Protein 7KYS (pdb70)

Sequence (690 aa):
HHFEAYSLSDNDYDGIKKLLQQLFLKAPVNTAELTDLLIQQNHIGSVIKQTDEDEVFGFISLLNLTERKGTQCVEQIQELVLRFCEKNCEKSMVEQLDKFLNDTTKPVGLLLSERFINVPPQIALPMYQQLQKELAGAHRTNKPCGKCYFYLLISKTFVEALMFANAEEEFFYEKAILKFNYSVQEESDTCLGGKWSFDDVPMTPLRTVMLIPGDKMNEIMDKLKEYLSVHHFEAYSLSDNDYDGIKKLLQQLFLKAPVNTAELTDLLIQQNHIGSVIKQTDEDEVFGFISLLNLTERKGTQCVEQIQELVLRFCEKNCEKSMVEEQLDKFLNDTTKPVGLLLSERFINVPPQIALPMYQQLQKELAGAHRTNKPCGKCYFYLLISKTFVEALMFANAEEEFFYEKAILKFNYSVQEESDTCLGGKWSSFDDVPMTPLRTVMLIPGDKMNEIMDKLKEYLSVHHFEAYSLSDNDYDGIKKLLQQLFLKAPVNTAELTDLLIQQNHIGSVIKQTDEDEVFGFISLLNLTERKGTTQCVEQIQELVLRFCEKNCEKSMVEQLDKFLNDTTKPVGLLLSERFINVPPQIALPMYQQLQKELAGAHRTNKPCGKCYFYLLLISKTFVEAALMFANAEEEFFYEKAILKFNYSVQEEDTCLGGKWSFDDVPMTPLRTVMLIPGDKMNEIMDKLKEYLSV

InterPro domains:
  IPR025602 BCP1 family [PF13862] (56-256)
  IPR025602 BCP1 family [PIRSF028983] (16-313)
  IPR025602 BCP1 family [PTHR13261] (1-312)

Organism: Homo sapiens (NCBI:txid9606)

Foldseek 3Di:
DDKDKAQADPLCLVQQLVQVCLQCVPQPADSNLVSVVRNPDPLFKIFMCPVVRSHTFKIKGKDFLLVPPVRPRSVSVLVRVLVQCVVFHDVVLSVVSVVQPPPNQAIEMEIDIGGFLPDDLLVVLVRVVSNVVSLVVCVVVVHSSVRHFKYKYKFKWKPLPIQGSNRLCVLQVVQFPHKDKDFDDVPDHGPDVDPDDDDPRDMTIIIMITMHGPVCVVVSSVVSCVPNPD/DAKDKAQADPLCQVQQLVQVCLQQVPQPAPSSVVSVVFRPDPLFKIFMAHVVRSHTQKMKGKAFLQVVPPDRRSVSVLVVVLVQCVVWHDVVLSVVSVVQPHPNQAIEMEIDITGFLPDPLLVVLVVVVSNVVSLVVCLVVVHSSVRHFKYKYKFKWKPLPIGGSNRLCVLVQVQFPHKDKGFDDCNAHRHVVDRDDDDPSDIGIIIMITMHGPVCVVVSSVVSCVPRPD/DDKDKDQAAPLLLVQQLVQVCQQCVPQPADSNVVSVVQNVDGLFKIFMCPVVRSHTQKMKGKDFCLVCVPPPRSVRVLCVVLVQCVVFHDPVQSVVSVVQPPPSQATEMEIDIGGFLPPDLLVVLVRVVSNVVSLVVCVVVVHSSVRHFKYKYKFKWKCLPDIGGSNRLCVLQVVQFPHKDKGFDDDHARHVPDPDDDDPRDMTIIMMITMHGPVCVVVSSVVSCVPNPD

Structure (mmCIF, N/CA/C/O backbone):
data_7KYS
#
_entry.id   7KYS
#
_cell.length_a   60.040
_cell.length_b   67.000
_cell.length_c   99.530
_cell.angle_alpha   90.000
_cell.angle_beta   91.031
_cell.angle_gamma   90.000
#
_symmetry.space_group_name_H-M   'P 1 21 1'
#
loop_
_entity.id
_entity.type
_entity.pdbx_description
1 polymer 'BRCA2 and CDKN1A-interacting protein'
2 non-polymer 1,2-ETHANEDIOL
3 non-polymer DI(HYDROXYETHYL)ETHER
4 water water
#
loop_
_atom_site.group_PDB
_atom_site.id
_atom_site.type_symbol
_atom_site.label_atom_id
_atom_site.label_alt_id
_atom_site.label_comp_id
_atom_site.label_asym_id
_atom_site.label_entity_id
_atom_site.label_seq_id
_atom_site.pdbx_PDB_ins_code
_atom_site.Cartn_x
_atom_site.Cartn_y
_atom_site.Cartn_z
_atom_site.occupancy
_atom_site.B_iso_or_equiv
_atom_site.auth_seq_id
_atom_site.auth_comp_id
_atom_site.auth_asym_id
_atom_site.auth_atom_id
_atom_site.pdbx_PDB_model_num
ATOM 1 N N . HIS A 1 1 ? 25.54700 15.57800 23.95100 1.000 107.79269 59 HIS A N 1
ATOM 2 C CA . HIS A 1 1 ? 24.89900 14.27400 23.82800 1.000 108.85587 59 HIS A CA 1
ATOM 3 C C . HIS A 1 1 ? 24.09000 13.97000 25.08700 1.000 109.06632 59 HIS A C 1
ATOM 4 O O . HIS A 1 1 ? 24.63100 13.77400 26.18000 1.000 103.26537 59 HIS A O 1
ATOM 6 N N . HIS A 1 2 ? 22.78100 13.91500 24.93300 1.000 94.28242 60 HIS A N 1
ATOM 7 C CA . HIS A 1 2 ? 21.90000 13.66900 26.05500 1.000 86.22297 60 HIS A CA 1
ATOM 8 C C . HIS A 1 2 ? 21.40200 12.23300 25.99700 1.000 78.32092 60 HIS A C 1
ATOM 9 O O . HIS A 1 2 ? 21.10100 11.71200 24.91800 1.000 82.96721 60 HIS A O 1
ATOM 16 N N . PHE A 1 3 ? 21.34100 11.58600 27.15600 1.000 77.70712 61 PHE A N 1
ATOM 17 C CA . PHE A 1 3 ? 20.88200 10.21300 27.24800 1.000 69.45870 61 PHE A CA 1
ATOM 18 C C . PHE A 1 3 ? 19.72200 10.14600 28.22300 1.000 73.22895 61 PHE A C 1
ATOM 19 O O . PHE A 1 3 ? 19.65000 10.91900 29.18100 1.000 75.20382 61 PHE A O 1
ATOM 27 N N . GLU A 1 4 ? 18.80700 9.22200 27.95800 1.000 63.70982 62 GLU A N 1
ATOM 28 C CA . GLU A 1 4 ? 17.65400 9.00100 28.81000 1.000 64.65047 62 GLU A CA 1
ATOM 29 C C . GLU A 1 4 ? 17.54000 7.51300 29.09600 1.000 62.01094 62 GLU A C 1
ATOM 30 O O . GLU A 1 4 ? 17.81400 6.68300 28.22600 1.000 56.67729 62 GLU A O 1
ATOM 36 N N . ALA A 1 5 ? 17.12700 7.18400 30.31300 1.000 64.03303 63 ALA A N 1
ATOM 37 C CA . ALA A 1 5 ? 16.95900 5.80700 30.74700 1.000 59.40531 63 ALA A CA 1
ATOM 38 C C . ALA A 1 5 ? 15.48000 5.47700 30.85800 1.000 56.26808 63 ALA A C 1
ATOM 39 O O . ALA A 1 5 ? 14.70900 6.24500 31.43900 1.000 60.08022 63 ALA A O 1
ATOM 41 N N . TYR A 1 6 ? 15.09000 4.35200 30.27000 1.000 59.74605 64 TYR A N 1
ATOM 42 C CA . TYR A 1 6 ? 13.70700 3.90900 30.23700 1.000 62.16760 64 TYR A CA 1
ATOM 43 C C . TYR A 1 6 ? 13.62800 2.48200 30.75200 1.000 61.01257 64 TYR A C 1
ATOM 44 O O . TYR A 1 6 ? 14.61900 1.75100 30.76200 1.000 55.57455 64 TYR A O 1
ATOM 53 N N . SER A 1 7 ? 12.43100 2.09600 31.18100 1.000 60.72522 65 SER A N 1
ATOM 54 C CA . SER A 1 7 ? 12.16100 0.70400 31.50500 1.000 58.42228 65 SER A CA 1
ATOM 55 C C . SER A 1 7 ? 12.29500 -0.13900 30.24200 1.000 62.28201 65 SER A C 1
ATOM 56 O O . SER A 1 7 ? 12.17600 0.36500 29.12100 1.000 62.84380 65 SER A O 1
ATOM 59 N N . LEU A 1 8 ? 12.58500 -1.42400 30.42900 1.000 62.16814 66 LEU A N 1
ATOM 60 C CA . LEU A 1 8 ? 12.70900 -2.34200 29.30400 1.000 53.62596 66 LEU A CA 1
ATOM 61 C C . LEU A 1 8 ? 11.36400 -2.50200 28.60600 1.000 57.90185 66 LEU A C 1
ATOM 62 O O . LEU A 1 8 ? 10.32100 -2.64600 29.24900 1.000 60.22529 66 LEU A O 1
ATOM 67 N N . SER A 1 9 ? 11.39800 -2.50500 27.27700 1.000 63.28712 67 SER A N 1
ATOM 68 C CA . SER A 1 9 ? 10.18800 -2.51500 26.47100 1.000 62.11581 67 SER A CA 1
ATOM 69 C C . SER A 1 9 ? 10.30200 -3.52600 25.34700 1.000 61.23057 67 SER A C 1
ATOM 70 O O . SER A 1 9 ? 11.39300 -3.96100 24.97100 1.000 55.92810 67 SER A O 1
ATOM 73 N N . ASP A 1 10 ? 9.13600 -3.90000 24.82400 1.000 59.22401 68 ASP A N 1
ATOM 74 C CA . ASP A 1 10 ? 9.10100 -4.75100 23.64700 1.000 65.59292 68 ASP A CA 1
ATOM 75 C C . ASP A 1 10 ? 9.82000 -4.08100 22.48400 1.000 63.85181 68 ASP A C 1
ATOM 76 O O . ASP A 1 10 ? 10.44300 -4.76000 21.66300 1.000 63.58813 68 ASP A O 1
ATOM 81 N N . ASN A 1 11 ? 9.78300 -2.74600 22.43400 1.000 64.35086 69 ASN A N 1
ATOM 82 C CA . ASN A 1 11 ? 10.45000 -1.99400 21.37700 1.000 64.74155 69 ASN A CA 1
ATOM 83 C C . ASN A 1 11 ? 11.96900 -2.14900 21.43300 1.000 63.63031 69 ASN A C 1
ATOM 84 O O . ASN A 1 11 ? 12.64200 -2.01600 20.40300 1.000 64.56019 69 ASN A O 1
ATOM 89 N N . ASP A 1 12 ? 12.52800 -2.44000 22.60900 1.000 57.50661 70 ASP A N 1
ATOM 90 C CA . ASP A 1 12 ? 13.97000 -2.55700 22.78500 1.000 58.28869 70 ASP A CA 1
ATOM 91 C C . ASP A 1 12 ? 14.48300 -3.96700 22.54700 1.000 56.92367 70 ASP A C 1
ATOM 92 O O . ASP A 1 12 ? 15.63900 -4.25800 22.89200 1.000 52.43632 70 ASP A O 1
ATOM 97 N N . TYR A 1 13 ? 13.63600 -4.85400 22.02000 1.000 55.61635 71 TYR A N 1
ATOM 98 C CA . TYR A 1 13 ? 14.01300 -6.25600 21.86800 1.000 54.65368 71 TYR A CA 1
ATOM 99 C C . TYR A 1 13 ? 15.27500 -6.41200 21.02100 1.000 53.58420 71 TYR A C 1
ATOM 100 O O . TYR A 1 13 ? 16.22600 -7.09300 21.43100 1.000 52.68897 71 TYR A O 1
ATOM 109 N N . ASP A 1 14 ? 15.31700 -5.76500 19.84600 1.000 59.40210 72 ASP A N 1
ATOM 110 C CA . ASP A 1 14 ? 16.46500 -5.93200 18.94900 1.000 57.97977 72 ASP A CA 1
ATOM 111 C C . ASP A 1 14 ? 17.74200 -5.37200 19.55800 1.000 45.00120 72 ASP A C 1
ATOM 112 O O . ASP A 1 14 ? 18.79900 -5.99700 19.46300 1.000 52.16341 72 ASP A O 1
ATOM 117 N N . GLY A 1 15 ? 17.66700 -4.18200 20.15300 1.000 47.91199 73 GLY A N 1
ATOM 118 C CA . GLY A 1 15 ? 18.85200 -3.57200 20.73100 1.000 51.29101 73 GLY A CA 1
ATOM 119 C C . GLY A 1 15 ? 19.39100 -4.34700 21.92200 1.000 49.51069 73 GLY A C 1
ATOM 120 O O . GLY A 1 15 ? 20.60800 -4.49100 22.08200 1.000 53.59536 73 GLY A O 1
ATOM 121 N N . ILE A 1 16 ? 18.49800 -4.81600 22.79800 1.000 50.26272 74 ILE A N 1
ATOM 122 C CA . ILE A 1 16 ? 18.93700 -5.62800 23.93100 1.000 49.83154 74 ILE A CA 1
ATOM 123 C C . ILE A 1 16 ? 19.55100 -6.92300 23.43400 1.000 48.41162 74 ILE A C 1
ATOM 124 O O . ILE A 1 16 ? 20.61100 -7.34400 23.91200 1.000 45.26331 74 ILE A O 1
ATOM 129 N N . LYS A 1 17 ? 18.92300 -7.55300 22.43300 1.000 45.70894 75 LYS A N 1
ATOM 130 C CA . LYS A 1 17 ? 19.44800 -8.81200 21.91600 1.000 44.43265 75 LYS A CA 1
ATOM 131 C C . LYS A 1 17 ? 20.85700 -8.65000 21.34700 1.000 48.36532 75 LYS A C 1
ATOM 132 O O . LYS A 1 17 ? 21.74100 -9.46300 21.64400 1.000 44.99438 75 LYS A O 1
ATOM 138 N N . LYS A 1 18 ? 21.10100 -7.60300 20.54000 1.000 48.04845 76 LYS A N 1
ATOM 139 C CA . LYS A 1 18 ? 22.43000 -7.46800 19.93900 1.000 53.50149 76 LYS A CA 1
ATOM 140 C C . LYS A 1 18 ? 23.48500 -7.27400 21.02500 1.000 42.79809 76 LYS A C 1
ATOM 141 O O . LYS A 1 18 ? 24.59900 -7.79500 20.91600 1.000 54.09973 76 LYS A O 1
ATOM 147 N N . LEU A 1 19 ? 23.15600 -6.51400 22.07500 1.000 49.37882 77 LEU A N 1
ATOM 148 C CA . LEU A 1 19 ? 24.10200 -6.31900 23.17500 1.000 48.61519 77 LEU A CA 1
ATOM 149 C C . LEU A 1 19 ? 24.39700 -7.63500 23.87900 1.000 46.55716 77 LEU A C 1
ATOM 150 O O . LEU A 1 19 ? 25.54900 -7.92500 24.22600 1.000 48.68095 77 LEU A O 1
ATOM 155 N N . LEU A 1 20 ? 23.37400 -8.46300 24.07200 1.000 48.04571 78 LEU A N 1
ATOM 156 C CA . LEU A 1 20 ? 23.60400 -9.78100 24.64900 1.000 45.97981 78 LEU A CA 1
ATOM 157 C C . LEU A 1 20 ? 24.48400 -10.61700 23.73400 1.000 46.60026 78 LEU A C 1
ATOM 158 O O . LEU A 1 20 ? 25.32000 -11.39500 24.20600 1.000 43.23502 78 LEU A O 1
ATOM 163 N N . GLN A 1 21 ? 24.28200 -10.50100 22.41700 1.000 53.51818 79 GLN A N 1
ATOM 164 C CA . GLN A 1 21 ? 25.05900 -11.31400 21.48600 1.000 50.41211 79 GLN A CA 1
ATOM 165 C C . GLN A 1 21 ? 26.52500 -10.89700 21.43900 1.000 46.97802 79 GLN A C 1
ATOM 166 O O . GLN A 1 21 ? 27.40600 -11.73300 21.20400 1.000 53.08444 79 GLN A O 1
ATOM 172 N N . GLN A 1 22 ? 26.78800 -9.62100 21.68000 1.000 47.99428 80 GLN A N 1
ATOM 173 C CA . GLN A 1 22 ? 28.15300 -9.13800 21.76800 1.000 57.81340 80 GLN A CA 1
ATOM 174 C C . GLN A 1 22 ? 28.84600 -9.81100 22.93900 1.000 57.17491 80 GLN A C 1
ATOM 175 O O . GLN A 1 22 ? 30.04500 -10.06400 22.90400 1.000 55.38023 80 GLN A O 1
ATOM 181 N N . LEU A 1 23 ? 28.07500 -10.09900 23.97900 1.000 49.02175 81 LEU A N 1
ATOM 182 C CA . LEU A 1 23 ? 28.61000 -10.70400 25.18600 1.000 50.08041 81 LEU A CA 1
ATOM 183 C C . LEU A 1 23 ? 28.75600 -12.21800 25.07100 1.000 48.68941 81 LEU A C 1
ATOM 184 O O . LEU A 1 23 ? 29.79200 -12.76700 25.42000 1.000 48.83575 81 LEU A O 1
ATOM 189 N N . PHE A 1 24 ? 27.71700 -12.88500 24.58300 1.000 45.32026 82 PHE A N 1
ATOM 190 C CA . PHE A 1 24 ? 27.70600 -14.34300 24.52600 1.000 45.27793 82 PHE A CA 1
ATOM 191 C C . PHE A 1 24 ? 28.16200 -14.92900 23.19200 1.000 47.28117 82 PHE A C 1
ATOM 192 O O . PHE A 1 24 ? 28.35400 -16.13600 23.07600 1.000 52.27683 82 PHE A O 1
ATOM 200 N N . LEU A 1 25 ? 28.33700 -14.07600 22.19100 1.000 49.31428 83 LEU A N 1
ATOM 201 C CA . LEU A 1 25 ? 28.78500 -14.51600 20.87400 1.000 56.78626 83 LEU A CA 1
ATOM 202 C C . LEU A 1 25 ? 28.02600 -15.74200 20.37200 1.000 54.26447 83 LEU A C 1
ATOM 203 O O . LEU A 1 25 ? 26.89900 -15.62600 19.90900 1.000 58.90577 83 LEU A O 1
ATOM 208 N N . LYS A 1 26 ? 28.64200 -16.91400 20.46900 1.000 54.66010 84 LYS A N 1
ATOM 209 C CA . LYS A 1 26 ? 28.02500 -18.14300 19.98300 1.000 53.53912 84 LYS A CA 1
ATOM 210 C C . LYS A 1 26 ? 27.96700 -19.25200 21.03300 1.000 55.44419 84 LYS A C 1
ATOM 211 O O . LYS A 1 26 ? 27.62700 -20.38700 20.71600 1.000 52.50014 84 LYS A O 1
ATOM 217 N N . ALA A 1 27 ? 28.29700 -18.92200 22.27700 1.000 54.19937 85 ALA A N 1
ATOM 218 C CA . ALA A 1 27 ? 28.21300 -19.88300 23.36800 1.000 55.83908 85 ALA A CA 1
ATOM 219 C C . ALA A 1 27 ? 26.79800 -20.42500 23.43000 1.000 55.35879 85 ALA A C 1
ATOM 220 O O . ALA A 1 27 ? 25.89000 -19.82100 22.86900 1.000 48.14033 85 ALA A O 1
ATOM 222 N N . PRO A 1 28 ? 26.58900 -21.55300 24.10200 1.000 48.42414 86 PRO A N 1
ATOM 223 C CA . PRO A 1 28 ? 25.22800 -22.11500 24.12000 1.000 47.85250 86 PRO A CA 1
ATOM 224 C C . PRO A 1 28 ? 24.29100 -21.42000 25.10400 1.000 47.43490 86 PRO A C 1
ATOM 225 O O . PRO A 1 28 ? 23.93200 -21.99300 26.12500 1.000 49.92619 86 PRO A O 1
ATOM 229 N N . VAL A 1 29 ? 23.90200 -20.19500 24.78100 1.000 46.44429 87 VAL A N 1
ATOM 230 C CA . VAL A 1 29 ? 22.89900 -19.42500 25.57400 1.000 42.27199 87 VAL A CA 1
ATOM 231 C C . VAL A 1 29 ? 21.94200 -18.78500 24.56100 1.000 42.19917 87 VAL A C 1
ATOM 232 O O . VAL A 1 29 ? 22.43300 -18.10300 23.64700 1.000 44.70571 87 VAL A O 1
ATOM 236 N N . ASN A 1 30 ? 20.63400 -18.99800 24.71900 1.000 45.05630 88 ASN A N 1
ATOM 237 C CA . ASN A 1 30 ? 19.64200 -18.44000 23.76200 1.000 43.47820 88 ASN A CA 1
ATOM 238 C C . ASN A 1 30 ? 19.47200 -16.94700 24.04900 1.000 43.01817 88 ASN A C 1
ATOM 239 O O . ASN A 1 30 ? 18.74800 -16.61500 24.99900 1.000 41.22538 88 ASN A O 1
ATOM 244 N N . THR A 1 31 ? 20.11600 -16.09300 23.25100 1.000 41.23714 89 THR A N 1
ATOM 245 C CA . THR A 1 31 ? 20.06700 -14.63200 23.50600 1.000 44.26611 89 THR A CA 1
ATOM 246 C C . THR A 1 31 ? 18.62900 -14.14400 23.33000 1.000 47.00398 89 THR A C 1
ATOM 247 O O . THR A 1 31 ? 18.25600 -13.18400 24.01100 1.000 48.24252 89 THR A O 1
ATOM 251 N N . ALA A 1 32 ? 17.86100 -14.80400 22.46200 1.000 45.56054 90 ALA A N 1
ATOM 252 C CA . ALA A 1 32 ? 16.48600 -14.39000 22.22900 1.000 50.22949 90 ALA A CA 1
ATOM 253 C C . ALA A 1 32 ? 15.62200 -14.68200 23.45000 1.000 49.54121 90 ALA A C 1
ATOM 254 O O . ALA A 1 32 ? 14.86000 -13.82100 23.90800 1.000 43.75540 90 ALA A O 1
ATOM 256 N N . GLU A 1 33 ? 15.71900 -15.90000 23.98300 1.000 45.33107 91 GLU A N 1
ATOM 257 C CA . GLU A 1 33 ? 14.96400 -16.23700 25.18300 1.000 50.64476 91 GLU A CA 1
ATOM 258 C C . GLU A 1 33 ? 15.39300 -15.36600 26.36400 1.000 52.64502 91 GLU A C 1
ATOM 259 O O . GLU A 1 33 ? 14.55000 -14.92400 27.15400 1.000 50.72728 91 GLU A O 1
ATOM 265 N N . LEU A 1 34 ? 16.70000 -15.11400 26.49800 1.000 43.80455 92 LEU A N 1
ATOM 266 C CA . LEU A 1 34 ? 17.20100 -14.25500 27.56800 1.000 44.75831 92 LEU A CA 1
ATOM 267 C C . LEU A 1 34 ? 16.67000 -12.83400 27.43100 1.000 45.67857 92 LEU A C 1
ATOM 268 O O . LEU A 1 34 ? 16.25300 -12.21800 28.42000 1.000 47.24425 92 LEU A O 1
ATOM 273 N N . THR A 1 35 ? 16.65400 -12.29800 26.20900 1.000 42.46490 93 THR A N 1
ATOM 274 C CA . THR A 1 35 ? 16.11000 -10.95800 26.01700 1.000 45.40147 93 THR A CA 1
ATOM 275 C C . THR A 1 35 ? 14.64800 -10.90400 26.43700 1.000 50.03852 93 THR A C 1
ATOM 276 O O . THR A 1 35 ? 14.21600 -9.95600 27.10700 1.000 53.46069 93 THR A O 1
ATOM 280 N N . ASP A 1 36 ? 13.87100 -11.92300 26.06700 1.000 49.34233 94 ASP A N 1
ATOM 281 C CA . ASP A 1 36 ? 12.47200 -11.97100 26.47900 1.000 49.27090 94 ASP A CA 1
ATOM 282 C C . ASP A 1 36 ? 12.35200 -12.01200 27.99900 1.000 49.73978 94 ASP A C 1
ATOM 283 O O . ASP A 1 36 ? 11.46300 -11.37600 28.58100 1.000 48.80856 94 ASP A O 1
ATOM 288 N N . LEU A 1 37 ? 13.21900 -12.78500 28.65800 1.000 46.53694 95 LEU A N 1
ATOM 289 C CA . LEU A 1 37 ? 13.16400 -12.86100 30.11200 1.000 48.71308 95 LEU A CA 1
ATOM 290 C C . LEU A 1 37 ? 13.43200 -11.49800 30.73600 1.000 48.60174 95 LEU A C 1
ATOM 291 O O . LEU A 1 37 ? 12.70900 -11.07100 31.64300 1.000 49.37221 95 LEU A O 1
ATOM 296 N N . LEU A 1 38 ? 14.42300 -10.77100 30.22400 1.000 45.69528 96 LEU A N 1
ATOM 297 C CA . LEU A 1 38 ? 14.71600 -9.46100 30.79400 1.000 47.38945 96 LEU A CA 1
ATOM 298 C C . LEU A 1 38 ? 13.54600 -8.51200 30.61500 1.000 48.77575 96 LEU A C 1
ATOM 299 O O . LEU A 1 38 ? 13.14300 -7.82600 31.56600 1.000 50.34433 96 LEU A O 1
ATOM 304 N N . ILE A 1 39 ? 12.94800 -8.49600 29.41900 1.000 51.07468 97 ILE A N 1
ATOM 305 C CA . ILE A 1 39 ? 11.84400 -7.57600 29.15100 1.000 42.40862 97 ILE A CA 1
ATOM 306 C C . ILE A 1 39 ? 10.64300 -7.91200 30.02700 1.000 47.39790 97 ILE A C 1
ATOM 307 O O . ILE A 1 39 ? 9.95800 -7.01600 30.53200 1.000 50.46100 97 ILE A O 1
ATOM 312 N N . GLN A 1 40 ? 10.36400 -9.20700 30.21900 1.000 50.77223 98 GLN A N 1
ATOM 313 C CA . GLN A 1 40 ? 9.24600 -9.61900 31.06700 1.000 49.18012 98 GLN A CA 1
ATOM 314 C C . GLN A 1 40 ? 9.42500 -9.14300 32.50000 1.000 58.45650 98 GLN A C 1
ATOM 315 O O . GLN A 1 40 ? 8.43900 -8.88500 33.20600 1.000 65.65006 98 GLN A O 1
ATOM 321 N N . GLN A 1 41 ? 10.66700 -9.01400 32.94800 1.000 61.65692 99 GLN A N 1
ATOM 322 C CA . GLN A 1 41 ? 10.90500 -8.62000 34.32500 1.000 63.25022 99 GLN A CA 1
ATOM 323 C C . GLN A 1 41 ? 10.48800 -7.16600 34.51700 1.000 57.12820 99 GLN A C 1
ATOM 324 O O . GLN A 1 41 ? 11.02100 -6.25000 33.88500 1.000 66.80198 99 GLN A O 1
ATOM 330 N N . ASN A 1 42 ? 9.59300 -6.97100 35.45600 1.000 73.04170 100 ASN A N 1
ATOM 331 C CA . ASN A 1 42 ? 8.92800 -5.71700 35.75700 1.000 73.38160 100 ASN A CA 1
ATOM 332 C C . ASN A 1 42 ? 9.55500 -5.04800 36.96300 1.000 79.88320 100 ASN A C 1
ATOM 333 O O . ASN A 1 42 ? 9.87000 -5.69300 37.96600 1.000 83.39561 100 ASN A O 1
ATOM 338 N N . HIS A 1 43 ? 9.78500 -3.74900 36.80200 1.000 70.04046 101 HIS A N 1
ATOM 339 C CA . HIS A 1 43 ? 10.39300 -2.80600 37.72900 1.000 68.97558 101 HIS A CA 1
ATOM 340 C C . HIS A 1 43 ? 11.89300 -2.99000 37.86800 1.000 60.01865 101 HIS A C 1
ATOM 341 O O . HIS A 1 43 ? 12.51300 -2.27200 38.65100 1.000 65.87095 101 HIS A O 1
ATOM 348 N N . ILE A 1 44 ? 12.51500 -3.89300 37.11800 1.000 63.27208 102 ILE A N 1
ATOM 349 C CA . ILE A 1 44 ? 13.95000 -4.13000 37.21200 1.000 52.34368 102 ILE A CA 1
ATOM 350 C C . ILE A 1 44 ? 14.59700 -3.96400 35.84500 1.000 53.54635 102 ILE A C 1
ATOM 351 O O . ILE A 1 44 ? 14.17900 -4.58800 34.85800 1.000 51.75847 102 ILE A O 1
ATOM 356 N N . GLY A 1 45 ? 15.62200 -3.14600 35.79400 1.000 53.53660 103 GLY A N 1
ATOM 357 C CA . GLY A 1 45 ? 16.32600 -3.01600 34.54800 1.000 49.84513 103 GLY A CA 1
ATOM 358 C C . GLY A 1 45 ? 15.93800 -1.74600 33.83800 1.000 51.11289 103 GLY A C 1
ATOM 359 O O . GLY A 1 45 ? 14.82500 -1.23600 33.98000 1.000 58.71583 103 GLY A O 1
ATOM 360 N N . SER A 1 46 ? 16.88300 -1.20300 33.08500 1.000 51.86011 104 SER A N 1
ATOM 361 C CA . SER A 1 46 ? 16.61200 -0.00200 32.32100 1.000 54.61543 104 SER A CA 1
ATOM 362 C C . SER A 1 46 ? 17.46000 -0.05200 31.06000 1.000 51.00658 104 SER A C 1
ATOM 363 O O . SER A 1 46 ? 18.41900 -0.81500 30.96900 1.000 49.50791 104 SER A O 1
ATOM 366 N N . VAL A 1 47 ? 17.02400 0.67700 30.04700 1.000 57.48847 105 VAL A N 1
ATOM 367 C CA . VAL A 1 47 ? 17.73100 0.78500 28.77800 1.000 48.53948 105 VAL A CA 1
ATOM 368 C C . VAL A 1 47 ? 18.12100 2.24000 28.55200 1.000 49.78275 105 VAL A C 1
ATOM 369 O O . VAL A 1 47 ? 17.43500 3.16000 29.00600 1.000 54.08372 105 VAL A O 1
ATOM 373 N N . ILE A 1 48 ? 19.25200 2.44700 27.88000 1.000 51.10670 106 ILE A N 1
ATOM 374 C CA . ILE A 1 48 ? 19.75000 3.78200 27.57100 1.000 53.51655 106 ILE A CA 1
ATOM 375 C C . ILE A 1 48 ? 19.43700 4.10300 26.12100 1.000 51.33089 106 ILE A C 1
ATOM 376 O O . ILE A 1 48 ? 19.74400 3.31500 25.22600 1.000 57.71524 106 ILE A O 1
ATOM 381 N N . LYS A 1 49 ? 18.81700 5.25000 25.89400 1.000 61.38096 107 LYS A N 1
ATOM 382 C CA . LYS A 1 49 ? 18.53700 5.73900 24.55700 1.000 66.66454 107 LYS A CA 1
ATOM 383 C C . LYS A 1 49 ? 19.00800 7.17700 24.46000 1.000 71.70079 107 LYS A C 1
ATOM 384 O O . LYS A 1 49 ? 18.92100 7.93500 25.43100 1.000 69.96515 107 LYS A O 1
ATOM 390 N N . GLN A 1 50 ? 19.52400 7.53500 23.28800 1.000 77.43285 108 GLN A N 1
ATOM 391 C CA . GLN A 1 50 ? 19.94200 8.90300 23.01300 1.000 84.55535 108 GLN A CA 1
ATOM 392 C C . GLN A 1 50 ? 18.74200 9.73200 22.57100 1.000 91.59424 108 GLN A C 1
ATOM 393 O O . GLN A 1 50 ? 18.01100 9.34100 21.65600 1.000 94.46346 108 GLN A O 1
ATOM 399 N N . THR A 1 51 ? 18.54700 10.87800 23.21600 1.000 92.69496 109 THR A N 1
ATOM 400 C CA . THR A 1 51 ? 17.41100 11.73900 22.91200 1.000 99.33869 109 THR A CA 1
ATOM 401 C C . THR A 1 51 ? 17.84700 13.13000 22.44600 1.000 105.98710 109 THR A C 1
ATOM 402 O O . THR A 1 51 ? 17.07300 14.08500 22.51000 1.000 110.13401 109 THR A O 1
ATOM 406 N N . ASP A 1 62 ? 17.83900 6.31300 15.46100 1.000 100.75024 120 ASP A N 1
ATOM 407 C CA . ASP A 1 62 ? 18.56000 7.08500 16.46000 1.000 104.66884 120 ASP A CA 1
ATOM 408 C C . ASP A 1 62 ? 17.92100 6.91200 17.84000 1.000 111.25150 120 ASP A C 1
ATOM 409 O O . ASP A 1 62 ? 18.55300 6.38500 18.76400 1.000 108.95176 120 ASP A O 1
ATOM 411 N N . GLU A 1 63 ? 16.66600 7.35700 17.97600 1.000 125.57770 121 GLU A N 1
ATOM 412 C CA . GLU A 1 63 ? 15.95500 7.23100 19.24700 1.000 129.99691 121 GLU A CA 1
ATOM 413 C C . GLU A 1 63 ? 15.48900 5.80600 19.51400 1.000 126.73948 121 GLU A C 1
ATOM 414 O O . GLU A 1 63 ? 15.19600 5.46900 20.66800 1.000 127.77367 121 GLU A O 1
ATOM 416 N N . ASP A 1 64 ? 15.39200 4.97400 18.47500 1.000 106.63253 122 ASP A N 1
ATOM 417 C CA . ASP A 1 64 ? 15.09700 3.55900 18.67900 1.000 102.14441 122 ASP A CA 1
ATOM 418 C C . ASP A 1 64 ? 16.31700 2.81300 19.21000 1.000 88.15488 122 ASP A C 1
ATOM 419 O O . ASP A 1 64 ? 16.19000 1.93800 20.07500 1.000 85.71675 122 ASP A O 1
ATOM 424 N N . GLU A 1 65 ? 17.50000 3.14800 18.69500 1.000 91.25815 123 GLU A N 1
ATOM 425 C CA . GLU A 1 65 ? 18.72400 2.43600 19.03600 1.000 87.28189 123 GLU A CA 1
ATOM 426 C C . GLU A 1 65 ? 18.92000 2.35500 20.54000 1.000 75.03253 123 GLU A C 1
ATOM 427 O O . GLU A 1 65 ? 18.76300 3.34700 21.26000 1.000 70.66540 123 GLU A O 1
ATOM 433 N N . VAL A 1 66 ? 19.24000 1.15300 21.00500 1.000 66.63608 124 VAL A N 1
ATOM 434 C CA . VAL A 1 66 ? 19.49000 0.87900 22.41100 1.000 62.41207 124 VAL A CA 1
ATOM 435 C C . VAL A 1 66 ? 20.99700 0.96400 22.62000 1.000 58.61070 124 VAL A C 1
ATOM 436 O O . VAL A 1 66 ? 21.74400 0.07100 22.20700 1.000 60.26056 124 VAL A O 1
ATOM 440 N N . PHE A 1 67 ? 21.45200 2.05000 23.23900 1.000 57.72918 125 PHE A N 1
ATOM 441 C CA . PHE A 1 67 ? 22.88000 2.22500 23.48300 1.000 56.14521 125 PHE A CA 1
ATOM 442 C C . PHE A 1 67 ? 23.39500 1.35200 24.61900 1.000 50.96522 125 PHE A C 1
ATOM 443 O O . PHE A 1 67 ? 24.58400 1.02800 24.65900 1.000 53.45177 125 PHE A O 1
ATOM 451 N N . GLY A 1 68 ? 22.55800 1.03300 25.58700 1.000 50.37250 126 GLY A N 1
ATOM 452 C CA . GLY A 1 68 ? 23.01300 0.20600 26.68600 1.000 49.73516 126 GLY A CA 1
ATOM 453 C C . GLY A 1 68 ? 21.83300 -0.26900 27.49600 1.000 52.58394 126 GLY A C 1
ATOM 454 O O . GLY A 1 68 ? 20.70400 0.19900 27.32500 1.000 51.22300 126 GLY A O 1
ATOM 455 N N . PHE A 1 69 ? 22.10500 -1.24800 28.35400 1.000 48.61333 127 PHE A N 1
ATOM 456 C CA . PHE A 1 69 ? 21.09100 -1.72700 29.27600 1.000 45.13659 127 PHE A CA 1
ATOM 457 C C . PHE A 1 69 ? 21.76800 -2.30000 30.50800 1.000 42.57311 127 PHE A C 1
ATOM 458 O O . PHE A 1 69 ? 22.93300 -2.69000 30.47300 1.000 43.51887 127 PHE A O 1
ATOM 466 N N . ILE A 1 70 ? 21.03500 -2.31300 31.60700 1.000 44.24563 128 ILE A N 1
ATOM 467 C CA . ILE A 1 70 ? 21.48500 -2.98300 32.81400 1.000 48.35380 128 ILE A CA 1
ATOM 468 C C . ILE A 1 70 ? 20.27800 -3.67200 33.43500 1.000 46.00727 128 ILE A C 1
ATOM 469 O O . ILE A 1 70 ? 19.17900 -3.10800 33.45400 1.000 47.22785 128 ILE A O 1
ATOM 474 N N . SER A 1 71 ? 20.47600 -4.89200 33.93300 1.000 44.28158 129 SER A N 1
ATOM 475 C CA . SER A 1 71 ? 19.41000 -5.60000 34.63500 1.000 46.25116 129 SER A CA 1
ATOM 476 C C . SER A 1 71 ? 20.02900 -6.66700 35.52400 1.000 38.18687 129 SER A C 1
ATOM 477 O O . SER A 1 71 ? 21.24400 -6.86400 35.53800 1.000 39.06667 129 SER A O 1
ATOM 480 N N . LEU A 1 72 ? 19.17600 -7.30100 36.32000 1.000 42.83416 130 LEU A N 1
ATOM 481 C CA . LEU A 1 72 ? 19.55900 -8.36400 37.23900 1.000 44.99163 130 LEU A CA 1
ATOM 482 C C . LEU A 1 72 ? 18.57700 -9.51400 37.09300 1.000 45.85110 130 LEU A C 1
ATOM 483 O O . LEU A 1 72 ? 17.37500 -9.28100 36.96100 1.000 42.62407 130 LEU A O 1
ATOM 488 N N . LEU A 1 73 ? 19.08500 -10.74800 37.14100 1.000 40.84833 131 LEU A N 1
ATOM 489 C CA . LEU A 1 73 ? 18.25700 -11.94900 37.19400 1.000 44.00776 131 LEU A CA 1
ATOM 490 C C . LEU A 1 73 ? 18.65100 -12.76900 38.41600 1.000 47.76788 131 LEU A C 1
ATOM 491 O O . LEU A 1 73 ? 19.84000 -13.01500 38.64800 1.000 46.58928 131 LEU A O 1
ATOM 496 N N . ASN A 1 74 ? 17.66100 -13.17400 39.20200 1.000 42.73276 132 ASN A N 1
ATOM 497 C CA . ASN A 1 74 ? 17.88300 -14.09300 40.31500 1.000 50.98063 132 ASN A CA 1
ATOM 498 C C . ASN A 1 74 ? 17.94600 -15.50100 39.72900 1.000 50.68443 132 ASN A C 1
ATOM 499 O O . ASN A 1 74 ? 16.95100 -16.01100 39.19900 1.000 52.10496 132 ASN A O 1
ATOM 504 N N . LEU A 1 75 ? 19.12500 -16.12200 39.78000 1.000 50.23890 133 LEU A N 1
ATOM 505 C CA . LEU A 1 75 ? 19.30800 -17.39400 39.08600 1.000 49.63120 133 LEU A CA 1
ATOM 506 C C . LEU A 1 75 ? 18.47800 -18.51700 39.70300 1.000 52.64133 133 LEU A C 1
ATOM 507 O O . LEU A 1 75 ? 17.95500 -19.37300 38.97500 1.000 54.79807 133 LEU A O 1
ATOM 512 N N . THR A 1 76 ? 18.35800 -18.55900 41.03600 1.000 59.31674 134 THR A N 1
ATOM 513 C CA . THR A 1 76 ? 17.54900 -19.61000 41.65300 1.000 46.27300 134 THR A CA 1
ATOM 514 C C . THR A 1 76 ? 16.05100 -19.37100 41.43900 1.000 51.11505 134 THR A C 1
ATOM 515 O O . THR A 1 76 ? 15.28700 -20.32000 41.22200 1.000 51.31546 134 THR A O 1
ATOM 519 N N . GLU A 1 77 ? 15.60900 -18.11200 41.50100 1.000 50.90349 135 GLU A N 1
ATOM 520 C CA . GLU A 1 77 ? 14.21300 -17.79500 41.20700 1.000 50.95041 135 GLU A CA 1
ATOM 521 C C . GLU A 1 77 ? 13.81600 -18.23000 39.80000 1.000 53.95278 135 GLU A C 1
ATOM 522 O O . GLU A 1 77 ? 12.71100 -18.74300 39.58900 1.000 57.92418 135 GLU A O 1
ATOM 528 N N . ARG A 1 78 ? 14.68700 -18.00400 38.81600 1.000 58.86701 136 ARG A N 1
ATOM 529 C CA . ARG A 1 78 ? 14.35800 -18.28300 37.42800 1.000 54.46687 136 ARG A CA 1
ATOM 530 C C . ARG A 1 78 ? 14.69600 -19.70200 37.02200 1.000 58.76864 136 ARG A C 1
ATOM 531 O O . ARG A 1 78 ? 14.85200 -19.97000 35.82300 1.000 59.94383 136 ARG A O 1
ATOM 539 N N . LYS A 1 79 ? 14.81600 -20.61800 37.97800 1.000 52.77278 137 LYS A N 1
ATOM 540 C CA . LYS A 1 79 ? 14.91300 -22.01400 37.59300 1.000 55.39455 137 LYS A CA 1
ATOM 541 C C . LYS A 1 79 ? 13.68400 -22.39100 36.77000 1.000 61.38933 137 LYS A C 1
ATOM 542 O O . LYS A 1 79 ? 12.58700 -21.85400 36.95300 1.000 61.72801 137 LYS A O 1
ATOM 548 N N . GLY A 1 80 ? 13.88000 -23.29400 35.82400 1.000 61.34555 138 GLY A N 1
ATOM 549 C CA . GLY A 1 80 ? 12.84800 -23.60600 34.87400 1.000 55.68982 138 GLY A CA 1
ATOM 550 C C . GLY A 1 80 ? 12.91100 -22.80200 33.60100 1.000 57.96005 138 GLY A C 1
ATOM 551 O O . GLY A 1 80 ? 12.15100 -23.09900 32.66700 1.000 61.88641 138 GLY A O 1
ATOM 552 N N . THR A 1 81 ? 13.69700 -21.72700 33.56000 1.000 53.23925 139 THR A N 1
ATOM 553 C CA . THR A 1 81 ? 13.97900 -21.05300 32.29900 1.000 58.65000 139 THR A CA 1
ATOM 554 C C . THR A 1 81 ? 15.20900 -21.70100 31.67500 1.000 57.73426 139 THR A C 1
ATOM 555 O O . THR A 1 81 ? 16.23700 -21.86200 32.34300 1.000 62.42363 139 THR A O 1
ATOM 559 N N . GLN A 1 82 ? 15.12200 -22.03800 30.39100 1.000 57.98037 140 GLN A N 1
ATOM 560 C CA . GLN A 1 82 ? 16.22500 -22.75100 29.75400 1.000 62.86369 140 GLN A CA 1
ATOM 561 C C . GLN A 1 82 ? 17.48700 -21.89500 29.70100 1.000 55.31391 140 GLN A C 1
ATOM 562 O O . GLN A 1 82 ? 18.58900 -22.37800 29.98700 1.000 54.59400 140 GLN A O 1
ATOM 568 N N . CYS A 1 83 ? 17.34900 -20.62200 29.32900 1.000 51.48035 141 CYS A N 1
ATOM 569 C CA . CYS A 1 83 ? 18.53000 -19.78400 29.15500 1.000 54.39838 141 CYS A CA 1
ATOM 570 C C . CYS A 1 83 ? 19.25000 -19.54300 30.47400 1.000 51.29369 141 CYS A C 1
ATOM 571 O O . CYS A 1 83 ? 20.47500 -19.38900 30.48200 1.000 45.00882 141 CYS A O 1
ATOM 574 N N . VAL A 1 84 ? 18.50400 -19.47700 31.58100 1.000 49.89262 142 VAL A N 1
ATOM 575 C CA . VAL A 1 84 ? 19.11300 -19.34100 32.90000 1.000 51.20016 142 VAL A CA 1
ATOM 576 C C . VAL A 1 84 ? 19.91800 -20.58900 33.24400 1.000 47.27929 142 VAL A C 1
ATOM 577 O O . VAL A 1 84 ? 21.04800 -20.49700 33.73200 1.000 47.30574 142 VAL A O 1
ATOM 581 N N . GLU A 1 85 ? 19.37000 -21.77500 32.96200 1.000 46.31013 143 GLU A N 1
ATOM 582 C CA . GLU A 1 85 ? 20.13800 -23.00700 33.14300 1.000 49.27528 143 GLU A CA 1
ATOM 583 C C . GLU A 1 85 ? 21.37400 -23.00400 32.24900 1.000 54.29154 143 GLU A C 1
ATOM 584 O O . GLU A 1 85 ? 22.47200 -23.38400 32.68100 1.000 52.77839 143 GLU A O 1
ATOM 590 N N . GLN A 1 86 ? 21.22000 -22.52200 31.01200 1.000 50.19545 144 GLN A N 1
ATOM 591 C CA . GLN A 1 86 ? 22.33400 -22.48500 30.06800 1.000 53.71559 144 GLN A CA 1
ATOM 592 C C . GLN A 1 86 ? 23.45700 -21.59800 30.56900 1.000 44.00359 144 GLN A C 1
ATOM 593 O O . GLN A 1 86 ? 24.63100 -21.91700 30.37400 1.000 39.53112 144 GLN A O 1
ATOM 599 N N . ILE A 1 87 ? 23.11800 -20.44300 31.14500 1.000 44.59997 145 ILE A N 1
ATOM 600 C CA . ILE A 1 87 ? 24.15400 -19.55100 31.65200 1.000 45.79787 145 ILE A CA 1
ATOM 601 C C . ILE A 1 87 ? 24.91800 -20.22800 32.77600 1.000 48.00066 145 ILE A C 1
ATOM 602 O O . ILE A 1 87 ? 26.14400 -20.14700 32.84500 1.000 48.69328 145 ILE A O 1
ATOM 607 N N . GLN A 1 88 ? 24.20800 -20.90800 33.67200 1.000 47.65175 146 GLN A N 1
ATOM 608 C CA . GLN A 1 88 ? 24.87400 -21.60900 34.76200 1.000 49.79032 146 GLN A CA 1
ATOM 609 C C . GLN A 1 88 ? 25.75400 -22.73100 34.23300 1.000 53.29076 146 GLN A C 1
ATOM 610 O O . GLN A 1 88 ? 26.89200 -22.91500 34.68700 1.000 45.45407 146 GLN A O 1
ATOM 616 N N . GLU A 1 89 ? 25.24000 -23.50800 33.27900 1.000 47.22366 147 GLU A N 1
ATOM 617 C CA . GLU A 1 89 ? 26.05600 -24.57300 32.71000 1.000 53.08559 147 GLU A CA 1
ATOM 618 C C . GLU A 1 89 ? 27.22500 -24.00000 31.91600 1.000 51.79671 147 GLU A C 1
ATOM 619 O O . GLU A 1 89 ? 28.28700 -24.62800 31.82500 1.000 52.60427 147 GLU A O 1
ATOM 625 N N . LEU A 1 90 ? 27.06400 -22.79600 31.37000 1.000 50.46082 148 LEU A N 1
ATOM 626 C CA . LEU A 1 90 ? 28.15600 -22.17400 30.63600 1.000 48.98819 148 LEU A CA 1
ATOM 627 C C . LEU A 1 90 ? 29.33300 -21.85200 31.55600 1.000 51.17117 148 LEU A C 1
ATOM 628 O O . LEU A 1 90 ? 30.48000 -22.20100 31.25700 1.000 50.53935 148 LEU A O 1
ATOM 633 N N . VAL A 1 91 ? 29.07600 -21.15600 32.66500 1.000 47.66751 149 VAL A N 1
ATOM 634 C CA . VAL A 1 91 ? 30.18100 -20.73800 33.52800 1.000 49.26562 149 VAL A CA 1
ATOM 635 C C . VAL A 1 91 ? 30.83300 -21.94000 34.19600 1.000 51.44171 149 VAL A C 1
ATOM 636 O O . VAL A 1 91 ? 32.05400 -21.96800 34.38600 1.000 53.82626 149 VAL A O 1
ATOM 640 N N . LEU A 1 92 ? 30.05000 -22.95900 34.53800 1.000 51.32785 150 LEU A N 1
ATOM 641 C CA . LEU A 1 92 ? 30.61800 -24.14400 35.16700 1.000 51.65407 150 LEU A CA 1
ATOM 642 C C . LEU A 1 92 ? 31.54900 -24.88600 34.22300 1.000 55.17076 150 LEU A C 1
ATOM 643 O O . LEU A 1 92 ? 32.63100 -25.33200 34.62800 1.000 56.97403 150 LEU A O 1
ATOM 648 N N . ARG A 1 93 ? 31.13300 -25.04300 32.96400 1.000 55.00656 151 ARG A N 1
ATOM 649 C CA . ARG A 1 93 ? 31.92300 -25.79000 31.98900 1.000 57.85985 151 ARG A CA 1
ATOM 650 C C . ARG A 1 93 ? 33.24800 -25.09700 31.69600 1.000 54.04684 151 ARG A C 1
ATOM 651 O O . ARG A 1 93 ? 34.28100 -25.75800 31.53300 1.000 53.24910 151 ARG A O 1
ATOM 659 N N . PHE A 1 94 ? 33.23000 -23.76600 31.59300 1.000 54.16846 152 PHE A N 1
ATOM 660 C CA . PHE A 1 94 ? 34.47300 -23.03000 31.42100 1.000 54.53478 152 PHE A CA 1
ATOM 661 C C . PHE A 1 94 ? 35.26500 -22.98900 32.71800 1.000 54.00219 152 PHE A C 1
ATOM 662 O O . PHE A 1 94 ? 36.49600 -22.91700 32.68300 1.000 53.19353 152 PHE A O 1
ATOM 670 N N . CYS A 1 95 ? 34.58800 -23.02800 33.86700 1.000 48.49305 153 CYS A N 1
ATOM 671 C CA . CYS A 1 95 ? 35.30900 -23.19900 35.12100 1.000 55.35655 153 CYS A CA 1
ATOM 672 C C . CYS A 1 95 ? 36.03300 -24.53600 35.14700 1.000 58.52973 153 CYS A C 1
ATOM 673 O O . CYS A 1 95 ? 37.19300 -24.61300 35.56300 1.000 53.08321 153 CYS A O 1
ATOM 676 N N . GLU A 1 96 ? 35.36900 -25.60200 34.68500 1.000 58.27757 154 GLU A N 1
ATOM 677 C CA . GLU A 1 96 ? 36.01600 -26.90900 34.63800 1.000 59.61582 154 GLU A CA 1
ATOM 678 C C . GLU A 1 96 ? 37.24100 -26.88500 33.72800 1.000 62.37101 154 GLU A C 1
ATOM 679 O O . GLU A 1 96 ? 38.27000 -27.48700 34.04400 1.000 60.52079 154 GLU A O 1
ATOM 685 N N . LYS A 1 97 ? 37.14500 -26.19200 32.59100 1.000 59.90053 155 LYS A N 1
ATOM 686 C CA . LYS A 1 97 ? 38.22400 -26.20500 31.60600 1.000 62.77233 155 LYS A CA 1
ATOM 687 C C . LYS A 1 97 ? 39.41700 -25.36900 32.03200 1.000 59.69775 155 LYS A C 1
ATOM 688 O O . LYS A 1 97 ? 40.53600 -25.62700 31.58200 1.000 61.83989 155 LYS A O 1
ATOM 694 N N . ASN A 1 98 ? 39.19800 -24.33400 32.83500 1.000 57.28692 156 ASN A N 1
ATOM 695 C CA . ASN A 1 98 ? 40.23200 -23.35000 33.09800 1.000 58.33907 156 ASN A CA 1
ATOM 696 C C . ASN A 1 98 ? 40.62800 -23.24800 34.55700 1.000 65.90014 156 ASN A C 1
ATOM 697 O O . ASN A 1 98 ? 41.49500 -22.43000 34.89100 1.000 63.29171 156 ASN A O 1
ATOM 702 N N . CYS A 1 99 ? 40.06900 -24.08000 35.42900 1.000 64.36075 157 CYS A N 1
ATOM 703 C CA . CYS A 1 99 ? 40.29400 -23.91300 36.85100 1.000 64.39044 157 CYS A CA 1
ATOM 704 C C . CYS A 1 99 ? 40.45000 -25.25800 37.53500 1.000 65.17645 157 CYS A C 1
ATOM 705 O O . CYS A 1 99 ? 40.08300 -26.31300 37.01100 1.000 63.32712 157 CYS A O 1
ATOM 708 N N . GLU A 1 100 ? 40.99100 -25.17000 38.73900 1.000 65.76187 158 GLU A N 1
ATOM 709 C CA . GLU A 1 100 ? 41.19800 -26.30400 39.61000 1.000 73.76880 158 GLU A CA 1
ATOM 710 C C . GLU A 1 100 ? 39.85000 -26.77000 40.13300 1.000 67.75335 158 GLU A C 1
ATOM 711 O O . GLU A 1 100 ? 38.93300 -25.97800 40.33800 1.000 63.12041 158 GLU A O 1
ATOM 717 N N . LYS A 1 101 ? 39.73000 -28.08900 40.31000 1.000 63.86990 159 LYS A N 1
ATOM 718 C CA . LYS A 1 101 ? 38.44400 -28.69200 40.74900 1.000 72.48788 159 LYS A CA 1
ATOM 719 C C . LYS A 1 101 ? 37.95500 -28.05200 42.05000 1.000 69.51351 159 LYS A C 1
ATOM 720 O O . LYS A 1 101 ? 36.73400 -27.93500 42.21000 1.000 66.53244 159 LYS A O 1
ATOM 726 N N . SER A 1 102 ? 38.87000 -27.66900 42.94300 1.000 68.90498 160 SER A N 1
ATOM 727 C CA . SER A 1 102 ? 38.44800 -27.01100 44.17600 1.000 70.37154 160 SER A CA 1
ATOM 728 C C . SER A 1 102 ? 37.64200 -25.75300 43.85200 1.000 70.01660 160 SER A C 1
ATOM 729 O O . SER A 1 102 ? 36.57500 -25.53200 44.43200 1.000 70.57957 160 SER A O 1
ATOM 732 N N . MET A 1 103 ? 38.09300 -24.95300 42.86800 1.000 62.50605 161 MET A N 1
ATOM 733 C CA . MET A 1 103 ? 37.33100 -23.76100 42.48300 1.000 65.89836 161 MET A CA 1
ATOM 734 C C . MET A 1 103 ? 36.02000 -24.14100 41.80900 1.000 66.68745 161 MET A C 1
ATOM 735 O O . MET A 1 103 ? 35.00400 -23.45800 41.97800 1.000 54.14115 161 MET A O 1
ATOM 740 N N . VAL A 1 104 ? 36.03500 -25.21100 41.01700 1.000 65.77204 162 VAL A N 1
ATOM 741 C CA . VAL A 1 104 ? 34.81900 -25.66000 40.34900 1.000 61.89958 162 VAL A CA 1
ATOM 742 C C . VAL A 1 104 ? 33.77600 -26.10300 41.36200 1.000 63.10554 162 VAL A C 1
ATOM 743 O O . VAL A 1 104 ? 32.58500 -25.79200 41.22000 1.000 59.33828 162 VAL A O 1
ATOM 747 N N . GLU A 1 105 ? 34.19800 -26.85600 42.38500 1.000 61.50866 163 GLU A N 1
ATOM 748 C CA . GLU A 1 105 ? 33.26000 -27.34900 43.39200 1.000 60.13806 163 GLU A CA 1
ATOM 749 C C . GLU A 1 105 ? 32.52000 -26.20200 44.04900 1.000 56.32446 163 GLU A C 1
ATOM 750 O O . GLU A 1 105 ? 31.29000 -26.22900 44.16900 1.000 61.36885 163 GLU A O 1
ATOM 756 N N . GLN A 1 106 ? 33.26400 -25.19700 44.51500 1.000 55.34991 164 GLN A N 1
ATOM 757 C CA . GLN A 1 106 ? 32.63800 -24.07600 45.20800 1.000 61.92217 164 GLN A CA 1
ATOM 758 C C . GLN A 1 106 ? 31.80700 -23.19700 44.28400 1.000 55.36381 164 GLN A C 1
ATOM 759 O O . GLN A 1 106 ? 30.73500 -22.73200 44.68300 1.000 54.82715 164 GLN A O 1
ATOM 765 N N . LEU A 1 107 ? 32.24900 -22.97800 43.04600 1.000 57.03856 165 LEU A N 1
ATOM 766 C CA . LEU A 1 107 ? 31.35900 -22.32500 42.09400 1.000 52.40678 165 LEU A CA 1
ATOM 767 C C . LEU A 1 107 ? 30.04000 -23.07900 41.99400 1.000 55.00649 165 LEU A C 1
ATOM 768 O O . LEU A 1 107 ? 28.96000 -22.48200 42.05900 1.000 51.55471 165 LEU A O 1
ATOM 773 N N . ASP A 1 108 ? 30.11000 -24.40300 41.87600 1.000 52.70709 166 ASP A N 1
ATOM 774 C CA . ASP A 1 108 ? 28.89200 -25.19600 41.80800 1.000 58.77562 166 ASP A CA 1
ATOM 775 C C . ASP A 1 108 ? 28.09500 -25.09800 43.10400 1.000 63.40961 166 ASP A C 1
ATOM 776 O O . ASP A 1 108 ? 26.85800 -25.05600 43.08000 1.000 60.54425 166 ASP A O 1
ATOM 781 N N . LYS A 1 109 ? 28.78300 -25.06700 44.24900 1.000 60.54783 167 LYS A N 1
ATOM 782 C CA . LYS A 1 109 ? 28.06300 -24.90500 45.50600 1.000 55.72534 167 LYS A CA 1
ATOM 783 C C . LYS A 1 109 ? 27.38700 -23.54300 45.57100 1.000 56.05968 167 LYS A C 1
ATOM 784 O O . LYS A 1 109 ? 26.23700 -23.43600 46.00900 1.000 57.04383 167 LYS A O 1
ATOM 790 N N . PHE A 1 110 ? 28.07600 -22.49500 45.12200 1.000 47.40557 168 PHE A N 1
ATOM 791 C CA . PHE A 1 110 ? 27.47900 -21.16600 45.15600 1.000 57.71658 168 PHE A CA 1
ATOM 792 C C . PHE A 1 110 ? 26.21100 -21.10100 44.30700 1.000 55.28233 168 PHE A C 1
ATOM 793 O O . PHE A 1 110 ? 25.19600 -20.54400 44.73900 1.000 50.36480 168 PHE A O 1
ATOM 801 N N . LEU A 1 111 ? 26.24000 -21.70200 43.11500 1.000 54.77328 169 LEU A N 1
ATOM 802 C CA . LEU A 1 111 ? 25.11700 -21.64200 42.18500 1.000 54.66289 169 LEU A CA 1
ATOM 803 C C . LEU A 1 111 ? 23.93300 -22.50000 42.61800 1.000 60.00506 169 LEU A C 1
ATOM 804 O O . LEU A 1 111 ? 22.81100 -22.26000 42.16700 1.000 65.50376 169 LEU A O 1
ATOM 809 N N . ASN A 1 112 ? 24.14500 -23.50500 43.45700 1.000 58.32501 170 ASN A N 1
ATOM 810 C CA . ASN A 1 112 ? 23.05000 -24.36600 43.87600 1.000 59.80815 170 ASN A CA 1
ATOM 811 C C . ASN A 1 112 ? 22.62500 -24.13300 45.31600 1.000 63.93261 170 ASN A C 1
ATOM 812 O O . ASN A 1 112 ? 21.87500 -24.94400 45.87000 1.000 72.63864 170 ASN A O 1
ATOM 817 N N . ASP A 1 113 ? 23.06800 -23.03800 45.92800 1.000 63.55512 171 ASP A N 1
ATOM 818 C CA . ASP A 1 113 ? 22.69400 -22.68400 47.29800 1.000 64.75228 171 ASP A CA 1
ATOM 819 C C . ASP A 1 113 ? 21.40400 -21.87100 47.26000 1.000 63.68096 171 ASP A C 1
ATOM 820 O O . ASP A 1 113 ? 21.43300 -20.64500 47.12400 1.000 64.36493 171 ASP A O 1
ATOM 825 N N . THR A 1 114 ? 20.27100 -22.55400 47.45400 1.000 61.67146 172 THR A N 1
ATOM 826 C CA . THR A 1 114 ? 18.96500 -21.90300 47.38100 1.000 68.32635 172 THR A CA 1
ATOM 827 C C . THR A 1 114 ? 18.78300 -20.83800 48.45700 1.000 69.40633 172 THR A C 1
ATOM 828 O O . THR A 1 114 ? 18.10300 -19.83100 48.22300 1.000 70.10416 172 THR A O 1
ATOM 832 N N . THR A 1 115 ? 19.37900 -21.03400 49.63600 1.000 69.39526 173 THR A N 1
ATOM 833 C CA . THR A 1 115 ? 19.23800 -20.06200 50.71800 1.000 68.32035 173 THR A CA 1
ATOM 834 C C . THR A 1 115 ? 19.94800 -18.74900 50.41000 1.000 61.15784 173 THR A C 1
ATOM 835 O O . THR A 1 115 ? 19.52200 -17.69300 50.88600 1.000 66.32761 173 THR A O 1
ATOM 839 N N . LYS A 1 116 ? 21.05500 -18.79600 49.66900 1.000 61.76938 174 LYS A N 1
ATOM 840 C CA . LYS A 1 116 ? 21.84000 -17.61500 49.31500 1.000 58.01250 174 LYS A CA 1
ATOM 841 C C . LYS A 1 116 ? 21.78800 -17.45800 47.80000 1.000 60.93769 174 LYS A C 1
ATOM 842 O O . LYS A 1 116 ? 22.71900 -17.87200 47.09300 1.000 51.23918 174 LYS A O 1
ATOM 848 N N . PRO A 1 117 ? 20.71400 -16.86700 47.26700 1.000 59.65999 175 PRO A N 1
ATOM 849 C CA . PRO A 1 117 ? 20.56600 -16.77900 45.81000 1.000 47.53153 175 PRO A CA 1
ATOM 850 C C . PRO A 1 117 ? 21.66400 -15.94300 45.17300 1.000 48.85862 175 PRO A C 1
ATOM 851 O O . PRO A 1 117 ? 22.20300 -15.01000 45.77200 1.000 51.14191 175 PRO A O 1
ATOM 855 N N . VAL A 1 118 ? 21.98900 -16.29100 43.93400 1.000 44.74882 176 VAL A N 1
ATOM 856 C CA . VAL A 1 118 ? 22.97800 -15.58000 43.13800 1.000 49.39007 176 VAL A CA 1
ATOM 857 C C . VAL A 1 118 ? 22.23800 -14.79500 42.06400 1.000 49.92181 176 VAL A C 1
ATOM 858 O O . VAL A 1 118 ? 21.40500 -15.35700 41.34000 1.000 49.31122 176 VAL A O 1
ATOM 862 N N . GLY A 1 119 ? 22.54500 -13.50200 41.95500 1.000 45.14143 177 GLY A N 1
ATOM 863 C CA . GLY A 1 119 ? 21.93700 -12.64700 40.96300 1.000 41.82313 177 GLY A CA 1
ATOM 864 C C . GLY A 1 119 ? 22.90400 -12.39000 39.82700 1.000 46.39831 177 GLY A C 1
ATOM 865 O O . GLY A 1 119 ? 24.02700 -11.91400 40.04700 1.000 46.83874 177 GLY A O 1
ATOM 866 N N . LEU A 1 120 ? 22.47600 -12.72700 38.61400 1.000 41.45989 178 LEU A N 1
ATOM 867 C CA . LEU A 1 120 ? 23.26700 -12.45200 37.41800 1.000 37.21392 178 LEU A CA 1
ATOM 868 C C . LEU A 1 120 ? 23.11900 -10.98300 37.05900 1.000 40.62815 178 LEU A C 1
ATOM 869 O O . LEU A 1 120 ? 22.01500 -10.50300 36.81200 1.000 43.90599 178 LEU A O 1
ATOM 874 N N . LEU A 1 121 ? 24.22400 -10.27600 37.03100 1.000 38.56379 179 LEU A N 1
ATOM 875 C CA . LEU A 1 121 ? 24.24900 -8.86100 36.71100 1.000 44.40837 179 LEU A CA 1
ATOM 876 C C . LEU A 1 121 ? 24.64000 -8.71600 35.24200 1.000 49.83845 179 LEU A C 1
ATOM 877 O O . LEU A 1 121 ? 25.67700 -9.22800 34.83300 1.000 45.42999 179 LEU A O 1
ATOM 882 N N . LEU A 1 122 ? 23.76100 -8.12500 34.43600 1.000 43.34113 180 LEU A N 1
ATOM 883 C CA . LEU A 1 122 ? 24.01200 -7.90400 33.01100 1.000 45.86076 180 LEU A CA 1
ATOM 884 C C . LEU A 1 122 ? 24.05100 -6.40400 32.75700 1.000 37.14380 180 LEU A C 1
ATOM 885 O O . LEU A 1 122 ? 23.09100 -5.69800 33.06800 1.000 48.18531 180 LEU A O 1
ATOM 890 N N . SER A 1 123 ? 25.19500 -5.90300 32.32200 1.000 42.64469 181 SER A N 1
ATOM 891 C CA . SER A 1 123 ? 25.38000 -4.46700 32.08700 1.000 45.40986 181 SER A CA 1
ATOM 892 C C . SER A 1 123 ? 26.19600 -4.27400 30.80700 1.000 55.15458 181 SER A C 1
ATOM 893 O O . SER A 1 123 ? 27.42200 -4.39900 30.81800 1.000 56.35070 181 SER A O 1
ATOM 896 N N . GLU A 1 124 ? 25.52600 -3.95400 29.70800 1.000 50.08813 182 GLU A N 1
ATOM 897 C CA . GLU A 1 124 ? 26.16700 -3.96400 28.40300 1.000 52.58056 182 GLU A CA 1
ATOM 898 C C . GLU A 1 124 ? 25.92300 -2.61300 27.73700 1.000 47.54100 182 GLU A C 1
ATOM 899 O O . GLU A 1 124 ? 24.85800 -2.02200 27.90800 1.000 50.02199 182 GLU A O 1
ATOM 905 N N . ARG A 1 125 ? 26.92600 -2.07900 27.04500 1.000 51.33878 183 ARG A N 1
ATOM 906 C CA . ARG A 1 125 ? 26.76100 -0.79100 26.38300 1.000 51.85865 183 ARG A CA 1
ATOM 907 C C . ARG A 1 125 ? 27.72600 -0.69000 25.21500 1.000 54.61266 183 ARG A C 1
ATOM 908 O O . ARG A 1 125 ? 28.69500 -1.43900 25.12900 1.000 60.13371 183 ARG A O 1
ATOM 916 N N . PHE A 1 126 ? 27.44400 0.22300 24.29400 1.000 60.05542 184 PHE A N 1
ATOM 917 C CA . PHE A 1 126 ? 28.39400 0.44300 23.21700 1.000 72.58368 184 PHE A CA 1
ATOM 918 C C . PHE A 1 126 ? 29.56200 1.28800 23.72300 1.000 77.28993 184 PHE A C 1
ATOM 919 O O . PHE A 1 126 ? 29.42800 2.06100 24.67000 1.000 76.05892 184 PHE A O 1
ATOM 927 N N . ILE A 1 127 ? 30.72200 1.14000 23.07400 1.000 79.20870 185 ILE A N 1
ATOM 928 C CA . ILE A 1 127 ? 31.94600 1.76100 23.58900 1.000 82.74893 185 ILE A CA 1
ATOM 929 C C . ILE A 1 127 ? 31.89800 3.27300 23.45300 1.000 77.38715 185 ILE A C 1
ATOM 930 O O . ILE A 1 127 ? 32.53500 3.99400 24.22900 1.000 80.60427 185 ILE A O 1
ATOM 935 N N . ASN A 1 128 ? 31.20900 3.77300 22.43300 1.000 76.09971 186 ASN A N 1
ATOM 936 C CA . ASN A 1 128 ? 31.09500 5.21200 22.21400 1.000 79.16759 186 ASN A CA 1
ATOM 937 C C . ASN A 1 128 ? 30.31300 5.97100 23.29700 1.000 69.74533 186 ASN A C 1
ATOM 938 O O . ASN A 1 128 ? 30.53100 7.17900 23.45000 1.000 73.40866 186 ASN A O 1
ATOM 943 N N . VAL A 1 129 ? 29.43200 5.32400 24.05800 1.000 72.65109 187 VAL A N 1
ATOM 944 C CA . VAL A 1 129 ? 28.76100 6.05000 25.15400 1.000 73.27506 187 VAL A CA 1
ATOM 945 C C . VAL A 1 129 ? 29.78700 6.45900 26.20700 1.000 65.34315 187 VAL A C 1
ATOM 946 O O . VAL A 1 129 ? 30.71700 5.68200 26.50100 1.000 62.63118 187 VAL A O 1
ATOM 950 N N . PRO A 1 130 ? 29.69900 7.66500 26.76500 1.000 64.74979 188 PRO A N 1
ATOM 951 C CA . PRO A 1 130 ? 30.67900 8.09400 27.77800 1.000 64.23073 188 PRO A CA 1
ATOM 952 C C . PRO A 1 130 ? 30.67100 7.15600 28.97200 1.000 61.85753 188 PRO A C 1
ATOM 953 O O . PRO A 1 130 ? 29.60300 6.77600 29.47300 1.000 56.74625 188 PRO A O 1
ATOM 957 N N . PRO A 1 131 ? 31.84200 6.78100 29.48300 1.000 63.18394 189 PRO A N 1
ATOM 958 C CA . PRO A 1 131 ? 31.87100 5.81700 30.59300 1.000 59.76867 189 PRO A CA 1
ATOM 959 C C . PRO A 1 131 ? 31.20700 6.32100 31.86900 1.000 56.31573 189 PRO A C 1
ATOM 960 O O . PRO A 1 131 ? 30.82100 5.49800 32.70600 1.000 54.02451 189 PRO A O 1
ATOM 964 N N . GLN A 1 132 ? 31.03200 7.63500 32.03500 1.000 53.00526 190 GLN A N 1
ATOM 965 C CA . GLN A 1 132 ? 30.41500 8.16600 33.24900 1.000 56.12666 190 GLN A CA 1
ATOM 966 C C . GLN A 1 132 ? 28.94500 7.76900 33.38100 1.000 55.98161 190 GLN A C 1
ATOM 967 O O . GLN A 1 132 ? 28.38000 7.85900 34.47800 1.000 54.88783 190 GLN A O 1
ATOM 973 N N . ILE A 1 133 ? 28.30700 7.34100 32.29000 1.000 51.22387 191 ILE A N 1
ATOM 974 C CA . ILE A 1 133 ? 26.91500 6.92000 32.37300 1.000 55.84711 191 ILE A CA 1
ATOM 975 C C . ILE A 1 133 ? 26.76900 5.67100 33.23000 1.000 49.21972 191 ILE A C 1
ATOM 976 O O . ILE A 1 133 ? 25.65900 5.33800 33.66500 1.000 46.17294 191 ILE A O 1
ATOM 981 N N . ALA A 1 134 ? 27.86600 4.95900 33.47200 1.000 46.34010 192 ALA A N 1
ATOM 982 C CA . ALA A 1 134 ? 27.78300 3.73700 34.25600 1.000 45.55575 192 ALA A CA 1
ATOM 983 C C . ALA A 1 134 ? 27.29000 4.03300 35.66800 1.000 47.45520 192 ALA A C 1
ATOM 984 O O . ALA A 1 134 ? 26.59400 3.21200 36.27400 1.000 47.25526 192 ALA A O 1
ATOM 986 N N . LEU A 1 135 ? 27.65600 5.19100 36.21800 1.000 45.47951 193 LEU A N 1
ATOM 987 C CA . LEU A 1 135 ? 27.24300 5.50700 37.58600 1.000 50.73147 193 LEU A CA 1
ATOM 988 C C . LEU A 1 135 ? 25.73000 5.63700 37.72000 1.000 48.57334 193 LEU A C 1
ATOM 989 O O . LEU A 1 135 ? 25.14800 4.93900 38.56800 1.000 47.12176 193 LEU A O 1
ATOM 994 N N . PRO A 1 136 ? 25.02300 6.44100 36.91400 1.000 52.74052 194 PRO A N 1
ATOM 995 C CA . PRO A 1 136 ? 23.55100 6.41700 37.02100 1.000 51.97278 194 PRO A CA 1
ATOM 996 C C . PRO A 1 136 ? 22.94900 5.04600 36.75300 1.000 42.16241 194 PRO A C 1
ATOM 997 O O . PRO A 1 136 ? 21.92000 4.70900 37.34600 1.000 49.18377 194 PRO A O 1
ATOM 1001 N N . MET A 1 137 ? 23.52900 4.24800 35.85300 1.000 46.33557 195 MET A N 1
ATOM 1002 C CA . MET A 1 137 ? 22.96700 2.92500 35.58500 1.000 44.68767 195 MET A CA 1
ATOM 1003 C C . MET A 1 137 ? 22.97600 2.05500 36.83800 1.000 49.22219 195 MET A C 1
ATOM 1004 O O . MET A 1 137 ? 21.96200 1.43400 37.17800 1.000 41.98649 195 MET A O 1
ATOM 1009 N N . TYR A 1 138 ? 24.11600 2.00800 37.54400 1.000 41.31971 196 TYR A N 1
ATOM 1010 C CA . TYR A 1 138 ? 24.22700 1.18700 38.74700 1.000 44.08634 196 TYR A CA 1
ATOM 1011 C C . TYR A 1 138 ? 23.44500 1.77900 39.90400 1.000 44.79540 196 TYR A C 1
ATOM 1012 O O . TYR A 1 138 ? 22.83400 1.04000 40.68600 1.000 48.36099 196 TYR A O 1
ATOM 1021 N N . GLN A 1 139 ? 23.43700 3.10800 40.02900 1.000 43.07889 197 GLN A N 1
ATOM 1022 C CA . GLN A 1 139 ? 22.64500 3.73300 41.08100 1.000 44.90029 197 GLN A CA 1
ATOM 1023 C C . GLN A 1 139 ? 21.16800 3.41600 40.90700 1.000 51.23640 197 GLN A C 1
ATOM 1024 O O . GLN A 1 139 ? 20.46600 3.09500 41.88000 1.000 46.45206 197 GLN A O 1
ATOM 1030 N N . GLN A 1 140 ? 20.67100 3.51900 39.67300 1.000 49.19724 198 GLN A N 1
ATOM 1031 C CA . GLN A 1 140 ? 19.27400 3.18800 39.42500 1.000 49.55543 198 GLN A CA 1
ATOM 1032 C C . GLN A 1 140 ? 19.00600 1.72100 39.71700 1.000 49.14214 198 GLN A C 1
ATOM 1033 O O . GLN A 1 140 ? 18.00300 1.38000 40.34400 1.000 49.31511 198 GLN A O 1
ATOM 1039 N N . LEU A 1 141 ? 19.90300 0.83400 39.29000 1.000 44.81440 199 LEU A N 1
ATOM 1040 C CA . LEU A 1 141 ? 19.70800 -0.57900 39.59300 1.000 49.17742 199 LEU A CA 1
ATOM 1041 C C . LEU A 1 141 ? 19.72600 -0.81900 41.10400 1.000 50.29549 199 LEU A C 1
ATOM 1042 O O . LEU A 1 141 ? 18.95000 -1.63200 41.62600 1.000 49.05454 199 LEU A O 1
ATOM 1047 N N . GLN A 1 142 ? 20.59600 -0.11000 41.82400 1.000 48.38181 200 GLN A N 1
ATOM 1048 C CA . GLN A 1 142 ? 20.63300 -0.24700 43.27900 1.000 52.22141 200 GLN A CA 1
ATOM 1049 C C . GLN A 1 142 ? 19.31900 0.19900 43.89600 1.000 44.71809 200 GLN A C 1
ATOM 1050 O O . GLN A 1 142 ? 18.76700 -0.47600 44.77900 1.000 45.76653 200 GLN A O 1
ATOM 1056 N N . LYS A 1 143 ? 18.76400 1.30600 43.40800 1.000 48.84889 201 LYS A N 1
ATOM 1057 C CA . LYS A 1 143 ? 17.47100 1.74200 43.91600 1.000 50.53543 201 LYS A CA 1
ATOM 1058 C C . LYS A 1 143 ? 16.41400 0.67100 43.67700 1.000 51.05322 201 LYS A C 1
ATOM 1059 O O . LYS A 1 143 ? 15.64100 0.32100 44.58300 1.000 49.89707 201 LYS A O 1
ATOM 1065 N N . GLU A 1 144 ? 16.40000 0.11100 42.46500 1.000 46.48286 202 GLU A N 1
ATOM 1066 C CA . GLU A 1 144 ? 15.42500 -0.91600 42.10900 1.000 49.37860 202 GLU A CA 1
ATOM 1067 C C . GLU A 1 144 ? 15.63300 -2.18400 42.93300 1.000 51.57676 202 GLU A C 1
ATOM 1068 O O . GLU A 1 144 ? 14.66600 -2.82600 43.35400 1.000 51.63161 202 GLU A O 1
ATOM 1074 N N . LEU A 1 145 ? 16.88800 -2.56700 43.17100 1.000 46.19297 203 LEU A N 1
ATOM 1075 C CA . LEU A 1 145 ? 17.13300 -3.74500 43.99700 1.000 52.80539 203 LEU A CA 1
ATOM 1076 C C . LEU A 1 145 ? 16.69700 -3.50100 45.44000 1.000 46.82969 203 LEU A C 1
ATOM 1077 O O . LEU A 1 145 ? 16.14000 -4.39800 46.08300 1.000 46.27456 203 LEU A O 1
ATOM 1082 N N . ALA A 1 146 ? 16.92800 -2.29400 45.96800 1.000 48.89690 204 ALA A N 1
ATOM 1083 C CA . ALA A 1 146 ? 16.41500 -1.97600 47.30300 1.000 52.27740 204 ALA A CA 1
ATOM 1084 C C . ALA A 1 146 ? 14.89300 -1.99900 47.32400 1.000 54.33841 204 ALA A C 1
ATOM 1085 O O . ALA A 1 146 ? 14.28300 -2.52000 48.26400 1.000 52.52536 204 ALA A O 1
ATOM 1087 N N . GLY A 1 147 ? 14.25500 -1.45000 46.28800 1.000 57.42902 205 GLY A N 1
ATOM 1088 C CA . GLY A 1 147 ? 12.80700 -1.52400 46.21900 1.000 50.41912 205 GLY A CA 1
ATOM 1089 C C . GLY A 1 147 ? 12.30400 -2.95400 46.18600 1.000 47.61178 205 GLY A C 1
ATOM 1090 O O . GLY A 1 147 ? 11.33100 -3.29500 46.86300 1.000 54.64999 205 GLY A O 1
ATOM 1091 N N . ALA A 1 148 ? 12.96300 -3.81400 45.40500 1.000 49.18635 206 ALA A N 1
ATOM 1092 C CA . ALA A 1 148 ? 12.57700 -5.22300 45.37400 1.000 46.91043 206 ALA A CA 1
ATOM 1093 C C . ALA A 1 148 ? 12.77100 -5.88200 46.73800 1.000 52.50648 206 ALA A C 1
ATOM 1094 O O . ALA A 1 148 ? 11.91600 -6.65300 47.19400 1.000 46.88010 206 ALA A O 1
ATOM 1096 N N . HIS A 1 149 ? 13.88000 -5.57600 47.41500 1.000 46.12001 207 HIS A N 1
ATOM 1097 C CA . HIS A 1 149 ? 14.10100 -6.15100 48.73500 1.000 49.32366 207 HIS A CA 1
ATOM 1098 C C . HIS A 1 149 ? 13.04700 -5.66200 49.72700 1.000 51.55604 207 HIS A C 1
ATOM 1099 O O . HIS A 1 149 ? 12.54500 -6.43300 50.55600 1.000 53.31467 207 HIS A O 1
ATOM 1106 N N . ARG A 1 150 ? 12.66900 -4.39000 49.61900 1.000 47.52453 208 ARG A N 1
ATOM 1107 C CA . ARG A 1 150 ? 11.62000 -3.82600 50.45600 1.000 49.04688 208 ARG A CA 1
ATOM 1108 C C . ARG A 1 150 ? 10.28600 -4.54800 50.26500 1.000 52.43238 208 ARG A C 1
ATOM 1109 O O . ARG A 1 150 ? 9.51400 -4.70300 51.22100 1.000 54.52523 208 ARG A O 1
ATOM 1117 N N . THR A 1 151 ? 9.96200 -4.93000 49.02500 1.000 52.27300 209 THR A N 1
ATOM 1118 C CA . THR A 1 151 ? 8.68300 -5.54600 48.68600 1.000 54.99905 209 THR A CA 1
ATOM 1119 C C . THR A 1 151 ? 8.74600 -7.06800 48.59300 1.000 58.52752 209 THR A C 1
ATOM 1120 O O . THR A 1 151 ? 7.86800 -7.67400 47.96800 1.000 58.22165 209 THR A O 1
ATOM 1124 N N . ASN A 1 152 ? 9.79800 -7.68800 49.13600 1.000 53.58516 210 ASN A N 1
ATOM 1125 C CA . ASN A 1 152 ? 9.90900 -9.14600 49.22100 1.000 52.19010 210 ASN A CA 1
ATOM 1126 C C . ASN A 1 152 ? 9.94200 -9.80500 47.84800 1.000 56.03473 210 ASN A C 1
ATOM 1127 O O . ASN A 1 152 ? 9.43900 -10.91600 47.67300 1.000 56.25645 210 ASN A O 1
ATOM 1132 N N . LYS A 1 153 ? 10.54800 -9.11800 46.85000 1.000 53.07185 211 LYS A N 1
ATOM 1133 C CA . LYS A 1 153 ? 10.72300 -9.78500 45.56800 1.000 57.21648 211 LYS A CA 1
ATOM 1134 C C . LYS A 1 153 ? 12.06700 -10.50000 45.51800 1.000 57.77441 211 LYS A C 1
ATOM 1135 O O . LYS A 1 153 ? 13.03700 -10.05600 46.13900 1.000 58.67475 211 LYS A O 1
ATOM 1141 N N . PRO A 1 154 ? 12.13500 -11.59500 44.76300 1.000 59.76607 212 PRO A N 1
ATOM 1142 C CA . PRO A 1 154 ? 13.38700 -12.37400 44.70000 1.000 55.13451 212 PRO A CA 1
ATOM 1143 C C . PRO A 1 154 ? 14.59000 -11.60600 44.15800 1.000 61.16227 212 PRO A C 1
ATOM 1144 O O . PRO A 1 154 ? 15.71800 -11.89800 44.57800 1.000 57.81718 212 PRO A O 1
ATOM 1148 N N . CYS A 1 155 ? 14.40600 -10.64800 43.24000 1.000 51.89811 213 CYS A N 1
ATOM 1149 C CA . CYS A 1 155 ? 15.56300 -9.91100 42.72800 1.000 55.06598 213 CYS A CA 1
ATOM 1150 C C . CYS A 1 155 ? 16.26000 -9.09300 43.80700 1.000 54.42124 213 CYS A C 1
ATOM 1151 O O . CYS A 1 155 ? 17.44000 -8.76100 43.65700 1.000 57.81290 213 CYS A O 1
ATOM 1154 N N . GLY A 1 156 ? 15.55400 -8.70700 44.85600 1.000 52.89677 214 GLY A N 1
ATOM 1155 C CA . GLY A 1 156 ? 16.16900 -8.01600 45.96900 1.000 53.70159 214 GLY A CA 1
ATOM 1156 C C . GLY A 1 156 ? 16.73100 -8.91600 47.04200 1.000 53.05894 214 GLY A C 1
ATOM 1157 O O . GLY A 1 156 ? 17.13900 -8.42500 48.09500 1.000 56.97250 214 GLY A O 1
ATOM 1158 N N . LYS A 1 157 ? 16.69000 -10.23300 46.83600 1.000 54.14877 215 LYS A N 1
ATOM 1159 C CA . LYS A 1 157 ? 17.09800 -11.22300 47.82700 1.000 57.51025 215 LYS A CA 1
ATOM 1160 C C . LYS A 1 157 ? 18.43300 -11.90900 47.50700 1.000 58.86431 215 LYS A C 1
ATOM 1161 O O . LYS A 1 157 ? 18.67100 -13.02800 47.97100 1.000 55.53047 215 LYS A O 1
ATOM 1167 N N . CYS A 1 158 ? 19.25600 -11.33500 46.63600 1.000 45.17345 216 CYS A N 1
ATOM 1168 C CA . CYS A 1 158 ? 20.48800 -12.00600 46.23700 1.000 48.92372 216 CYS A CA 1
ATOM 1169 C C . CYS A 1 158 ? 21.58400 -11.80200 47.28600 1.000 56.27119 216 CYS A C 1
ATOM 1170 O O . CYS A 1 158 ? 21.72300 -10.70900 47.85000 1.000 52.08548 216 CYS A O 1
ATOM 1173 N N . TYR A 1 159 ? 22.30100 -12.88700 47.61000 1.000 52.42945 217 TYR A N 1
ATOM 1174 C CA . TYR A 1 159 ? 23.46400 -12.83000 48.49400 1.000 56.26694 217 TYR A CA 1
ATOM 1175 C C . TYR A 1 159 ? 24.75100 -12.60100 47.73100 1.000 54.35236 217 TYR A C 1
ATOM 1176 O O . TYR A 1 159 ? 25.70700 -12.03000 48.28100 1.000 47.89463 217 TYR A O 1
ATOM 1185 N N . PHE A 1 160 ? 24.79100 -13.05800 46.48000 1.000 50.94881 218 PHE A N 1
ATOM 1186 C CA . PHE A 1 160 ? 25.95700 -12.96000 45.62400 1.000 47.43221 218 PHE A CA 1
ATOM 1187 C C . PHE A 1 160 ? 25.54300 -12.39900 44.26800 1.000 49.23058 218 PHE A C 1
ATOM 1188 O O . PHE A 1 160 ? 24.41200 -12.58900 43.81200 1.000 47.11670 218 PHE A O 1
ATOM 1196 N N . TYR A 1 161 ? 26.47000 -11.72000 43.61300 1.000 44.04762 219 TYR A N 1
ATOM 1197 C CA . TYR A 1 161 ? 26.23300 -11.20800 42.27200 1.000 48.11582 219 TYR A CA 1
ATOM 1198 C C . TYR A 1 161 ? 27.27200 -11.81200 41.34400 1.000 46.61481 219 TYR A C 1
ATOM 1199 O O . TYR A 1 161 ? 28.47000 -11.84200 41.66700 1.000 44.49841 219 TYR A O 1
ATOM 1208 N N . LEU A 1 162 ? 26.79200 -12.37100 40.24300 1.000 44.36912 220 LEU A N 1
ATOM 1209 C CA . LEU A 1 162 ? 27.62900 -12.98600 39.22700 1.000 41.52194 220 LEU A CA 1
ATOM 1210 C C . LEU A 1 162 ? 27.70400 -12.02900 38.05800 1.000 48.13335 220 LEU A C 1
ATOM 1211 O O . LEU A 1 162 ? 26.67600 -11.54100 37.58200 1.000 43.93981 220 LEU A O 1
ATOM 1216 N N . LEU A 1 163 ? 28.91200 -11.71000 37.63600 1.000 48.41815 221 LEU A N 1
ATOM 1217 C CA . LEU A 1 163 ? 29.08500 -10.77700 36.54600 1.000 51.36290 221 LEU A CA 1
ATOM 1218 C C . LEU A 1 163 ? 29.94300 -11.49500 35.52300 1.000 46.98745 221 LEU A C 1
ATOM 1219 O O . LEU A 1 163 ? 30.94100 -12.12700 35.88800 1.000 47.45054 221 LEU A O 1
ATOM 1224 N N . ILE A 1 164 ? 29.54000 -11.45100 34.26200 1.000 45.30056 222 ILE A N 1
ATOM 1225 C CA . ILE A 1 164 ? 30.38400 -11.92600 33.17800 1.000 47.98636 222 ILE A CA 1
ATOM 1226 C C . ILE A 1 164 ? 30.83900 -10.71000 32.39500 1.000 48.72512 222 ILE A C 1
ATOM 1227 O O . ILE A 1 164 ? 30.01800 -9.92300 31.91900 1.000 51.18100 222 ILE A O 1
ATOM 1232 N N . SER A 1 165 ? 32.14800 -10.52100 32.30900 1.000 50.42246 223 SER A N 1
ATOM 1233 C CA . SER A 1 165 ? 32.70500 -9.31000 31.72300 1.000 53.71068 223 SER A CA 1
ATOM 1234 C C . SER A 1 165 ? 33.48200 -9.61000 30.45700 1.000 47.51876 223 SER A C 1
ATOM 1235 O O . SER A 1 165 ? 34.10200 -10.66900 30.33700 1.000 42.60371 223 SER A O 1
ATOM 1238 N N . LYS A 1 166 ? 33.42100 -8.65700 29.51900 1.000 51.13280 224 LYS A N 1
ATOM 1239 C CA . LYS A 1 166 ? 34.29600 -8.62100 28.35500 1.000 46.12806 224 LYS A CA 1
ATOM 1240 C C . LYS A 1 166 ? 35.64500 -8.04100 28.77200 1.000 49.31417 224 LYS A C 1
ATOM 1241 O O . LYS A 1 166 ? 35.72400 -6.88900 29.22100 1.000 47.38386 224 LYS A O 1
ATOM 1247 N N . THR A 1 167 ? 36.70800 -8.81500 28.57300 1.000 49.17351 225 THR A N 1
ATOM 1248 C CA . THR A 1 167 ? 38.03400 -8.46400 29.05400 1.000 49.42239 225 THR A CA 1
ATOM 1249 C C . THR A 1 167 ? 39.07800 -8.81700 28.00500 1.000 51.51339 225 THR A C 1
ATOM 1250 O O . THR A 1 167 ? 38.80300 -9.52200 27.02700 1.000 48.09785 225 THR A O 1
ATOM 1254 N N . PHE A 1 168 ? 40.30000 -8.32600 28.22700 1.000 55.23577 226 PHE A N 1
ATOM 1255 C CA . PHE A 1 168 ? 41.39800 -8.58700 27.31000 1.000 54.67542 226 PHE A CA 1
ATOM 1256 C C . PHE A 1 168 ? 42.72400 -8.42000 28.03300 1.000 60.13698 226 PHE A C 1
ATOM 1257 O O . PHE A 1 168 ? 42.82000 -7.73000 29.05200 1.000 58.16337 226 PHE A O 1
ATOM 1265 N N . VAL A 1 169 ? 43.74900 -9.06500 27.47100 1.000 55.39331 227 VAL A N 1
ATOM 1266 C CA . VAL A 1 169 ? 45.13000 -8.96000 27.91800 1.000 68.76774 227 VAL A CA 1
ATOM 1267 C C . VAL A 1 169 ? 46.01500 -8.75200 26.69400 1.000 71.49810 227 VAL A C 1
ATOM 1268 O O . VAL A 1 169 ? 45.69500 -9.19400 25.58700 1.000 68.50610 227 VAL A O 1
ATOM 1272 N N . GLU A 1 170 ? 47.13700 -8.07600 26.89900 1.000 79.65082 228 GLU A N 1
ATOM 1273 C CA . GLU A 1 170 ? 48.08000 -7.83700 25.81300 1.000 79.38844 228 GLU A CA 1
ATOM 1274 C C . GLU A 1 170 ? 48.91400 -9.07600 25.48600 1.000 80.25762 228 GLU A C 1
ATOM 1275 O O . GLU A 1 170 ? 49.79400 -9.49800 26.23700 1.000 98.57223 228 GLU A O 1
ATOM 1281 N N . ALA A 1 187 ? 47.40000 -6.96200 34.72800 1.000 71.72848 245 ALA A N 1
ATOM 1282 C CA . ALA A 1 187 ? 47.46400 -7.04700 33.27600 1.000 66.04380 245 ALA A CA 1
ATOM 1283 C C . ALA A 1 187 ? 46.06500 -7.23500 32.67800 1.000 66.76722 245 ALA A C 1
ATOM 1284 O O . ALA A 1 187 ? 45.89800 -7.18400 31.45400 1.000 69.33526 245 ALA A O 1
ATOM 1286 N N . LEU A 1 188 ? 45.05800 -7.44000 33.52900 1.000 61.74925 246 LEU A N 1
ATOM 1287 C CA . LEU A 1 188 ? 43.70800 -7.73000 33.05500 1.000 57.83602 246 LEU A CA 1
ATOM 1288 C C . LEU A 1 188 ? 42.94600 -6.42800 32.84100 1.000 63.98222 246 LEU A C 1
ATOM 1289 O O . LEU A 1 188 ? 42.86300 -5.58700 33.74300 1.000 67.62436 246 LEU A O 1
ATOM 1294 N N . MET A 1 189 ? 42.33200 -6.29700 31.66800 1.000 58.63253 247 MET A N 1
ATOM 1295 C CA . MET A 1 189 ? 41.77900 -5.02900 31.22500 1.000 53.92162 247 MET A CA 1
ATOM 1296 C C . MET A 1 189 ? 40.31700 -5.21700 30.85700 1.000 57.24866 247 MET A C 1
ATOM 1297 O O . MET A 1 189 ? 39.93300 -6.27500 30.35100 1.000 51.21719 247 MET A O 1
ATOM 1302 N N . PHE A 1 190 ? 39.49900 -4.21400 31.16000 1.000 59.31791 248 PHE A N 1
ATOM 1303 C CA . PHE A 1 190 ? 38.05400 -4.33100 31.03700 1.000 52.53892 248 PHE A CA 1
ATOM 1304 C C . PHE A 1 190 ? 37.50400 -3.41200 29.95600 1.000 54.54166 248 PHE A C 1
ATOM 1305 O O . PHE A 1 190 ? 37.83200 -2.22300 29.90800 1.000 61.46423 248 PHE A O 1
ATOM 1313 N N . ALA A 1 191 ? 36.64500 -3.96400 29.10000 1.000 50.86447 249 ALA A N 1
ATOM 1314 C CA . ALA A 1 191 ? 35.95400 -3.12800 28.12300 1.000 57.45032 249 ALA A CA 1
ATOM 1315 C C . ALA A 1 191 ? 35.14400 -2.03800 28.81700 1.000 56.38728 249 ALA A C 1
ATOM 1316 O O . ALA A 1 191 ? 35.25800 -0.85200 28.48500 1.000 58.22335 249 ALA A O 1
ATOM 1318 N N . ASN A 1 192 ? 34.35600 -2.41600 29.82100 1.000 55.97817 250 ASN A N 1
ATOM 1319 C CA . ASN A 1 192 ? 33.70000 -1.46200 30.71100 1.000 58.46968 250 ASN A CA 1
ATOM 1320 C C . ASN A 1 192 ? 34.62000 -1.25800 31.90800 1.000 56.76616 250 ASN A C 1
ATOM 1321 O O . ASN A 1 192 ? 34.74500 -2.14800 32.75600 1.000 55.54296 250 ASN A O 1
ATOM 1326 N N . ALA A 1 193 ? 35.27300 -0.09500 31.97300 1.000 62.24158 251 ALA A N 1
ATOM 1327 C CA . ALA A 1 193 ? 36.35000 0.09600 32.94500 1.000 55.31920 251 ALA A CA 1
ATOM 1328 C C . ALA A 1 193 ? 35.85900 -0.02300 34.37800 1.000 51.97143 251 ALA A C 1
ATOM 1329 O O . ALA A 1 193 ? 36.60400 -0.49900 35.24200 1.000 61.16675 251 ALA A O 1
ATOM 1331 N N . GLU A 1 194 ? 34.60600 0.36300 34.64300 1.000 53.97549 252 GLU A N 1
ATOM 1332 C CA . GLU A 1 194 ? 34.06600 0.29800 36.00000 1.000 53.15870 252 GLU A CA 1
ATOM 1333 C C . GLU A 1 194 ? 34.08900 -1.11700 36.55000 1.000 53.39510 252 GLU A C 1
ATOM 1334 O O . GLU A 1 194 ? 34.11500 -1.30500 37.77500 1.000 51.62094 252 GLU A O 1
ATOM 1340 N N . GLU A 1 195 ? 34.08200 -2.12200 35.67200 1.000 47.01140 253 GLU A N 1
ATOM 1341 C CA . GLU A 1 195 ? 34.07800 -3.51300 36.11600 1.000 50.12673 253 GLU A CA 1
ATOM 1342 C C . GLU A 1 195 ? 35.37400 -3.89900 36.82800 1.000 48.30777 253 GLU A C 1
ATOM 1343 O O . GLU A 1 195 ? 35.43800 -4.98300 37.41600 1.000 44.59248 253 GLU A O 1
ATOM 1349 N N . GLU A 1 196 ? 36.34100 -2.98300 36.87300 1.000 56.44210 254 GLU A N 1
ATOM 1350 C CA . GLU A 1 196 ? 37.56900 -3.25200 37.66300 1.000 58.69441 254 GLU A CA 1
ATOM 1351 C C . GLU A 1 196 ? 37.17900 -3.29500 39.14500 1.000 58.74837 254 GLU A C 1
ATOM 1352 O O . GLU A 1 196 ? 37.70900 -4.16100 39.85900 1.000 58.53938 254 GLU A O 1
ATOM 1358 N N . PHE A 1 197 ? 36.26600 -2.41800 39.57900 1.000 51.54386 255 PHE A N 1
ATOM 1359 C CA . PHE A 1 197 ? 35.91900 -2.36800 40.99500 1.000 51.66185 255 PHE A CA 1
ATOM 1360 C C . PHE A 1 197 ? 35.20500 -3.63000 41.44400 1.000 51.02618 255 PHE A C 1
ATOM 1361 O O . PHE A 1 197 ? 35.39400 -4.09000 42.57600 1.000 50.86360 255 PHE A O 1
ATOM 1369 N N . PHE A 1 198 ? 34.38700 -4.21700 40.57100 1.000 47.73782 256 PHE A N 1
ATOM 1370 C CA . PHE A 1 198 ? 33.76800 -5.49400 40.90700 1.000 48.13995 256 PHE A CA 1
ATOM 1371 C C . PHE A 1 198 ? 34.81100 -6.60000 40.99200 1.000 43.91214 256 PHE A C 1
ATOM 1372 O O . PHE A 1 198 ? 34.79300 -7.40700 41.92700 1.000 46.53311 256 PHE A O 1
ATOM 1380 N N . TYR A 1 199 ? 35.74200 -6.63100 40.03500 1.000 43.00215 257 TYR A N 1
ATOM 1381 C CA . TYR A 1 199 ? 36.77800 -7.65900 40.01100 1.000 48.38011 257 TYR A CA 1
ATOM 1382 C C . TYR A 1 199 ? 37.63100 -7.61100 41.27700 1.000 59.61764 257 TYR A C 1
ATOM 1383 O O . TYR A 1 199 ? 38.01000 -8.65600 41.82400 1.000 48.53571 257 TYR A O 1
ATOM 1392 N N . GLU A 1 200 ? 37.93100 -6.40100 41.76000 1.000 51.82341 258 GLU A N 1
ATOM 1393 C CA . GLU A 1 200 ? 38.73200 -6.26300 42.97100 1.000 58.57418 258 GLU A CA 1
ATOM 1394 C C . GLU A 1 200 ? 38.05400 -6.91600 44.16500 1.000 61.80350 258 GLU A C 1
ATOM 1395 O O . GLU A 1 200 ? 38.73800 -7.41600 45.06700 1.000 57.96546 258 GLU A O 1
ATOM 1401 N N . LYS A 1 201 ? 36.72000 -6.89300 44.21200 1.000 51.32669 259 LYS A N 1
ATOM 1402 C CA . LYS A 1 201 ? 35.98000 -7.40200 45.35800 1.000 47.78550 259 LYS A CA 1
ATOM 1403 C C . LYS A 1 201 ? 35.46300 -8.82300 45.16900 1.000 45.24554 259 LYS A C 1
ATOM 1404 O O . LYS A 1 201 ? 34.78500 -9.34400 46.05700 1.000 45.66879 259 LYS A O 1
ATOM 1410 N N . ALA A 1 202 ? 35.81300 -9.48100 44.07000 1.000 51.28058 260 ALA A N 1
ATOM 1411 C CA . ALA A 1 202 ? 35.26100 -10.78900 43.74700 1.000 49.01361 260 ALA A CA 1
ATOM 1412 C C . ALA A 1 202 ? 35.89000 -11.86800 44.61400 1.000 54.52981 260 ALA A C 1
ATOM 1413 O O . ALA A 1 202 ? 37.11800 -11.97300 44.69900 1.000 49.70982 260 ALA A O 1
ATOM 1415 N N . ILE A 1 203 ? 35.05100 -12.67000 45.26800 1.000 53.22600 261 ILE A N 1
ATOM 1416 C CA . ILE A 1 203 ? 35.61200 -13.77800 46.03300 1.000 55.86163 261 ILE A CA 1
ATOM 1417 C C . ILE A 1 203 ? 35.99400 -14.93600 45.12600 1.000 59.12747 261 ILE A C 1
ATOM 1418 O O . ILE A 1 203 ? 36.79800 -15.78600 45.52400 1.000 60.91743 261 ILE A O 1
ATOM 1423 N N . LEU A 1 204 ? 35.36900 -15.05300 43.95100 1.000 48.71125 262 LEU A N 1
ATOM 1424 C CA . LEU A 1 204 ? 35.68600 -16.10000 42.98500 1.000 47.35279 262 LEU A CA 1
ATOM 1425 C C . LEU A 1 204 ? 35.73700 -15.48300 41.59200 1.000 49.61253 262 LEU A C 1
ATOM 1426 O O . LEU A 1 204 ? 34.79700 -14.78800 41.18800 1.000 51.00050 262 LEU A O 1
ATOM 1431 N N . LYS A 1 205 ? 36.82600 -15.72500 40.85800 1.000 52.51555 263 LYS A N 1
ATOM 1432 C CA . LYS A 1 205 ? 37.02100 -15.10200 39.55600 1.000 45.09064 263 LYS A CA 1
ATOM 1433 C C . LYS A 1 205 ? 37.89300 -15.99400 38.68800 1.000 57.47545 263 LYS A C 1
ATOM 1434 O O . LYS A 1 205 ? 38.76100 -16.71600 39.19300 1.000 51.10562 263 LYS A O 1
ATOM 1440 N N . PHE A 1 206 ? 37.63600 -15.95400 37.37900 1.000 45.49873 264 PHE A N 1
ATOM 1441 C CA . PHE A 1 206 ? 38.46000 -16.64000 36.39500 1.000 44.52326 264 PHE A CA 1
ATOM 1442 C C . PHE A 1 206 ? 38.15700 -16.05100 35.02600 1.000 51.30849 264 PHE A C 1
ATOM 1443 O O . PHE A 1 206 ? 37.18100 -15.31800 34.85400 1.000 46.44772 264 PHE A O 1
ATOM 1451 N N . ASN A 1 207 ? 39.03200 -16.34700 34.06400 1.000 50.06087 265 ASN A N 1
ATOM 1452 C CA . ASN A 1 207 ? 38.90000 -15.89500 32.68800 1.000 51.90816 265 ASN A CA 1
ATOM 1453 C C . ASN A 1 207 ? 38.81700 -17.10000 31.76500 1.000 51.97262 265 ASN A C 1
ATOM 1454 O O . ASN A 1 207 ? 39.28600 -18.18900 32.10700 1.000 51.92434 265 ASN A O 1
ATOM 1459 N N . TYR A 1 208 ? 38.15700 -16.92000 30.62000 1.000 51.14372 266 TYR A N 1
ATOM 1460 C CA . TYR A 1 208 ? 38.22500 -17.90700 29.55200 1.000 52.40978 266 TYR A CA 1
ATOM 1461 C C . TYR A 1 208 ? 38.35200 -17.18100 28.21800 1.000 52.54160 266 TYR A C 1
ATOM 1462 O O . TYR A 1 208 ? 37.90300 -16.04400 28.06600 1.000 57.00492 266 TYR A O 1
ATOM 1471 N N . SER A 1 209 ? 39.01800 -17.82500 27.26800 1.000 60.06009 267 SER A N 1
ATOM 1472 C CA . SER A 1 209 ? 39.27000 -17.21000 25.97500 1.000 64.43143 267 SER A CA 1
ATOM 1473 C C . SER A 1 209 ? 38.05600 -17.34100 25.06700 1.000 68.46829 267 SER A C 1
ATOM 1474 O O . SER A 1 209 ? 37.30300 -18.31500 25.13900 1.000 72.05376 267 SER A O 1
ATOM 1477 N N . VAL A 1 210 ? 37.86600 -16.34000 24.20900 1.000 89.76114 268 VAL A N 1
ATOM 1478 C CA . VAL A 1 210 ? 36.78900 -16.35000 23.22900 1.000 89.80661 268 VAL A CA 1
ATOM 1479 C C . VAL A 1 210 ? 37.39400 -16.21200 21.84400 1.000 99.68455 268 VAL A C 1
ATOM 1480 O O . VAL A 1 210 ? 38.45000 -15.60000 21.65500 1.000 93.00431 268 VAL A O 1
ATOM 1484 N N . GLN A 1 211 ? 36.71400 -16.80500 20.86800 1.000 127.83238 269 GLN A N 1
ATOM 1485 C CA . GLN A 1 211 ? 37.28200 -17.01300 19.54600 1.000 124.72051 269 GLN A CA 1
ATOM 1486 C C . GLN A 1 211 ? 36.56100 -16.25800 18.43900 1.000 125.98750 269 GLN A C 1
ATOM 1487 O O . GLN A 1 211 ? 37.18400 -15.94200 17.42500 1.000 129.51594 269 GLN A O 1
ATOM 1493 N N . GLU A 1 212 ? 35.28200 -15.92100 18.62000 1.000 115.28489 270 GLU A N 1
ATOM 1494 C CA . GLU A 1 212 ? 34.60900 -15.04500 17.66200 1.000 118.04826 270 GLU A CA 1
ATOM 1495 C C . GLU A 1 212 ? 35.24100 -13.65700 17.65000 1.000 118.67775 270 GLU A C 1
ATOM 1496 O O . GLU A 1 212 ? 35.34600 -13.02600 16.59100 1.000 123.68974 270 GLU A O 1
ATOM 1498 N N . GLU A 1 213 ? 35.65100 -13.16000 18.82300 1.000 124.80395 271 GLU A N 1
ATOM 1499 C CA . GLU A 1 213 ? 36.41200 -11.91800 18.95300 1.000 126.19680 271 GLU A CA 1
ATOM 1500 C C . GLU A 1 213 ? 35.61500 -10.69700 18.49800 1.000 128.94573 271 GLU A C 1
ATOM 1501 O O . GLU A 1 213 ? 36.19500 -9.67800 18.11600 1.000 132.39105 271 GLU A O 1
ATOM 1507 N N . SER A 1 214 ? 34.28700 -10.78000 18.54400 1.000 114.41298 272 SER A N 1
ATOM 1508 C CA . SER A 1 214 ? 33.43600 -9.74300 17.96900 1.000 119.48532 272 SER A CA 1
ATOM 1509 C C . SER A 1 214 ? 33.55000 -8.45900 18.77600 1.000 125.18635 272 SER A C 1
ATOM 1510 O O . SER A 1 214 ? 33.11400 -8.39500 19.93200 1.000 120.36466 272 SER A O 1
ATOM 1513 N N . ASP A 1 215 ? 34.13000 -7.43300 18.15900 1.000 140.16760 273 ASP A N 1
ATOM 1514 C CA . ASP A 1 215 ? 34.12100 -6.10900 18.75200 1.000 137.35274 273 ASP A CA 1
ATOM 1515 C C . ASP A 1 215 ? 32.70900 -5.53200 18.74100 1.000 133.80037 273 ASP A C 1
ATOM 1516 O O . ASP A 1 215 ? 31.81300 -5.98500 18.01600 1.000 129.76184 273 ASP A O 1
ATOM 1518 N N . THR A 1 216 ? 32.52800 -4.53300 19.59100 1.000 128.35630 274 THR A N 1
ATOM 1519 C CA . THR A 1 216 ? 31.30400 -3.75200 19.67600 1.000 129.57178 274 THR A CA 1
ATOM 1520 C C . THR A 1 216 ? 30.84500 -3.23900 18.30900 1.000 144.76219 274 THR A C 1
ATOM 1521 O O . THR A 1 216 ? 31.65900 -2.92300 17.43400 1.000 142.50397 274 THR A O 1
ATOM 1525 N N . CYS A 1 217 ? 29.52100 -3.16000 18.12700 1.000 180.90056 275 CYS A N 1
ATOM 1526 C CA . CYS A 1 217 ? 28.91600 -2.56900 16.93200 1.000 179.06061 275 CYS A CA 1
ATOM 1527 C C . CYS A 1 217 ? 28.18300 -1.30300 17.37000 1.000 172.57640 275 CYS A C 1
ATOM 1528 O O . CYS A 1 217 ? 27.07600 -1.35800 17.91500 1.000 172.29220 275 CYS A O 1
ATOM 1531 N N . LEU A 1 218 ? 28.80200 -0.16600 17.10200 1.000 132.77285 276 LEU A N 1
ATOM 1532 C CA . LEU A 1 218 ? 28.46800 1.11700 17.69400 1.000 116.67316 276 LEU A CA 1
ATOM 1533 C C . LEU A 1 218 ? 28.34100 2.17600 16.61100 1.000 119.78183 276 LEU A C 1
ATOM 1534 O O . LEU A 1 218 ? 28.68200 3.34900 16.80300 1.000 114.22909 276 LEU A O 1
ATOM 1539 N N . GLY A 1 219 ? 27.83100 1.76500 15.45000 1.000 124.34660 277 GLY A N 1
ATOM 1540 C CA . GLY A 1 219 ? 27.97700 2.53200 14.23100 1.000 122.63649 277 GLY A CA 1
ATOM 1541 C C . GLY A 1 219 ? 29.41700 2.46700 13.76400 1.000 117.03426 277 GLY A C 1
ATOM 1542 O O . GLY A 1 219 ? 29.78700 3.04400 12.73700 1.000 111.59251 277 GLY A O 1
ATOM 1543 N N . GLY A 1 220 ? 30.23600 1.72800 14.51800 1.000 118.20767 278 GLY A N 1
ATOM 1544 C CA . GLY A 1 220 ? 31.66400 1.68300 14.27900 1.000 119.83513 278 GLY A CA 1
ATOM 1545 C C . GLY A 1 220 ? 32.04000 0.52900 13.37400 1.000 118.68527 278 GLY A C 1
ATOM 1546 O O . GLY A 1 220 ? 31.68500 -0.62200 13.64000 1.000 124.16254 278 GLY A O 1
ATOM 1547 N N . LYS A 1 221 ? 32.77300 0.84500 12.30700 1.000 99.07808 279 LYS A N 1
ATOM 1548 C CA . LYS A 1 221 ? 33.09000 -0.16000 11.29900 1.000 96.16524 279 LYS A CA 1
ATOM 1549 C C . LYS A 1 221 ? 34.05300 -1.20900 11.84400 1.000 94.99142 279 LYS A C 1
ATOM 1550 O O . LYS A 1 221 ? 33.84500 -2.41300 11.65300 1.000 91.96964 279 LYS A O 1
ATOM 1556 N N . TRP A 1 222 ? 35.11000 -0.77300 12.52700 1.000 96.15970 280 TRP A N 1
ATOM 1557 C CA . TRP A 1 222 ? 36.11900 -1.68300 13.05600 1.000 96.14214 280 TRP A CA 1
ATOM 1558 C C . TRP A 1 222 ? 36.81200 -1.02600 14.24500 1.000 96.56546 280 TRP A C 1
ATOM 1559 O O . TRP A 1 222 ? 36.62700 0.16200 14.52100 1.000 90.80511 280 TRP A O 1
ATOM 1570 N N . SER A 1 223 ? 37.61400 -1.83100 14.94900 1.000 103.13618 281 SER A N 1
ATOM 1571 C CA . SER A 1 223 ? 38.36300 -1.40800 16.12500 1.000 102.10268 281 SER A CA 1
ATOM 1572 C C . SER A 1 223 ? 39.82800 -1.79600 15.96200 1.000 100.62399 281 SER A C 1
ATOM 1573 O O . SER A 1 223 ? 40.14600 -2.82000 15.35100 1.000 105.52109 281 SER A O 1
ATOM 1576 N N . PHE A 1 224 ? 40.72500 -0.98300 16.52400 1.000 92.20032 282 PHE A N 1
ATOM 1577 C CA . PHE A 1 224 ? 42.15900 -1.18300 16.34200 1.000 95.27141 282 PHE A CA 1
ATOM 1578 C C . PHE A 1 224 ? 42.91200 -1.07400 17.66400 1.000 94.06562 282 PHE A C 1
ATOM 1579 O O . PHE A 1 224 ? 42.56900 -0.25500 18.52200 1.000 93.21903 282 PHE A O 1
ATOM 1587 N N . ASP A 1 225 ? 43.95700 -1.89500 17.80200 1.000 90.51496 283 ASP A N 1
ATOM 1588 C CA . ASP A 1 225 ? 44.86300 -1.88900 18.94400 1.000 97.03327 283 ASP A CA 1
ATOM 1589 C C . ASP A 1 225 ? 46.29500 -1.76000 18.45600 1.000 102.71935 283 ASP A C 1
ATOM 1590 O O . ASP A 1 225 ? 46.73300 -2.55400 17.61900 1.000 102.89380 283 ASP A O 1
ATOM 1595 N N . ASP A 1 226 ? 47.03500 -0.79100 19.00600 1.000 119.75131 284 ASP A N 1
ATOM 1596 C CA . ASP A 1 226 ? 48.43900 -0.62900 18.62400 1.000 122.78052 284 ASP A CA 1
ATOM 1597 C C . ASP A 1 226 ? 49.28400 -1.82700 19.06200 1.000 126.27281 284 ASP A C 1
ATOM 1598 O O . ASP A 1 226 ? 50.23900 -2.20700 18.37400 1.000 123.86064 284 ASP A O 1
ATOM 1603 N N . VAL A 1 227 ? 48.95200 -2.42800 20.20100 1.000 116.64513 285 VAL A N 1
ATOM 1604 C CA . VAL A 1 227 ? 49.59500 -3.65600 20.67100 1.000 115.90107 285 VAL A CA 1
ATOM 1605 C C . VAL A 1 227 ? 48.57600 -4.78500 20.53000 1.000 112.72736 285 VAL A C 1
ATOM 1606 O O . VAL A 1 227 ? 47.38200 -4.56100 20.77700 1.000 105.19650 285 VAL A O 1
ATOM 1610 N N . PRO A 1 228 ? 48.97300 -5.98900 20.10400 1.000 111.38193 286 PRO A N 1
ATOM 1611 C CA . PRO A 1 228 ? 47.98500 -7.06400 19.93700 1.000 107.78427 286 PRO A CA 1
ATOM 1612 C C . PRO A 1 228 ? 47.34100 -7.44400 21.26000 1.000 100.15617 286 PRO A C 1
ATOM 1613 O O . PRO A 1 228 ? 47.97600 -7.41400 22.31600 1.000 99.68005 286 PRO A O 1
ATOM 1617 N N . MET A 1 229 ? 46.06100 -7.80900 21.19600 1.000 95.37021 287 MET A N 1
ATOM 1618 C CA . MET A 1 229 ? 45.29400 -8.12700 22.39000 1.000 94.29645 287 MET A CA 1
ATOM 1619 C C . MET A 1 229 ? 44.62000 -9.48300 22.23400 1.000 93.16637 287 MET A C 1
ATOM 1620 O O . MET A 1 229 ? 44.33400 -9.92800 21.11800 1.000 92.39227 287 MET A O 1
ATOM 1625 N N . THR A 1 230 ? 44.40800 -10.14800 23.37400 1.000 69.83930 288 THR A N 1
ATOM 1626 C CA . THR A 1 230 ? 43.70900 -11.42700 23.45400 1.000 69.93594 288 THR A CA 1
ATOM 1627 C C . THR A 1 230 ? 42.33700 -11.22300 24.07900 1.000 67.19179 288 THR A C 1
ATOM 1628 O O . THR A 1 230 ? 42.25100 -10.80200 25.24400 1.000 63.48864 288 THR A O 1
ATOM 1632 N N . PRO A 1 231 ? 41.25300 -11.48500 23.34700 1.000 67.26772 289 PRO A N 1
ATOM 1633 C CA . PRO A 1 231 ? 39.91400 -11.32000 23.92000 1.000 57.37543 289 PRO A CA 1
ATOM 1634 C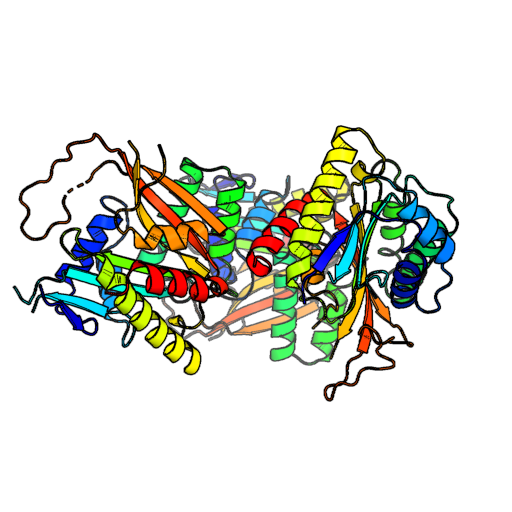 C . PRO A 1 231 ? 39.59500 -12.41300 24.92600 1.000 59.05361 289 PRO A C 1
ATOM 1635 O O . PRO A 1 231 ? 39.91300 -13.58700 24.72500 1.000 64.13064 289 PRO A O 1
ATOM 1639 N N . LEU A 1 232 ? 38.90900 -12.02100 25.99700 1.000 54.00809 290 LEU A N 1
ATOM 1640 C CA . LEU A 1 232 ? 38.59100 -12.93300 27.08200 1.000 56.44297 290 LEU A CA 1
ATOM 1641 C C . LEU A 1 232 ? 37.22500 -12.57600 27.63700 1.000 50.77340 290 LEU A C 1
ATOM 1642 O O . LEU A 1 232 ? 36.68600 -11.49600 27.37700 1.000 43.87500 290 LEU A O 1
ATOM 1647 N N . ARG A 1 233 ? 36.65200 -13.52300 28.37000 1.000 47.28149 291 ARG A N 1
ATOM 1648 C CA . ARG A 1 233 ? 35.51400 -13.27000 29.23800 1.000 50.01691 291 ARG A CA 1
ATOM 1649 C C . ARG A 1 233 ? 35.97900 -13.55700 30.65600 1.000 50.18144 291 ARG A C 1
ATOM 1650 O O . ARG A 1 233 ? 36.68500 -14.54600 30.88500 1.000 48.94760 291 ARG A O 1
ATOM 1658 N N . THR A 1 234 ? 35.63400 -12.67400 31.58900 1.000 48.83959 292 THR A N 1
ATOM 1659 C CA . THR A 1 234 ? 35.97200 -12.84900 32.99300 1.000 46.25141 292 THR A CA 1
ATOM 1660 C C . THR A 1 234 ? 34.68300 -13.05900 33.76800 1.000 51.26743 292 THR A C 1
ATOM 1661 O O . THR A 1 234 ? 33.77100 -12.22600 33.70500 1.000 48.43860 292 THR A O 1
ATOM 1665 N N . VAL A 1 235 ? 34.61500 -14.17000 34.49300 1.000 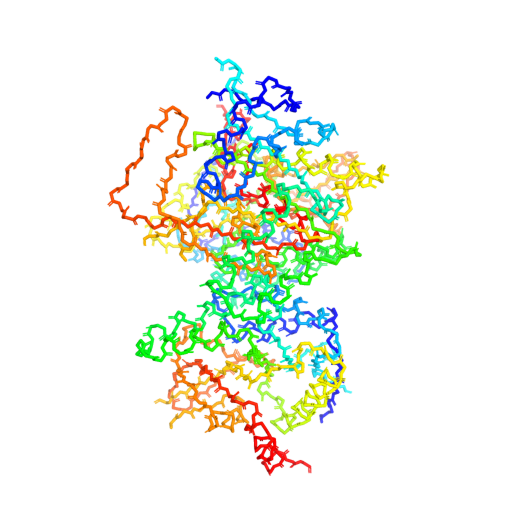45.77932 293 VAL A N 1
ATOM 1666 C CA . VAL A 1 235 ? 33.47900 -14.50100 35.32800 1.000 45.35075 293 VAL A CA 1
ATOM 1667 C C . VAL A 1 235 ? 33.85400 -14.17200 36.75900 1.000 46.89528 293 VAL A C 1
ATOM 1668 O O . VAL A 1 235 ? 34.92200 -14.57400 37.23500 1.000 49.92050 293 VAL A O 1
ATOM 1672 N N . MET A 1 236 ? 33.00700 -13.41800 37.44300 1.000 46.84420 294 MET A N 1
ATOM 1673 C CA . MET A 1 236 ? 33.33900 -13.05500 38.80800 1.000 51.28138 294 MET A CA 1
ATOM 1674 C C . MET A 1 236 ? 32.10100 -13.11900 39.68700 1.000 54.76416 294 MET A C 1
ATOM 1675 O O . MET A 1 236 ? 30.98000 -12.84300 39.24000 1.000 51.36759 294 MET A O 1
ATOM 1680 N N . LEU A 1 237 ? 32.30600 -13.56300 40.92400 1.000 45.59046 295 LEU A N 1
ATOM 1681 C CA . LEU A 1 237 ? 31.24100 -13.67700 41.90500 1.000 45.78330 295 LEU A CA 1
ATOM 1682 C C . LEU A 1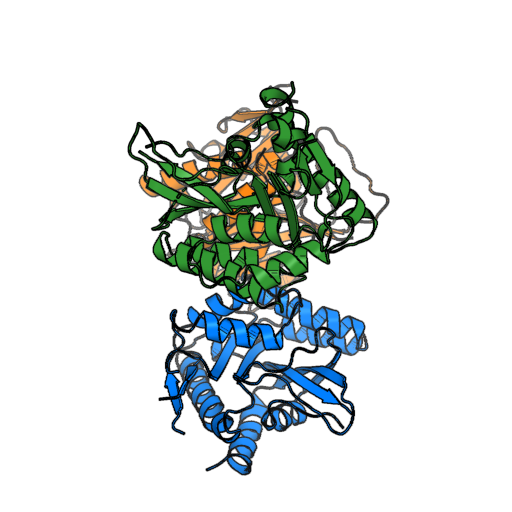 237 ? 31.56800 -12.74100 43.06000 1.000 53.18886 295 LEU A C 1
ATOM 1683 O O . LEU A 1 237 ? 32.63900 -12.85700 43.67600 1.000 46.63682 295 LEU A O 1
ATOM 1688 N N . ILE A 1 238 ? 30.66300 -11.81300 43.34400 1.000 49.94917 296 ILE A N 1
ATOM 1689 C CA . ILE A 1 238 ? 30.90500 -10.73100 44.29000 1.000 49.51781 296 ILE A CA 1
ATOM 1690 C C . ILE A 1 238 ? 29.87400 -10.84100 45.39800 1.000 46.72839 296 ILE A C 1
ATOM 1691 O O . ILE A 1 238 ? 28.67500 -10.93200 45.11400 1.000 47.86054 296 ILE A O 1
ATOM 1696 N N . PRO A 1 239 ? 30.29100 -10.85200 46.65900 1.000 52.24423 297 PRO A N 1
ATOM 1697 C CA . PRO A 1 239 ? 29.33200 -10.88400 47.76700 1.000 49.88501 297 PRO A CA 1
ATOM 1698 C C . PRO A 1 239 ? 28.55900 -9.58400 47.87000 1.000 45.26647 297 PRO A C 1
ATOM 1699 O O . PRO A 1 239 ? 29.06300 -8.51000 47.54700 1.000 53.14735 297 PRO A O 1
ATOM 1703 N N . GLY A 1 240 ? 27.31900 -9.68900 48.33800 1.000 50.02094 298 GLY A N 1
ATOM 1704 C CA . GLY A 1 240 ? 26.48100 -8.51000 48.42400 1.000 57.82658 298 GLY A CA 1
ATOM 1705 C C . GLY A 1 240 ? 27.03100 -7.43900 49.34400 1.000 60.64220 298 GLY A C 1
ATOM 1706 O O . GLY A 1 240 ? 26.84300 -6.24700 49.08800 1.000 61.59736 298 GLY A O 1
ATOM 1707 N N . ASP A 1 241 ? 27.70500 -7.84200 50.43400 1.000 61.40122 299 ASP A N 1
ATOM 1708 C CA . ASP A 1 241 ? 28.22700 -6.87700 51.40500 1.000 59.91322 299 ASP A CA 1
ATOM 1709 C C . ASP A 1 241 ? 29.30100 -5.96300 50.82000 1.000 58.88654 299 ASP A C 1
ATOM 1710 O O . ASP A 1 241 ? 29.58400 -4.91000 51.40800 1.000 59.61880 299 ASP A O 1
ATOM 1715 N N . LYS A 1 242 ? 29.96900 -6.38000 49.74100 1.000 56.83153 300 LYS A N 1
ATOM 1716 C CA . LYS A 1 242 ? 30.96300 -5.54400 49.07900 1.000 50.35203 300 LYS A CA 1
ATOM 1717 C C . LYS A 1 242 ? 30.37800 -4.49200 48.13400 1.000 56.05711 300 LYS A C 1
ATOM 1718 O O . LYS A 1 242 ? 31.13100 -3.62400 47.67600 1.000 54.67727 300 LYS A O 1
ATOM 1724 N N . MET A 1 243 ? 29.07200 -4.54300 47.82600 1.000 58.04709 301 MET A N 1
ATOM 1725 C CA . MET A 1 243 ? 28.51100 -3.68400 46.77700 1.000 55.54580 301 MET A CA 1
ATOM 1726 C C . MET A 1 243 ? 28.55300 -2.20300 47.14100 1.000 57.48349 301 MET A C 1
ATOM 1727 O O . MET A 1 243 ? 28.78400 -1.35800 46.27300 1.000 48.84296 301 MET A O 1
ATOM 1732 N N . ASN A 1 244 ? 28.28300 -1.85500 48.40200 1.000 57.00224 302 ASN A N 1
ATOM 1733 C CA . ASN A 1 244 ? 28.40300 -0.45600 48.82400 1.000 61.48999 302 ASN A CA 1
ATOM 1734 C C . ASN A 1 244 ? 29.81700 0.08200 48.67500 1.000 56.55648 302 ASN A C 1
ATOM 1735 O O . ASN A 1 244 ? 29.99600 1.27000 48.38800 1.000 59.54885 302 ASN A O 1
ATOM 1740 N N . GLU A 1 245 ? 30.83500 -0.75400 48.85700 1.000 56.97373 303 GLU A N 1
ATOM 1741 C CA . GLU A 1 245 ? 32.18700 -0.27800 48.57600 1.000 59.06794 303 GLU A CA 1
ATOM 1742 C C . GLU A 1 245 ? 32.38700 -0.08100 47.07700 1.000 58.49612 303 GLU A C 1
ATOM 1743 O O . GLU A 1 245 ? 33.08300 0.85000 46.65000 1.000 53.70665 303 GLU A O 1
ATOM 1749 N N . ILE A 1 246 ? 31.79200 -0.95400 46.26300 1.000 56.70874 304 ILE A N 1
ATOM 1750 C CA . ILE A 1 246 ? 31.92900 -0.81200 44.81700 1.000 58.56450 304 ILE A CA 1
ATOM 1751 C C . ILE A 1 246 ? 31.23600 0.45800 44.34200 1.000 52.65516 304 ILE A C 1
ATOM 1752 O O . ILE A 1 246 ? 31.79700 1.22700 43.54900 1.000 51.28910 304 ILE A O 1
ATOM 1757 N N . MET A 1 247 ? 30.02600 0.71700 44.85600 1.000 57.27221 305 MET A N 1
ATOM 1758 C CA . MET A 1 247 ? 29.29400 1.93000 44.50000 1.000 49.70399 305 MET A CA 1
ATOM 1759 C C . MET A 1 247 ? 30.08700 3.16600 44.88200 1.000 55.35923 305 MET A C 1
ATOM 1760 O O . MET A 1 247 ? 30.03100 4.19500 44.19600 1.000 50.86851 305 MET A O 1
ATOM 1765 N N . ASP A 1 248 ? 30.80200 3.09800 46.00000 1.000 53.81502 306 ASP A N 1
ATOM 1766 C CA . ASP A 1 248 ? 31.60200 4.23900 46.41400 1.000 51.96984 306 ASP A CA 1
ATOM 1767 C C . ASP A 1 248 ? 32.74400 4.53700 45.43500 1.000 50.69211 306 ASP A C 1
ATOM 1768 O O . ASP A 1 248 ? 33.01600 5.70800 45.16100 1.000 55.61470 306 ASP A O 1
ATOM 1773 N N . LYS A 1 249 ? 33.46800 3.53200 44.91800 1.000 48.83773 307 LYS A N 1
ATOM 1774 C CA . LYS A 1 249 ? 34.45000 3.92200 43.90200 1.000 54.07018 307 LYS A CA 1
ATOM 1775 C C . LYS A 1 249 ? 33.74900 4.45200 42.65500 1.000 56.63976 307 LYS A C 1
ATOM 1776 O O . LYS A 1 249 ? 34.24000 5.38100 41.99600 1.000 58.75482 307 LYS A O 1
ATOM 1778 N N . LEU A 1 250 ? 32.61200 3.84800 42.29600 1.000 46.63072 308 LEU A N 1
ATOM 1779 C CA . LEU A 1 250 ? 31.92200 4.28800 41.09500 1.000 52.73828 308 LEU A CA 1
ATOM 1780 C C . LEU A 1 250 ? 31.67400 5.77800 41.17800 1.000 54.24813 308 LEU A C 1
ATOM 1781 O O . LEU A 1 250 ? 31.99200 6.52700 40.24800 1.000 54.42424 308 LEU A O 1
ATOM 1786 N N . LYS A 1 251 ? 31.18200 6.23300 42.32900 1.000 53.27280 309 LYS A N 1
ATOM 1787 C CA . LYS A 1 251 ? 30.97600 7.65900 42.53700 1.000 56.24285 309 LYS A CA 1
ATOM 1788 C C . LYS A 1 251 ? 32.30000 8.40900 42.48600 1.000 61.53673 309 LYS A C 1
ATOM 1789 O O . LYS A 1 251 ? 32.38000 9.50500 41.91800 1.000 62.38887 309 LYS A O 1
ATOM 1795 N N . GLU A 1 252 ? 33.35300 7.82500 43.06600 1.000 57.63266 310 GLU A N 1
ATOM 1796 C CA . GLU A 1 252 ? 34.65300 8.48600 43.10400 1.000 63.33372 310 GLU A CA 1
ATOM 1797 C C . GLU A 1 252 ? 35.20800 8.72400 41.70000 1.000 58.39127 310 GLU A C 1
ATOM 1798 O O . GLU A 1 252 ? 35.65900 9.82900 41.38200 1.000 58.84597 310 GLU A O 1
ATOM 1804 N N . TYR A 1 253 ? 35.17900 7.70200 40.83900 1.000 57.48452 311 TYR A N 1
ATOM 1805 C CA . TYR A 1 253 ? 35.85200 7.81200 39.54500 1.000 61.55217 311 TYR A CA 1
ATOM 1806 C C . TYR A 1 253 ? 34.98200 8.40300 38.44600 1.000 59.91121 311 TYR A C 1
ATOM 1807 O O . TYR A 1 253 ? 35.50500 9.09800 37.56900 1.000 61.20526 311 TYR A O 1
ATOM 1816 N N . LEU A 1 254 ? 33.66900 8.18900 38.49800 1.000 57.96681 312 LEU A N 1
ATOM 1817 C CA . LEU A 1 254 ? 32.77800 8.48900 37.38300 1.000 60.48598 312 LEU A CA 1
ATOM 1818 C C . LEU A 1 254 ? 31.90500 9.71200 37.59400 1.000 69.39527 312 LEU A C 1
ATOM 1819 O O . LEU A 1 254 ? 31.09700 10.02900 36.71200 1.000 73.63412 312 LEU A O 1
ATOM 1824 N N . SER A 1 255 ? 31.99000 10.37300 38.74100 1.000 66.16883 313 SER A N 1
ATOM 1825 C CA . SER A 1 255 ? 31.06600 11.46300 39.00300 1.000 71.18722 313 SER A CA 1
ATOM 1826 C C . SER A 1 255 ? 31.33100 12.61100 38.03500 1.000 82.68223 313 SER A C 1
ATOM 1827 O O . SER A 1 255 ? 32.48200 12.98200 37.78300 1.000 85.24002 313 SER A O 1
ATOM 1830 N N . VAL A 1 256 ? 30.24800 13.17100 37.49500 1.000 90.45678 314 VAL A N 1
ATOM 1831 C CA . VAL A 1 256 ? 30.31000 14.25500 36.51700 1.000 84.90797 314 VAL A CA 1
ATOM 1832 C C . VAL A 1 256 ? 29.61900 15.51200 37.05500 1.000 95.02286 314 VAL A C 1
ATOM 1833 O O . VAL A 1 256 ? 30.04500 16.10200 38.05100 1.000 96.64315 314 VAL A O 1
ATOM 1837 N N . HIS B 1 1 ? 5.10800 -53.53400 16.71000 1.000 104.22178 59 HIS B N 1
ATOM 1838 C CA . HIS B 1 1 ? 3.74000 -53.95900 17.08800 1.000 104.50218 59 HIS B CA 1
ATOM 1839 C C . HIS B 1 1 ? 2.78800 -52.76100 17.00000 1.000 99.60818 59 HIS B C 1
ATOM 1840 O O . HIS B 1 1 ? 3.28200 -51.62200 16.91900 1.000 105.53341 59 HIS B O 1
ATOM 1842 N N . HIS B 1 2 ? 1.47700 -53.01400 17.00700 1.000 91.62313 60 HIS B N 1
ATOM 1843 C CA . HIS B 1 2 ? 0.47900 -51.91300 16.95800 1.000 95.12610 60 HIS B CA 1
ATOM 1844 C C . HIS B 1 2 ? -0.05600 -51.64500 18.36600 1.000 99.14608 60 HIS B C 1
ATOM 1845 O O . HIS B 1 2 ? -0.43000 -52.61500 19.03900 1.000 101.34742 60 HIS B O 1
ATOM 1852 N N . PHE B 1 3 ? -0.09400 -50.37800 18.78300 1.000 95.96132 61 PHE B N 1
ATOM 1853 C CA . PHE B 1 3 ? -0.58400 -50.02800 20.10700 1.000 93.46513 61 PHE B CA 1
ATOM 1854 C C . PHE B 1 3 ? -1.90400 -49.28400 20.01300 1.000 92.45988 61 PHE B C 1
ATOM 1855 O O . PHE B 1 3 ? -2.16800 -48.56400 19.04600 1.000 96.52560 61 PHE B O 1
ATOM 1863 N N . GLU B 1 4 ? -2.73200 -49.48400 21.03200 1.000 83.23264 62 GLU B N 1
ATOM 1864 C CA . GLU B 1 4 ? -4.01800 -48.82000 21.15300 1.000 85.21455 62 GLU B CA 1
ATOM 1865 C C . GLU B 1 4 ? -4.15400 -48.28600 22.56900 1.000 79.12643 62 GLU B C 1
ATOM 1866 O O . GLU B 1 4 ? -3.68100 -48.91100 23.52300 1.000 74.37267 62 GLU B O 1
ATOM 1872 N N . ALA B 1 5 ? -4.80100 -47.13300 22.70300 1.000 79.57486 63 ALA B N 1
ATOM 1873 C CA . ALA B 1 5 ? -5.02000 -46.49700 23.99300 1.000 73.99002 63 ALA B CA 1
ATOM 1874 C C . ALA B 1 5 ? -6.47900 -46.63900 24.39200 1.000 76.95252 63 ALA B C 1
ATOM 1875 O O . ALA B 1 5 ? -7.37200 -46.30300 23.60900 1.000 79.11755 63 ALA B O 1
ATOM 1877 N N . TYR B 1 6 ? -6.71700 -47.11300 25.61100 1.000 67.12707 64 TYR B N 1
ATOM 1878 C CA . TYR B 1 6 ? -8.06400 -47.33200 26.11000 1.000 67.41631 64 TYR B CA 1
ATOM 1879 C C . TYR B 1 6 ? -8.25200 -46.59400 27.42600 1.000 72.00675 64 TYR B C 1
ATOM 1880 O O . TYR B 1 6 ? -7.28900 -46.26600 28.12700 1.000 68.20555 64 TYR B O 1
ATOM 1889 N N . SER B 1 7 ? -9.51100 -46.33200 27.75600 1.000 74.91269 65 SER B N 1
ATOM 1890 C CA . SER B 1 7 ? -9.82300 -45.81100 29.07400 1.000 61.62762 65 SER B CA 1
ATOM 1891 C C . SER B 1 7 ? -9.50000 -46.85300 30.12900 1.000 69.49297 65 SER B C 1
ATOM 1892 O O . SER B 1 7 ? -9.49300 -48.05800 29.86700 1.000 78.65600 65 SER B O 1
ATOM 1895 N N . LEU B 1 8 ? -9.21500 -46.37400 31.33100 1.000 71.71302 66 LEU B N 1
ATOM 1896 C CA . LEU B 1 8 ? -8.90600 -47.26900 32.43100 1.000 65.93066 66 LEU B CA 1
ATOM 1897 C C . LEU B 1 8 ? -10.13000 -48.09800 32.80500 1.000 67.54853 66 LEU B C 1
ATOM 1898 O O . LEU B 1 8 ? -11.24300 -47.57400 32.89000 1.000 73.39291 66 LEU B O 1
ATOM 1903 N N . SER B 1 9 ? -9.91300 -49.39400 33.05000 1.000 72.00490 67 SER B N 1
ATOM 1904 C CA . SER B 1 9 ? -10.96300 -50.34200 33.39900 1.000 72.55853 67 SER B CA 1
ATOM 1905 C C . SER B 1 9 ? -10.46600 -51.16700 34.58000 1.000 74.98611 67 SER B C 1
ATOM 1906 O O . SER B 1 9 ? -9.25900 -51.23000 34.83900 1.000 71.84423 67 SER B O 1
ATOM 1909 N N . ASP B 1 10 ? -11.39200 -51.80400 35.31500 1.000 74.49125 68 ASP B N 1
ATOM 1910 C CA . ASP B 1 10 ? -10.95100 -52.55900 36.49100 1.000 77.51893 68 ASP B CA 1
ATOM 1911 C C . ASP B 1 10 ? -10.01400 -53.69900 36.09600 1.000 76.72468 68 ASP B C 1
ATOM 1912 O O . ASP B 1 10 ? -9.17700 -54.13500 36.89900 1.000 76.05404 68 ASP B O 1
ATOM 1917 N N . ASN B 1 11 ? -10.13800 -54.18600 34.85800 1.000 72.98743 69 ASN B N 1
ATOM 1918 C CA . ASN B 1 11 ? -9.32100 -55.28900 34.36800 1.000 77.87740 69 ASN B CA 1
ATOM 1919 C C . ASN B 1 11 ? -7.84100 -54.94200 34.38000 1.000 82.95691 69 ASN B C 1
ATOM 1920 O O . ASN B 1 11 ? -7.00400 -55.84700 34.44200 1.000 88.75142 69 ASN B O 1
ATOM 1925 N N . ASP B 1 12 ? -7.50500 -53.65400 34.33200 1.000 73.23198 70 ASP B N 1
ATOM 1926 C CA . ASP B 1 12 ? -6.12600 -53.19400 34.25500 1.000 72.81148 70 ASP B CA 1
ATOM 1927 C C . ASP B 1 12 ? -5.47400 -53.00100 35.62100 1.000 71.69771 70 ASP B C 1
ATOM 1928 O O . ASP B 1 12 ? -4.36400 -52.46500 35.68800 1.000 71.30787 70 ASP B O 1
ATOM 1933 N N . TYR B 1 13 ? -6.13100 -53.41400 36.70400 1.000 73.14538 71 TYR B N 1
ATOM 1934 C CA . TYR B 1 13 ? -5.60900 -53.14500 38.04000 1.000 62.71724 71 TYR B CA 1
ATOM 1935 C C . TYR B 1 13 ? -4.21800 -53.74300 38.22300 1.000 65.60264 71 TYR B C 1
ATOM 1936 O O . TYR B 1 13 ? -3.30500 -53.07700 38.72300 1.000 66.31270 71 TYR B O 1
ATOM 1945 N N . ASP B 1 14 ? -4.03900 -55.00700 37.82500 1.000 65.77735 72 ASP B N 1
ATOM 1946 C CA . ASP B 1 14 ? -2.76700 -55.68600 38.06100 1.000 67.76897 72 ASP B CA 1
ATOM 1947 C C . ASP B 1 14 ? -1.62500 -55.03300 37.29000 1.000 67.61420 72 ASP B C 1
ATOM 1948 O O . ASP B 1 14 ? -0.53500 -54.82000 37.84100 1.000 67.41372 72 ASP B O 1
ATOM 1953 N N . GLY B 1 15 ? -1.85800 -54.70700 36.01600 1.000 68.35384 73 GLY B N 1
ATOM 1954 C CA . GLY B 1 15 ? -0.80600 -54.11500 35.20500 1.000 62.56988 73 GLY B CA 1
ATOM 1955 C C . GLY B 1 15 ? -0.40500 -52.72900 35.67000 1.000 61.69576 73 GLY B C 1
ATOM 1956 O O . GLY B 1 15 ? 0.78500 -52.40300 35.71300 1.000 65.30756 73 GLY B O 1
ATOM 1957 N N . ILE B 1 16 ? -1.38800 -51.88500 35.99700 1.000 57.85815 74 ILE B N 1
ATOM 1958 C CA . ILE B 1 16 ? -1.08700 -50.54800 36.50200 1.000 60.52833 74 ILE B CA 1
ATOM 1959 C C . ILE B 1 16 ? -0.35200 -50.62700 37.83500 1.000 60.15689 74 ILE B C 1
ATOM 1960 O O . ILE B 1 16 ? 0.64400 -49.92300 38.05900 1.000 55.99081 74 ILE B O 1
ATOM 1965 N N . LYS B 1 17 ? -0.81300 -51.50300 38.73000 1.000 57.85163 75 LYS B N 1
ATOM 1966 C CA . LYS B 1 17 ? -0.18600 -51.59400 40.04000 1.000 60.54390 75 LYS B CA 1
ATOM 1967 C C . LYS B 1 17 ? 1.28700 -51.94600 39.89800 1.000 64.59820 75 LYS B C 1
ATOM 1968 O O . LYS B 1 17 ? 2.14300 -51.27400 40.47900 1.000 61.21981 75 LYS B O 1
ATOM 1974 N N . LYS B 1 18 ? 1.61200 -52.91400 39.04000 1.000 60.71969 76 LYS B N 1
ATOM 1975 C CA . LYS B 1 18 ? 3.00500 -53.32900 38.94800 1.000 64.01998 76 LYS B CA 1
ATOM 1976 C C . LYS B 1 18 ? 3.87600 -52.23400 38.34200 1.000 63.22514 76 LYS B C 1
ATOM 1977 O O . LYS B 1 18 ? 5.08300 -52.18900 38.61200 1.000 64.97881 76 LYS B O 1
ATOM 1983 N N . LEU B 1 19 ? 3.29300 -51.34600 37.53200 1.000 62.98227 77 LEU B N 1
ATOM 1984 C CA . LEU B 1 19 ? 4.05100 -50.20300 37.03000 1.000 61.38234 77 LEU B CA 1
ATOM 1985 C C . LEU B 1 19 ? 4.29200 -49.18300 38.13600 1.000 58.87656 77 LEU B C 1
ATOM 1986 O O . LEU B 1 19 ? 5.38800 -48.62100 38.25200 1.000 58.81941 77 LEU B O 1
ATOM 1991 N N . LEU B 1 20 ? 3.29000 -48.94900 38.97500 1.000 59.96047 78 LEU B N 1
ATOM 1992 C CA . LEU B 1 20 ? 3.47500 -48.05300 40.09900 1.000 54.76046 78 LEU B CA 1
ATOM 1993 C C . LEU B 1 20 ? 4.50600 -48.66000 41.04800 1.000 56.38708 78 LEU B C 1
ATOM 1994 O O . LEU B 1 20 ? 5.33200 -47.95100 41.60800 1.000 59.29914 78 LEU B O 1
ATOM 1999 N N . GLN B 1 21 ? 4.45100 -49.99500 41.26100 1.000 54.66087 79 GLN B N 1
ATOM 2000 C CA . GLN B 1 21 ? 5.41000 -50.83800 41.97800 1.000 57.43530 79 GLN B CA 1
ATOM 2001 C C . GLN B 1 21 ? 6.83300 -50.50400 41.45600 1.000 65.76608 79 GLN B C 1
ATOM 2002 O O . GLN B 1 21 ? 7.76500 -50.43800 42.26100 1.000 68.09200 79 GLN B O 1
ATOM 2008 N N . GLN B 1 22 ? 6.96800 -50.33000 40.14900 1.000 65.88649 80 GLN B N 1
ATOM 2009 C CA . GLN B 1 22 ? 8.25800 -50.05400 39.54500 1.000 67.02868 80 GLN B CA 1
ATOM 2010 C C . GLN B 1 22 ? 8.74400 -48.66700 39.92200 1.000 62.44453 80 GLN B C 1
ATOM 2011 O O . GLN B 1 22 ? 9.93500 -48.44500 40.10000 1.000 66.81345 80 GLN B O 1
ATOM 2017 N N . LEU B 1 23 ? 7.81300 -47.73300 40.03800 1.000 57.41913 81 LEU B N 1
ATOM 2018 C CA . LEU B 1 23 ? 8.16000 -46.35400 40.32800 1.000 57.95894 81 LEU B CA 1
ATOM 2019 C C . LEU B 1 23 ? 8.49100 -46.13800 41.79800 1.000 62.17991 81 LEU B C 1
ATOM 2020 O O . LEU B 1 23 ? 9.46200 -45.46700 42.13100 1.000 58.25621 81 LEU B O 1
ATOM 2025 N N . PHE B 1 24 ? 7.67200 -46.70500 42.67500 1.000 58.31483 82 PHE B N 1
ATOM 2026 C CA . PHE B 1 24 ? 7.81300 -46.46900 44.10300 1.000 60.66528 82 PHE B CA 1
ATOM 2027 C C . PHE B 1 24 ? 8.66900 -47.51900 44.80000 1.000 60.35134 82 PHE B C 1
ATOM 2028 O O . PHE B 1 24 ? 9.18000 -47.28500 45.88800 1.000 69.26912 82 PHE B O 1
ATOM 2036 N N . LEU B 1 25 ? 8.82600 -48.67100 44.16300 1.000 60.82627 83 LEU B N 1
ATOM 2037 C CA . LEU B 1 25 ? 9.70200 -49.72000 44.67200 1.000 68.20189 83 LEU B CA 1
ATOM 2038 C C . LEU B 1 25 ? 9.29500 -50.22800 46.05500 1.000 70.66997 83 LEU B C 1
ATOM 2039 O O . LEU B 1 25 ? 8.30600 -50.93900 46.19000 1.000 76.12611 83 LEU B O 1
ATOM 2044 N N . LYS B 1 26 ? 10.06200 -49.87400 47.08000 1.000 63.36855 84 LYS B N 1
ATOM 2045 C CA . LYS B 1 26 ? 9.78400 -50.35500 48.42400 1.000 68.56446 84 LYS B CA 1
ATOM 2046 C C . LYS B 1 26 ? 9.32100 -49.23300 49.33700 1.000 65.50302 84 LYS B C 1
ATOM 2047 O O . LYS B 1 26 ? 9.17700 -49.41800 50.53900 1.000 62.28314 84 LYS B O 1
ATOM 2053 N N . ALA B 1 27 ? 9.08200 -48.06700 48.75500 1.000 61.07281 85 ALA B N 1
ATOM 2054 C CA . ALA B 1 27 ? 8.58100 -46.93900 49.51500 1.000 63.02182 85 ALA B CA 1
ATOM 2055 C C . ALA B 1 27 ? 7.24100 -47.28300 50.14900 1.000 68.17901 85 ALA B C 1
ATOM 2056 O O . ALA B 1 27 ? 6.51900 -48.15600 49.65700 1.000 64.04518 85 ALA B O 1
ATOM 2058 N N . PRO B 1 28 ? 6.91600 -46.54600 51.30000 1.000 63.82265 86 PRO B N 1
ATOM 2059 C CA . PRO B 1 28 ? 5.61500 -46.91600 51.87600 1.000 63.96058 86 PRO B CA 1
ATOM 2060 C C . PRO B 1 28 ? 4.46100 -46.13800 51.25000 1.000 59.79312 86 PRO B C 1
ATOM 2061 O O . PRO B 1 28 ? 4.02000 -45.12800 51.78600 1.000 59.62201 86 PRO B O 1
ATOM 2065 N N . VAL B 1 29 ? 3.98600 -46.62700 50.11300 1.000 56.70822 87 VAL B N 1
ATOM 2066 C CA . VAL B 1 29 ? 2.87300 -46.02400 49.38600 1.000 52.05740 87 VAL B CA 1
ATOM 2067 C C . VAL B 1 29 ? 1.85400 -47.11500 49.08600 1.000 50.25416 87 VAL B C 1
ATOM 2068 O O . VAL B 1 29 ? 2.21400 -48.19300 48.60000 1.000 53.32377 87 VAL B O 1
ATOM 2072 N N . ASN B 1 30 ? 0.58800 -46.84900 49.40400 1.000 46.90097 88 ASN B N 1
ATOM 2073 C CA . ASN B 1 30 ? -0.47500 -47.82600 49.18100 1.000 52.94474 88 ASN B CA 1
ATOM 2074 C C . ASN B 1 30 ? -0.77200 -47.80300 47.69000 1.000 51.95171 88 ASN B C 1
ATOM 2075 O O . ASN B 1 30 ? -1.64800 -47.08200 47.22500 1.000 49.62130 88 ASN B O 1
ATOM 2080 N N . THR B 1 31 ? -0.02800 -48.61600 46.93500 1.000 51.06696 89 THR B N 1
ATOM 2081 C CA . THR B 1 31 ? -0.19000 -48.67100 45.48300 1.000 56.71007 89 THR B CA 1
ATOM 2082 C C . THR B 1 31 ? -1.53400 -49.26700 45.07200 1.000 59.27819 89 THR B C 1
ATOM 2083 O O . THR B 1 31 ? -2.06300 -48.92200 44.01000 1.000 56.00847 89 THR B O 1
ATOM 2087 N N . ALA B 1 32 ? -2.09400 -50.16500 45.88500 1.000 56.79619 90 ALA B N 1
ATOM 2088 C CA . ALA B 1 32 ? -3.40100 -50.73500 45.57500 1.000 59.85956 90 ALA B CA 1
ATOM 2089 C C . ALA B 1 32 ? -4.48500 -49.66000 45.59200 1.000 62.26841 90 ALA B C 1
ATOM 2090 O O . ALA B 1 32 ? -5.29300 -49.56100 44.66000 1.000 58.59841 90 ALA B O 1
ATOM 2092 N N . GLU B 1 33 ? -4.51400 -48.83900 46.65000 1.000 56.77626 91 GLU B N 1
ATOM 2093 C CA . GLU B 1 33 ? -5.49100 -47.75300 46.71400 1.000 61.22120 91 GLU B CA 1
ATOM 2094 C C . GLU B 1 33 ? -5.27800 -46.76000 45.58400 1.000 60.99403 91 GLU B C 1
ATOM 2095 O O . GLU B 1 33 ? -6.24100 -46.33000 44.93400 1.000 54.05408 91 GLU B O 1
ATOM 2101 N N . LEU B 1 34 ? -4.01300 -46.43200 45.30500 1.000 54.23724 92 LEU B N 1
ATOM 2102 C CA . LEU B 1 34 ? -3.69900 -45.49700 44.23300 1.000 56.65136 92 LEU B CA 1
ATOM 2103 C C . LEU B 1 34 ? -4.21400 -46.01600 42.90100 1.000 52.11717 92 LEU B C 1
ATOM 2104 O O . LEU B 1 34 ? -4.78300 -45.25600 42.11300 1.000 50.65212 92 LEU B O 1
ATOM 2109 N N . THR B 1 35 ? -4.03100 -47.31100 42.63900 1.000 53.12363 93 THR B N 1
ATOM 2110 C CA . THR B 1 35 ? -4.56900 -47.91200 41.42500 1.000 55.76906 93 THR B CA 1
ATOM 2111 C C . THR B 1 35 ? -6.09200 -47.84600 41.39000 1.000 54.60217 93 THR B C 1
ATOM 2112 O O . THR B 1 35 ? -6.67700 -47.51400 40.35400 1.000 55.06953 93 THR B O 1
ATOM 2116 N N . ASP B 1 36 ? -6.75100 -48.14700 42.51300 1.000 58.90682 94 ASP B N 1
ATOM 2117 C CA . ASP B 1 36 ? -8.21100 -48.06500 42.56300 1.000 58.23612 94 ASP B CA 1
ATOM 2118 C C . ASP B 1 36 ? -8.69800 -46.64500 42.29100 1.000 59.52696 94 ASP B C 1
ATOM 2119 O O . ASP B 1 36 ? -9.66700 -46.44800 41.54700 1.000 61.56333 94 ASP B O 1
ATOM 2124 N N . LEU B 1 37 ? -8.02000 -45.64400 42.85900 1.000 56.35958 95 LEU B N 1
ATOM 2125 C CA . LEU B 1 37 ? -8.39900 -44.25200 42.63400 1.000 54.37924 95 LEU B CA 1
ATOM 2126 C C . LEU B 1 37 ? -8.29200 -43.86200 41.16800 1.000 55.05382 95 LEU B C 1
ATOM 2127 O O . LEU B 1 37 ? -9.16800 -43.16900 40.63800 1.000 62.00250 95 LEU B O 1
ATOM 2132 N N . LEU B 1 38 ? -7.21000 -44.27100 40.50600 1.000 55.49851 96 LEU B N 1
ATOM 2133 C CA . LEU B 1 38 ? -7.01800 -43.90500 39.10800 1.000 55.59219 96 LEU B CA 1
ATOM 2134 C C . LEU B 1 38 ? -8.10900 -44.49800 38.22100 1.000 57.60361 96 LEU B C 1
ATOM 2135 O O . LEU B 1 38 ? -8.63200 -43.81500 37.33200 1.000 59.07511 96 LEU B O 1
ATOM 2140 N N . ILE B 1 39 ? -8.46400 -45.76400 38.44800 1.000 58.35761 97 ILE B N 1
ATOM 2141 C CA . ILE B 1 39 ? -9.47800 -46.41900 37.62400 1.000 60.97923 97 ILE B CA 1
ATOM 2142 C C . ILE B 1 39 ? -10.84400 -45.77700 37.82500 1.000 64.74370 97 ILE B C 1
ATOM 2143 O O . ILE B 1 39 ? -11.59800 -45.58400 36.86600 1.000 66.15178 97 ILE B O 1
ATOM 2148 N N . GLN B 1 40 ? -11.19500 -45.45500 39.07600 1.000 63.93544 98 GLN B N 1
ATOM 2149 C CA . GLN B 1 40 ? -12.47700 -44.82100 39.35700 1.000 67.47595 98 GLN B CA 1
ATOM 2150 C C . GLN B 1 40 ? -12.62200 -43.48100 38.66000 1.000 72.90287 98 GLN B C 1
ATOM 2151 O O . GLN B 1 40 ? -13.75200 -43.02200 38.45300 1.000 80.42571 98 GLN B O 1
ATOM 2157 N N . GLN B 1 41 ? -11.51500 -42.83500 38.30800 1.000 65.96054 99 GLN B N 1
ATOM 2158 C CA . GLN B 1 41 ? -11.59700 -41.57600 37.58800 1.000 68.10465 99 GLN B CA 1
ATOM 2159 C C . GLN B 1 41 ? -12.08200 -41.82500 36.16800 1.000 76.04192 99 GLN B C 1
ATOM 2160 O O . GLN B 1 41 ? -11.45200 -42.57300 35.41100 1.000 72.68029 99 GLN B O 1
ATOM 2166 N N . ASN B 1 42 ? -13.16700 -41.15400 35.79000 1.000 84.27352 100 ASN B N 1
ATOM 2167 C CA . ASN B 1 42 ? -13.77700 -41.32500 34.48200 1.000 84.96040 100 ASN B CA 1
ATOM 2168 C C . ASN B 1 42 ? -13.40700 -40.12800 33.62600 1.000 88.98268 100 ASN B C 1
ATOM 2169 O O . ASN B 1 42 ? -13.38500 -38.98800 34.11000 1.000 88.91434 100 ASN B O 1
ATOM 2174 N N . HIS B 1 43 ? -13.07800 -40.40300 32.36700 1.000 80.82661 101 HIS B N 1
ATOM 2175 C CA . HIS B 1 43 ? -12.70100 -39.40700 31.36900 1.000 82.02944 101 HIS B CA 1
ATOM 2176 C C . HIS B 1 43 ? -11.30900 -38.83800 31.59400 1.000 65.01523 101 HIS B C 1
ATOM 2177 O O . HIS B 1 43 ? -10.94400 -37.87700 30.91600 1.000 76.69307 101 HIS B O 1
ATOM 2184 N N . ILE B 1 44 ? -10.55000 -39.35400 32.56600 1.000 68.26010 102 ILE B N 1
ATOM 2185 C CA . ILE B 1 44 ? -9.15800 -38.96500 32.78500 1.000 63.73083 102 ILE B CA 1
ATOM 2186 C C . ILE B 1 44 ? -8.28900 -40.21200 32.77300 1.000 61.64765 102 ILE B C 1
ATOM 2187 O O . ILE B 1 44 ? -8.53500 -41.15700 33.53100 1.000 65.35664 102 ILE B O 1
ATOM 2192 N N . GLY B 1 45 ? -7.26500 -40.20700 31.94500 1.000 58.31256 103 GLY B N 1
ATOM 2193 C CA . GLY B 1 45 ? -6.37300 -41.34000 32.00600 1.000 56.78576 103 GLY B CA 1
ATOM 2194 C C . GLY B 1 45 ? -6.59100 -42.31200 30.86900 1.000 57.88298 103 GLY B C 1
ATOM 2195 O O . GLY B 1 45 ? -7.70300 -42.48200 30.35600 1.000 60.13332 103 GLY B O 1
ATOM 2196 N N . SER B 1 46 ? -5.51500 -42.98600 30.48700 1.000 57.55236 104 SER B N 1
ATOM 2197 C CA . SER B 1 46 ? -5.55000 -43.97000 29.42500 1.000 57.76401 104 SER B CA 1
ATOM 2198 C C . SER B 1 46 ? -4.59600 -45.09600 29.76600 1.000 61.71593 104 SER B C 1
ATOM 2199 O O . SER B 1 46 ? -3.62300 -44.91500 30.51400 1.000 54.96518 104 SER B O 1
ATOM 2202 N N . VAL B 1 47 ? -4.90400 -46.26400 29.21800 1.000 61.48672 105 VAL B N 1
ATOM 2203 C CA . VAL B 1 47 ? -4.04200 -47.43400 29.27400 1.000 63.51531 105 VAL B CA 1
ATOM 2204 C C . VAL B 1 47 ? -3.65500 -47.80400 27.84800 1.000 65.81067 105 VAL B C 1
ATOM 2205 O O . VAL B 1 47 ? -4.47600 -47.70600 26.92900 1.000 67.93731 105 VAL B O 1
ATOM 2209 N N . ILE B 1 48 ? -2.41000 -48.23600 27.66300 1.000 67.55735 106 ILE B N 1
ATOM 2210 C CA . ILE B 1 48 ? -1.89400 -48.62400 26.35300 1.000 73.38363 106 ILE B CA 1
ATOM 2211 C C . ILE B 1 48 ? -1.87200 -50.14200 26.27600 1.000 71.60449 106 ILE B C 1
ATOM 2212 O O . ILE B 1 48 ? -1.30600 -50.80500 27.15300 1.000 74.27525 106 ILE B O 1
ATOM 2217 N N . LYS B 1 49 ? -2.47600 -50.69500 25.23000 1.000 76.50348 107 LYS B N 1
ATOM 2218 C CA . LYS B 1 49 ? -2.44000 -52.12900 24.98700 1.000 83.70623 107 LYS B CA 1
ATOM 2219 C C . LYS B 1 49 ? -2.02800 -52.38700 23.54500 1.000 90.42013 107 LYS B C 1
ATOM 2220 O O . LYS B 1 49 ? -2.39200 -51.62800 22.64100 1.000 90.39609 107 LYS B O 1
ATOM 2226 N N . GLN B 1 50 ? -1.24700 -53.44500 23.34200 1.000 97.37748 108 GLN B N 1
ATOM 2227 C CA . GLN B 1 50 ? -0.94500 -53.89900 21.99300 1.000 105.96906 108 GLN B CA 1
ATOM 2228 C C . GLN B 1 50 ? -2.17600 -54.55200 21.37700 1.000 113.24944 108 GLN B C 1
ATOM 2229 O O . GLN B 1 50 ? -2.92300 -55.26600 22.05300 1.000 116.26464 108 GLN B O 1
ATOM 2235 N N . THR B 1 51 ? -2.38700 -54.31100 20.08900 1.000 124.30446 109 THR B N 1
ATOM 2236 C CA . THR B 1 51 ? -3.50500 -54.92900 19.39200 1.000 130.05913 109 THR B CA 1
ATOM 2237 C C . THR B 1 51 ? -2.99100 -55.79500 18.24600 1.000 131.74354 109 THR B C 1
ATOM 2238 O O . THR B 1 51 ? -1.83800 -56.23200 18.25800 1.000 131.10458 109 THR B O 1
ATOM 2242 N N . ASP B 1 62 ? -2.55400 -61.70100 27.37900 1.000 113.12185 120 ASP B N 1
ATOM 2243 C CA . ASP B 1 62 ? -2.33800 -61.28900 25.99600 1.000 117.01858 120 ASP B CA 1
ATOM 2244 C C . ASP B 1 62 ? -2.68700 -59.81500 25.82200 1.000 124.89088 120 ASP B C 1
ATOM 2245 O O . ASP B 1 62 ? -1.90300 -58.93800 26.19300 1.000 121.26732 120 ASP B O 1
ATOM 2247 N N . GLU B 1 63 ? -3.86700 -59.54400 25.25300 1.000 142.19627 121 GLU B N 1
ATOM 2248 C CA . GLU B 1 63 ? -4.34900 -58.17100 25.13100 1.000 141.33800 121 GLU B CA 1
ATOM 2249 C C . GLU B 1 63 ? -4.66600 -57.53900 26.47900 1.000 134.12731 121 GLU B C 1
ATOM 2250 O O . GLU B 1 63 ? -4.78200 -56.31000 26.55600 1.000 132.80776 121 GLU B O 1
ATOM 2252 N N . ASP B 1 64 ? -4.80900 -58.34600 27.53200 1.000 127.88264 122 ASP B N 1
ATOM 2253 C CA . ASP B 1 64 ? -5.10700 -57.82100 28.86000 1.000 124.54897 122 ASP B CA 1
ATOM 2254 C C . ASP B 1 64 ? -3.95100 -56.98000 29.39000 1.000 111.07852 122 ASP B C 1
ATOM 2255 O O . ASP B 1 64 ? -4.16100 -55.95300 30.04100 1.000 107.81200 122 ASP B O 1
ATOM 2260 N N . GLU B 1 65 ? -2.72700 -57.45400 29.16800 1.000 107.91838 123 GLU B N 1
ATOM 2261 C CA . GLU B 1 65 ? -1.44700 -56.87400 29.55800 1.000 94.88221 123 GLU B CA 1
ATOM 2262 C C . GLU B 1 65 ? -1.37200 -55.36800 29.33500 1.000 87.45126 123 GLU B C 1
ATOM 2263 O O . GLU B 1 65 ? -1.68300 -54.86900 28.25100 1.000 89.06791 123 GLU B O 1
ATOM 2269 N N . VAL B 1 66 ? -0.96000 -54.64600 30.37200 1.000 82.30894 124 VAL B N 1
ATOM 2270 C CA . VAL B 1 66 ? -0.90600 -53.18700 30.38600 1.000 76.15001 124 VAL B CA 1
ATOM 2271 C C . VAL B 1 66 ? 0.49800 -52.74100 30.01200 1.000 67.56142 124 VAL B C 1
ATOM 2272 O O . VAL B 1 66 ? 1.43000 -52.88600 30.80600 1.000 75.73821 124 VAL B O 1
ATOM 2276 N N . PHE B 1 67 ? 0.66600 -52.20400 28.80000 1.000 65.13118 125 PHE B N 1
ATOM 2277 C CA . PHE B 1 67 ? 1.99100 -51.74200 28.39300 1.000 68.55962 125 PHE B CA 1
ATOM 2278 C C . PHE B 1 67 ? 2.35800 -50.42100 29.06600 1.000 67.20199 125 PHE B C 1
ATOM 2279 O O . PHE B 1 67 ? 3.52700 -50.18700 29.39400 1.000 72.99574 125 PHE B O 1
ATOM 2281 N N . GLY B 1 68 ? 1.38400 -49.54900 29.27900 1.000 65.02817 126 GLY B N 1
ATOM 2282 C CA . GLY B 1 68 ? 1.66600 -48.26400 29.89300 1.000 62.97051 126 GLY B CA 1
ATOM 2283 C C . GLY B 1 68 ? 0.37700 -47.58800 30.29000 1.000 62.14512 126 GLY B C 1
ATOM 2284 O O . GLY B 1 68 ? -0.71300 -47.99200 29.87600 1.000 64.50376 126 GLY B O 1
ATOM 2285 N N . PHE B 1 69 ? 0.51300 -46.54500 31.10900 1.000 60.31523 127 PHE B N 1
ATOM 2286 C CA . PHE B 1 69 ? -0.65100 -45.75300 31.47400 1.000 57.79708 127 PHE B CA 1
ATOM 2287 C C . PHE B 1 69 ? -0.23500 -44.31200 31.72400 1.000 55.76950 127 PHE B C 1
ATOM 2288 O O . PHE B 1 69 ? 0.93100 -44.01200 32.00100 1.000 54.19897 127 PHE B O 1
ATOM 2296 N N . ILE B 1 70 ? -1.20500 -43.41700 31.57100 1.000 53.56179 128 ILE B N 1
ATOM 2297 C CA . ILE B 1 70 ? -1.03800 -42.01300 31.90900 1.000 51.00403 128 ILE B CA 1
ATOM 2298 C C . ILE B 1 70 ? -2.28800 -41.54500 32.62700 1.000 51.93979 128 ILE B C 1
ATOM 2299 O O . ILE B 1 70 ? -3.41100 -41.90200 32.24900 1.000 61.42612 128 ILE B O 1
ATOM 2304 N N . SER B 1 71 ? -2.09300 -40.77400 33.68600 1.000 47.70333 129 SER B N 1
ATOM 2305 C CA . SER B 1 71 ? -3.21700 -40.19800 34.39800 1.000 53.26629 129 SER B CA 1
ATOM 2306 C C . SER B 1 71 ? -2.71000 -39.03800 35.23900 1.000 55.12898 129 SER B C 1
ATOM 2307 O O . SER B 1 71 ? -1.50800 -38.77200 35.31700 1.000 49.49621 129 SER B O 1
ATOM 2310 N N . LEU B 1 72 ? -3.65500 -38.32600 35.83300 1.000 59.51318 130 LEU B N 1
ATOM 2311 C CA . LEU B 1 72 ? -3.39500 -37.19400 36.70500 1.000 56.56719 130 LEU B CA 1
ATOM 2312 C C . LEU B 1 72 ? -4.25100 -37.32800 37.95600 1.000 53.38974 130 LEU B C 1
ATOM 2313 O O . LEU B 1 72 ? -5.40400 -37.75100 37.87100 1.000 57.38650 130 LEU B O 1
ATOM 2318 N N . LEU B 1 73 ? -3.69400 -36.96700 39.11500 1.000 56.34317 131 LEU B N 1
ATOM 2319 C CA . LEU B 1 73 ? -4.43500 -36.89600 40.37200 1.000 51.86135 131 LEU B CA 1
ATOM 2320 C C . LEU B 1 73 ? -4.27600 -35.50600 40.97400 1.000 44.16229 131 LEU B C 1
ATOM 2321 O O . LEU B 1 73 ? -3.15400 -35.02800 41.13500 1.000 49.81404 131 LEU B O 1
ATOM 2326 N N . ASN B 1 74 ? -5.38100 -34.87000 41.33900 1.000 48.48767 132 ASN B N 1
ATOM 2327 C CA . ASN B 1 74 ? -5.30100 -33.57400 42.00000 1.000 50.40697 132 ASN B CA 1
ATOM 2328 C C . ASN B 1 74 ? -4.96600 -33.83400 43.46300 1.000 51.25331 132 ASN B C 1
ATOM 2329 O O . ASN B 1 74 ? -5.83100 -34.23300 44.24900 1.000 51.88992 132 ASN B O 1
ATOM 2334 N N . LEU B 1 75 ? -3.71500 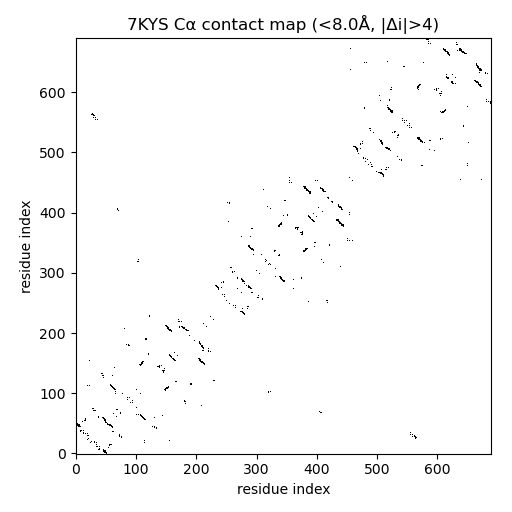-33.57600 43.84000 1.000 52.91668 133 LEU B N 1
ATOM 2335 C CA . LEU B 1 75 ? -3.26600 -33.93300 45.18300 1.000 53.85864 133 LEU B CA 1
ATOM 2336 C C . LEU B 1 75 ? -3.94900 -33.07900 46.22900 1.000 53.88873 133 LEU B C 1
ATOM 2337 O O . LEU B 1 75 ? -4.29200 -33.56600 47.31000 1.000 55.41413 133 LEU B O 1
ATOM 2342 N N . THR B 1 76 ? -4.14600 -31.80100 45.92300 1.000 56.61140 134 THR B N 1
ATOM 2343 C CA . THR B 1 76 ? -4.71200 -30.87600 46.89800 1.000 58.00858 134 THR B CA 1
ATOM 2344 C C . THR B 1 76 ? -6.19500 -31.14200 47.12800 1.000 61.19735 134 THR B C 1
ATOM 2345 O O . THR B 1 76 ? -6.69100 -31.00600 48.25700 1.000 66.40018 134 THR B O 1
ATOM 2349 N N . GLU B 1 77 ? -6.92400 -31.52200 46.07300 1.000 63.96961 135 GLU B N 1
ATOM 2350 C CA . GLU B 1 77 ? -8.32000 -31.90700 46.24600 1.000 60.47753 135 GLU B CA 1
ATOM 2351 C C . GLU B 1 77 ? -8.45300 -33.18400 47.06800 1.000 62.55968 135 GLU B C 1
ATOM 2352 O O . GLU B 1 77 ? -9.41400 -33.33800 47.83100 1.000 66.30141 135 GLU B O 1
ATOM 2358 N N . ARG B 1 78 ? -7.50000 -34.10400 46.94300 1.000 59.15241 136 ARG B N 1
ATOM 2359 C CA . ARG B 1 78 ? -7.57100 -35.38000 47.63500 1.000 59.72349 136 ARG B CA 1
ATOM 2360 C C . ARG B 1 78 ? -6.77300 -35.38900 48.94500 1.000 59.60401 136 ARG B C 1
ATOM 2361 O O . ARG B 1 78 ? -6.53800 -36.46700 49.50700 1.000 55.23248 136 ARG B O 1
ATOM 2369 N N . LYS B 1 79 ? -6.35400 -34.21500 49.43200 1.000 55.42148 137 LYS B N 1
ATOM 2370 C CA . LYS B 1 79 ? -5.66500 -34.10900 50.71800 1.000 63.13231 137 LYS B CA 1
ATOM 2371 C C . LYS B 1 79 ? -6.39200 -34.91100 51.78300 1.000 54.75669 137 LYS B C 1
ATOM 2372 O O . LYS B 1 79 ? -7.60300 -34.76800 51.95500 1.000 57.69794 137 LYS B O 1
ATOM 2378 N N . GLY B 1 80 ? -5.64800 -35.76500 52.49300 1.000 56.25809 138 GLY B N 1
ATOM 2379 C CA . GLY B 1 80 ? -6.22500 -36.65800 53.47600 1.000 51.73232 138 GLY B CA 1
ATOM 2380 C C . GLY B 1 80 ? -6.35400 -38.10000 53.03500 1.000 60.09477 138 GLY B C 1
ATOM 2381 O O . GLY B 1 80 ? -6.63700 -38.95900 53.87600 1.000 59.09654 138 GLY B O 1
ATOM 2382 N N . THR B 1 81 ? -6.15200 -38.38900 51.75300 1.000 54.83006 139 THR B N 1
ATOM 2383 C CA . THR B 1 81 ? -6.17500 -39.75600 51.25200 1.000 52.14035 139 THR B CA 1
ATOM 2384 C C . THR B 1 81 ? -4.87500 -40.43500 51.62300 1.000 48.51603 139 THR B C 1
ATOM 2385 O O . THR B 1 81 ? -3.81700 -39.80400 51.61300 1.000 55.77916 139 THR B O 1
ATOM 2389 N N . GLN B 1 82 ? -4.95000 -41.71900 51.97700 1.000 50.74378 140 GLN B N 1
ATOM 2390 C CA . GLN B 1 82 ? -3.75600 -42.37800 52.49300 1.000 56.79436 140 GLN B CA 1
ATOM 2391 C C . GLN B 1 82 ? -2.62500 -42.36300 51.47200 1.000 56.13016 140 GLN B C 1
ATOM 2392 O O . GLN B 1 82 ? -1.50000 -41.96000 51.79200 1.000 49.88261 140 GLN B O 1
ATOM 2398 N N . CYS B 1 83 ? -2.89900 -42.75400 50.22200 1.000 44.98930 141 CYS B N 1
ATOM 2399 C CA . CYS B 1 83 ? -1.79200 -42.78100 49.26100 1.000 47.39399 141 CYS B CA 1
ATOM 2400 C C . CYS B 1 83 ? -1.29500 -41.37300 48.94400 1.000 48.03527 141 CYS B C 1
ATOM 2401 O O . CYS B 1 83 ? -0.09900 -41.17500 48.72100 1.000 49.93698 141 CYS B O 1
ATOM 2404 N N . VAL B 1 84 ? -2.18700 -40.38400 48.94600 1.000 50.44266 142 VAL B N 1
ATOM 2405 C CA . VAL B 1 84 ? -1.78100 -39.00300 48.68900 1.000 48.53237 142 VAL B CA 1
ATOM 2406 C C . VAL B 1 84 ? -0.87300 -38.48600 49.80100 1.000 49.47109 142 VAL B C 1
ATOM 2407 O O . VAL B 1 84 ? 0.15600 -37.85300 49.54300 1.000 44.07508 142 VAL B O 1
ATOM 2411 N N . GLU B 1 85 ? -1.23100 -38.74900 51.05200 1.000 53.41173 143 GLU B N 1
ATOM 2412 C CA . GLU B 1 85 ? -0.36400 -38.35500 52.15600 1.000 50.53469 143 GLU B CA 1
ATOM 2413 C C . GLU B 1 85 ? 0.96000 -39.09400 52.08400 1.000 48.87335 143 GLU B C 1
ATOM 2414 O O . GLU B 1 85 ? 2.02200 -38.50400 52.31600 1.000 50.36476 143 GLU B O 1
ATOM 2420 N N . GLN B 1 86 ? 0.92100 -40.38400 51.73700 1.000 46.26564 144 GLN B N 1
ATOM 2421 C CA . GLN B 1 86 ? 2.15400 -41.16400 51.63500 1.000 49.83374 144 GLN B CA 1
ATOM 2422 C C . GLN B 1 86 ? 3.06400 -40.62600 50.54200 1.000 52.12908 144 GLN B C 1
ATOM 2423 O O . GLN B 1 86 ? 4.27900 -40.49200 50.73300 1.000 52.16078 144 GLN B O 1
ATOM 2429 N N . ILE B 1 87 ? 2.49900 -40.30600 49.38300 1.000 51.53574 145 ILE B N 1
ATOM 2430 C CA . ILE B 1 87 ? 3.33400 -39.76600 48.32300 1.000 49.84109 145 ILE B CA 1
ATOM 2431 C C . ILE B 1 87 ? 3.90000 -38.41900 48.73600 1.000 41.66271 145 ILE B C 1
ATOM 2432 O O . ILE B 1 87 ? 5.06400 -38.12200 48.48900 1.000 48.71706 145 ILE B O 1
ATOM 2437 N N . GLN B 1 88 ? 3.08400 -37.57100 49.35200 1.000 45.86509 146 GLN B N 1
ATOM 2438 C CA . GLN B 1 88 ? 3.58000 -36.26300 49.76000 1.000 50.74608 146 GLN B CA 1
ATOM 2439 C C . GLN B 1 88 ? 4.66600 -36.39900 50.81400 1.000 53.43907 146 GLN B C 1
ATOM 2440 O O . GLN B 1 88 ? 5.65800 -35.66700 50.80000 1.000 47.31316 146 GLN B O 1
ATOM 2446 N N . GLU B 1 89 ? 4.50200 -37.34500 51.72800 1.000 49.40789 147 GLU B N 1
ATOM 2447 C CA . GLU B 1 89 ? 5.55400 -37.60900 52.69000 1.000 52.53577 147 GLU B CA 1
ATOM 2448 C C . GLU B 1 89 ? 6.79900 -38.13300 51.98900 1.000 53.34400 147 GLU B C 1
ATOM 2449 O O . GLU B 1 89 ? 7.92500 -37.74200 52.32600 1.000 47.20505 147 GLU B O 1
ATOM 2451 N N . LEU B 1 90 ? 6.61800 -38.99600 50.98900 1.000 45.43963 148 LEU B N 1
ATOM 2452 C CA . LEU B 1 90 ? 7.76600 -39.52700 50.25600 1.000 45.66770 148 LEU B CA 1
ATOM 2453 C C . LEU B 1 90 ? 8.62000 -38.40800 49.66700 1.000 53.11476 148 LEU B C 1
ATOM 2454 O O . LEU B 1 90 ? 9.84000 -38.38600 49.84500 1.000 50.24917 148 LEU B O 1
ATOM 2459 N N . VAL B 1 91 ? 7.99900 -37.48500 48.92600 1.000 47.52541 149 VAL B N 1
ATOM 2460 C CA . VAL B 1 91 ? 8.78000 -36.46000 48.23300 1.000 48.60031 149 VAL B CA 1
ATOM 2461 C C . VAL B 1 91 ? 9.40400 -35.49000 49.22200 1.000 44.02885 149 VAL B C 1
ATOM 2462 O O . VAL B 1 91 ? 10.51300 -34.99100 48.99100 1.000 48.96085 149 VAL B O 1
ATOM 2466 N N . LEU B 1 92 ? 8.71600 -35.19400 50.32700 1.000 44.52330 150 LEU B N 1
ATOM 2467 C CA . LEU B 1 92 ? 9.29300 -34.32200 51.35100 1.000 49.28885 150 LEU B CA 1
ATOM 2468 C C . LEU B 1 92 ? 10.47800 -34.99400 52.03200 1.000 47.40252 150 LEU B C 1
ATOM 2469 O O . LEU B 1 92 ? 11.52500 -34.36300 52.25200 1.000 50.15284 150 LEU B O 1
ATOM 2474 N N . ARG B 1 93 ? 10.34900 -36.29100 52.33100 1.000 46.61168 151 ARG B N 1
ATOM 2475 C CA . ARG B 1 93 ? 11.43600 -37.03100 52.97400 1.000 52.73534 151 ARG B CA 1
ATOM 2476 C C . ARG B 1 93 ? 12.66900 -37.07100 52.08600 1.000 51.85200 151 ARG B C 1
ATOM 2477 O O . ARG B 1 93 ? 13.79200 -36.86900 52.55300 1.000 51.93380 151 ARG B O 1
ATOM 2485 N N . PHE B 1 94 ? 12.48100 -37.30000 50.78700 1.000 49.55199 152 PHE B N 1
ATOM 2486 C CA . PHE B 1 94 ? 13.62600 -37.28900 49.88300 1.000 45.47099 152 PHE B CA 1
ATOM 2487 C C . PHE B 1 94 ? 14.12500 -35.88000 49.59600 1.000 48.87765 152 PHE B C 1
ATOM 2488 O O . PHE B 1 94 ? 15.32200 -35.69000 49.36000 1.000 52.02960 152 PHE B O 1
ATOM 2496 N N . CYS B 1 95 ? 13.24400 -34.87800 49.62500 1.000 48.67663 153 CYS B N 1
ATOM 2497 C CA . CYS B 1 95 ? 13.71800 -33.49700 49.54300 1.000 47.98304 153 CYS B CA 1
ATOM 2498 C C . CYS B 1 95 ? 14.64900 -33.16000 50.70800 1.000 52.16787 153 CYS B C 1
ATOM 2499 O O . CYS B 1 95 ? 15.72500 -32.59000 50.50900 1.000 54.64772 153 CYS B O 1
ATOM 2502 N N . GLU B 1 96 ? 14.25800 -33.50400 51.93600 1.000 50.20818 154 GLU B N 1
ATOM 2503 C CA . GLU B 1 96 ? 15.11100 -33.15200 53.06900 1.000 49.81134 154 GLU B CA 1
ATOM 2504 C C . GLU B 1 96 ? 16.41700 -33.95000 53.06400 1.000 59.01289 154 GLU B C 1
ATOM 2505 O O . GLU B 1 96 ? 17.46400 -33.42900 53.47300 1.000 54.92443 154 GLU B O 1
ATOM 2511 N N . LYS B 1 97 ? 16.39500 -35.17900 52.54500 1.000 57.93727 155 LYS B N 1
ATOM 2512 C CA . LYS B 1 97 ? 17.63000 -35.94100 52.38800 1.000 56.70135 155 LYS B CA 1
ATOM 2513 C C . LYS B 1 97 ? 18.55400 -35.37500 51.31800 1.000 55.30760 155 LYS B C 1
ATOM 2514 O O . LYS B 1 97 ? 19.73100 -35.72600 51.29100 1.000 60.82822 155 LYS B O 1
ATOM 2520 N N . ASN B 1 98 ? 18.06500 -34.55100 50.40800 1.000 53.94757 156 ASN B N 1
ATOM 2521 C CA . ASN B 1 98 ? 18.92600 -34.13000 49.32400 1.000 60.31561 156 ASN B CA 1
ATOM 2522 C C . ASN B 1 98 ? 18.94300 -32.62500 49.09600 1.000 60.02298 156 ASN B C 1
ATOM 2523 O O . ASN B 1 98 ? 19.64000 -32.17200 48.18400 1.000 65.40947 156 ASN B O 1
ATOM 2528 N N . CYS B 1 99 ? 18.23400 -31.83100 49.89400 1.000 57.71583 157 CYS B N 1
ATOM 2529 C CA . CYS B 1 99 ? 18.08400 -30.42500 49.56200 1.000 60.00684 157 CYS B CA 1
ATOM 2530 C C . CYS B 1 99 ? 18.10900 -29.58300 50.82100 1.000 64.16655 157 CYS B C 1
ATOM 2531 O O . CYS B 1 99 ? 17.75900 -30.04800 51.90400 1.000 60.18284 157 CYS B O 1
ATOM 2534 N N . GLU B 1 100 ? 18.34000 -28.29400 50.62900 1.000 57.70411 158 GLU B N 1
ATOM 2535 C CA . GLU B 1 100 ? 18.32100 -27.35500 51.73600 1.000 62.69904 158 GLU B CA 1
ATOM 2536 C C . GLU B 1 100 ? 16.91100 -27.14400 52.26700 1.000 61.92741 158 GLU B C 1
ATOM 2537 O O . GLU B 1 100 ? 15.92100 -27.30600 51.55000 1.000 61.31559 158 GLU B O 1
ATOM 2543 N N . LYS B 1 101 ? 16.83500 -26.77500 53.55300 1.000 55.60896 159 LYS B N 1
ATOM 2544 C CA . LYS B 1 101 ? 15.54600 -26.65500 54.22100 1.000 67.39297 159 LYS B CA 1
ATOM 2545 C C . LYS B 1 101 ? 14.66400 -25.61200 53.54800 1.000 63.97948 159 LYS B C 1
ATOM 2546 O O . LYS B 1 101 ? 13.43600 -25.72800 53.58400 1.000 59.08182 159 LYS B O 1
ATOM 2548 N N . SER B 1 102 ? 15.27200 -24.59600 52.93000 1.000 59.26909 160 SER B N 1
ATOM 2549 C CA . SER B 1 102 ? 14.51300 -23.60900 52.16500 1.000 64.85290 160 SER B CA 1
ATOM 2550 C C . SER B 1 102 ? 13.77100 -24.25200 50.99800 1.000 65.54850 160 SER B C 1
ATOM 2551 O O . SER B 1 102 ? 12.64500 -23.85400 50.67200 1.000 60.53134 160 SER B O 1
ATOM 2554 N N . MET B 1 103 ? 14.40500 -25.20200 50.31300 1.000 60.95860 161 MET B N 1
ATOM 2555 C CA . MET B 1 103 ? 13.70600 -25.87800 49.22900 1.000 61.47267 161 MET B CA 1
ATOM 2556 C C . MET B 1 103 ? 12.61000 -26.78200 49.78600 1.000 63.63544 161 MET B C 1
ATOM 2557 O O . MET B 1 103 ? 11.53100 -26.91100 49.18800 1.000 58.06708 161 MET B O 1
ATOM 2562 N N . VAL B 1 104 ? 12.87700 -27.42000 50.93200 1.000 60.19941 162 VAL B N 1
ATOM 2563 C CA . VAL B 1 104 ? 11.87800 -28.27500 51.57200 1.000 56.05922 162 VAL B CA 1
ATOM 2564 C C . VAL B 1 104 ? 10.66700 -27.45400 52.00000 1.000 64.32953 162 VAL B C 1
ATOM 2565 O O . VAL B 1 104 ? 9.51500 -27.88700 51.84100 1.000 55.08357 162 VAL B O 1
ATOM 2569 N N A GLU B 1 105 ? 10.90200 -26.26600 52.56600 0.500 63.86900 163 GLU B N 1
ATOM 2570 N N B GLU B 1 105 ? 10.90500 -26.26400 52.56200 0.500 61.70134 163 GLU B N 1
ATOM 2571 C CA A GLU B 1 105 ? 9.78300 -25.43900 53.00800 0.500 65.19405 163 GLU B CA 1
ATOM 2572 C CA B GLU B 1 105 ? 9.80000 -25.41700 53.00300 0.500 66.76113 163 GLU B CA 1
ATOM 2573 C C A GLU B 1 105 ? 8.93000 -24.97000 51.83200 0.500 60.79962 163 GLU B C 1
ATOM 2574 C C B GLU B 1 105 ? 8.93300 -24.98000 51.82700 0.500 56.92212 163 GLU B C 1
ATOM 2575 O O A GLU B 1 105 ? 7.69700 -25.00500 51.90400 0.500 60.68646 163 GLU B O 1
ATOM 2576 O O B GLU B 1 105 ? 7.70200 -25.04300 51.89300 0.500 58.60897 163 GLU B O 1
ATOM 2587 N N . GLN B 1 106 ? 9.55700 -24.52900 50.73800 1.000 55.63432 164 GLN B N 1
ATOM 2588 C CA . GLN B 1 106 ? 8.75900 -24.03700 49.62500 1.000 62.09497 164 GLN B CA 1
ATOM 2589 C C . GLN B 1 106 ? 8.03600 -25.17800 48.92200 1.000 53.00931 164 GLN B C 1
ATOM 2590 O O . GLN B 1 106 ? 6.89600 -25.00100 48.47800 1.000 60.16449 164 GLN B O 1
ATOM 2596 N N . LEU B 1 107 ? 8.65000 -26.36300 48.85500 1.000 57.65491 165 LEU B N 1
ATOM 2597 C CA . LEU B 1 107 ? 7.91400 -27.53700 48.39400 1.000 56.95042 165 LEU B CA 1
ATOM 2598 C C . LEU B 1 107 ? 6.71600 -27.82000 49.29100 1.000 53.39475 165 LEU B C 1
ATOM 2599 O O . LEU B 1 107 ? 5.61000 -28.09200 48.80100 1.000 51.11888 165 LEU B O 1
ATOM 2604 N N . ASP B 1 108 ? 6.90700 -27.74500 50.61200 1.000 55.05444 166 ASP B N 1
ATOM 2605 C CA . ASP B 1 108 ? 5.78800 -27.97800 51.52100 1.000 51.78610 166 ASP B CA 1
ATOM 2606 C C . ASP B 1 108 ? 4.69300 -26.93800 51.32400 1.000 58.22634 166 ASP B C 1
ATOM 2607 O O . ASP B 1 108 ? 3.50000 -27.26600 51.35300 1.000 55.54531 166 ASP B O 1
ATOM 2612 N N . LYS B 1 109 ? 5.07700 -25.68400 51.08400 1.000 55.93460 167 LYS B N 1
ATOM 2613 C CA . LYS B 1 109 ? 4.07100 -24.66000 50.83400 1.000 54.95407 167 LYS B CA 1
ATOM 2614 C C . LYS B 1 109 ? 3.29100 -24.95400 49.55800 1.000 49.80508 167 LYS B C 1
ATOM 2615 O O . LYS B 1 109 ? 2.06300 -24.81600 49.52600 1.000 57.18905 167 LYS B O 1
ATOM 2621 N N . PHE B 1 110 ? 3.98000 -25.40500 48.50900 1.000 53.80702 168 PHE B N 1
ATOM 2622 C CA . PHE B 1 110 ? 3.30600 -25.70600 47.24800 1.000 51.52419 168 PHE B CA 1
ATOM 2623 C C . PHE B 1 110 ? 2.27000 -26.80500 47.41500 1.000 53.01873 168 PHE B C 1
ATOM 2624 O O . PHE B 1 110 ? 1.20200 -26.75900 46.79900 1.000 47.22834 168 PHE B O 1
ATOM 2632 N N . LEU B 1 111 ? 2.59300 -27.83300 48.19700 1.000 52.15254 169 LEU B N 1
ATOM 2633 C CA . LEU B 1 111 ? 1.69400 -28.96900 48.34500 1.000 49.82954 169 LEU B CA 1
ATOM 2634 C C . LEU B 1 111 ? 0.46800 -28.64600 49.18400 1.000 57.37697 169 LEU B C 1
ATOM 2635 O O . LEU B 1 111 ? -0.52500 -29.37700 49.10400 1.000 61.41469 169 LEU B O 1
ATOM 2640 N N . ASN B 1 112 ? 0.51900 -27.60000 50.01000 1.000 55.45432 170 ASN B N 1
ATOM 2641 C CA . ASN B 1 112 ? -0.60100 -27.24000 50.87600 1.000 56.65128 170 ASN B CA 1
ATOM 2642 C C . ASN B 1 112 ? -1.31100 -25.96100 50.46200 1.000 62.96604 170 ASN B C 1
ATOM 2643 O O . ASN B 1 112 ? -2.14400 -25.45700 51.22400 1.000 71.03247 170 ASN B O 1
ATOM 2648 N N . ASP B 1 113 ? -1.02600 -25.43000 49.27900 1.000 59.04543 171 ASP B N 1
ATOM 2649 C CA . ASP B 1 113 ? -1.67100 -24.20000 48.83200 1.000 57.67664 171 ASP B CA 1
ATOM 2650 C C . ASP B 1 113 ? -2.98100 -24.55300 48.13700 1.000 61.69041 171 ASP B C 1
ATOM 2651 O O . ASP B 1 113 ? -2.99600 -24.88900 46.95000 1.000 62.88056 171 ASP B O 1
ATOM 2656 N N . THR B 1 114 ? -4.08700 -24.42100 48.87300 1.000 58.85657 172 THR B N 1
ATOM 2657 C CA . THR B 1 114 ? -5.40900 -24.74700 48.34200 1.000 66.56991 172 THR B CA 1
ATOM 2658 C C . THR B 1 114 ? -5.78000 -23.88700 47.14300 1.000 55.97193 172 THR B C 1
ATOM 2659 O O . THR B 1 114 ? -6.54800 -24.33200 46.28500 1.000 68.46222 172 THR B O 1
ATOM 2663 N N . THR B 1 115 ? -5.28000 -22.64900 47.07600 1.000 62.73217 173 THR B N 1
ATOM 2664 C CA . THR B 1 115 ? -5.57500 -21.80100 45.92300 1.000 68.01077 173 THR B CA 1
ATOM 2665 C C . THR B 1 115 ? -4.90400 -22.30600 44.65000 1.000 66.61576 173 THR B C 1
ATOM 2666 O O . THR B 1 115 ? -5.44800 -22.12600 43.55900 1.000 65.36680 173 THR B O 1
ATOM 2670 N N . LYS B 1 116 ? -3.70800 -22.89300 44.75600 1.000 68.47226 174 LYS B N 1
ATOM 2671 C CA . LYS B 1 116 ? -2.95000 -23.37500 43.60200 1.000 58.03824 174 LYS B CA 1
ATOM 2672 C C . LYS B 1 116 ? -2.75600 -24.88200 43.72300 1.000 54.21940 174 LYS B C 1
ATOM 2673 O O . LYS B 1 116 ? -1.68800 -25.34800 44.15000 1.000 59.36799 174 LYS B O 1
ATOM 2679 N N . PRO B 1 117 ? -3.75500 -25.67100 43.32900 1.000 58.39060 175 PRO B N 1
ATOM 2680 C CA . PRO B 1 117 ? -3.67500 -27.12600 43.51300 1.000 53.42912 175 PRO B CA 1
ATOM 2681 C C . PRO B 1 117 ? -2.54100 -27.73500 42.70500 1.000 54.87609 175 PRO B C 1
ATOM 2682 O O . PRO B 1 117 ? -2.11900 -27.20100 41.67400 1.000 49.49608 175 PRO B O 1
ATOM 2686 N N . VAL B 1 118 ? -2.01700 -28.84500 43.21400 1.000 51.40171 176 VAL B N 1
ATOM 2687 C CA . VAL B 1 118 ? -0.94700 -29.59300 42.56800 1.000 47.97431 176 VAL B CA 1
ATOM 2688 C C . VAL B 1 118 ? -1.51400 -30.89700 42.03400 1.000 52.69803 176 VAL B C 1
ATOM 2689 O O . VAL B 1 118 ? -2.21100 -31.62200 42.75300 1.000 45.63821 176 VAL B O 1
ATOM 2693 N N . GLY B 1 119 ? -1.22100 -31.19600 40.77300 1.000 44.74988 177 GLY B N 1
ATOM 2694 C CA . GLY B 1 119 ? -1.63600 -32.44000 40.15300 1.000 46.45044 177 GLY B CA 1
ATOM 2695 C C . GLY B 1 119 ? -0.45000 -33.38000 40.03000 1.000 41.74736 177 GLY B C 1
ATOM 2696 O O . GLY B 1 119 ? 0.60500 -32.98900 39.53800 1.000 45.83516 177 GLY B O 1
ATOM 2697 N N . LEU B 1 120 ? -0.61000 -34.59000 40.55300 1.000 44.68446 178 LEU B N 1
ATOM 2698 C CA . LEU B 1 120 ? 0.40100 -35.62200 40.35800 1.000 42.16047 178 LEU B CA 1
ATOM 2699 C C . LEU B 1 120 ? 0.19600 -36.23500 38.97700 1.000 49.81746 178 LEU B C 1
ATOM 2700 O O . LEU B 1 120 ? -0.85900 -36.81500 38.69900 1.000 48.57644 178 LEU B O 1
ATOM 2705 N N . LEU B 1 121 ? 1.20700 -36.13300 38.12900 1.000 47.93867 179 LEU B N 1
ATOM 2706 C CA . LEU B 1 121 ? 1.17200 -36.67800 36.77900 1.000 53.24584 179 LEU B CA 1
ATOM 2707 C C . LEU B 1 121 ? 1.87100 -38.03000 36.78800 1.000 51.63853 179 LEU B C 1
ATOM 2708 O O . LEU B 1 121 ? 3.06300 -38.10400 37.07400 1.000 49.49442 179 LEU B O 1
ATOM 2713 N N . LEU B 1 122 ? 1.13800 -39.09400 36.49100 1.000 53.17909 180 LEU B N 1
ATOM 2714 C CA . LEU B 1 122 ? 1.70200 -40.44200 36.48700 1.000 52.39928 180 LEU B CA 1
ATOM 2715 C C . LEU B 1 122 ? 1.69500 -40.94300 35.05100 1.000 55.76837 180 LEU B C 1
ATOM 2716 O O . LEU B 1 122 ? 0.62900 -41.07900 34.43600 1.000 50.60334 180 LEU B O 1
ATOM 2721 N N . SER B 1 123 ? 2.88700 -41.15400 34.50700 1.000 50.69821 181 SER B N 1
ATOM 2722 C CA . SER B 1 123 ? 3.07400 -41.61400 33.13500 1.000 56.11252 181 SER B CA 1
ATOM 2723 C C . SER B 1 123 ? 4.12900 -42.71200 33.18600 1.000 51.37598 181 SER B C 1
ATOM 2724 O O . SER B 1 123 ? 5.32400 -42.42400 33.29700 1.000 56.69329 181 SER B O 1
ATOM 2727 N N . GLU B 1 124 ? 3.69300 -43.96700 33.13300 1.000 53.32766 182 GLU B N 1
ATOM 2728 C CA . GLU B 1 124 ? 4.60100 -45.09400 33.27300 1.000 59.89361 182 GLU B CA 1
ATOM 2729 C C . GLU B 1 124 ? 4.42900 -46.02100 32.07700 1.000 55.46682 182 GLU B C 1
ATOM 2730 O O . GLU B 1 124 ? 3.30300 -46.27600 31.65000 1.000 57.21101 182 GLU B O 1
ATOM 2736 N N . ARG B 1 125 ? 5.53500 -46.53500 31.54200 1.000 64.35998 183 ARG B N 1
ATOM 2737 C CA . ARG B 1 125 ? 5.46400 -47.47000 30.42700 1.000 62.88965 183 ARG B CA 1
ATOM 2738 C C . ARG B 1 125 ? 6.71800 -48.33300 30.40600 1.000 67.22516 183 ARG B C 1
ATOM 2739 O O . ARG B 1 125 ? 7.74800 -47.99000 30.98900 1.000 63.43348 183 ARG B O 1
ATOM 2747 N N . PHE B 1 126 ? 6.60500 -49.47500 29.73900 1.000 74.45256 184 PHE B N 1
ATOM 2748 C CA . PHE B 1 126 ? 7.73200 -50.36400 29.50800 1.000 77.36522 184 PHE B CA 1
ATOM 2749 C C . PHE B 1 126 ? 8.61000 -49.81200 28.39200 1.000 84.24740 184 PHE B C 1
ATOM 2750 O O . PHE B 1 126 ? 8.18000 -49.00400 27.56600 1.000 81.76219 184 PHE B O 1
ATOM 2758 N N . ILE B 1 127 ? 9.86200 -50.26900 28.37800 1.000 98.28416 185 ILE B N 1
ATOM 2759 C CA . ILE B 1 127 ? 10.89900 -49.70600 27.51600 1.000 97.62686 185 ILE B CA 1
ATOM 2760 C C . ILE B 1 127 ? 10.60100 -49.94200 26.03100 1.000 99.73974 185 ILE B C 1
ATOM 2761 O O . ILE B 1 127 ? 11.09900 -49.21200 25.16600 1.000 103.52865 185 ILE B O 1
ATOM 2766 N N . ASN B 1 128 ? 9.89400 -51.04200 25.74600 1.000 95.35535 186 ASN B N 1
ATOM 2767 C CA . ASN B 1 128 ? 9.64100 -51.46400 24.34100 1.000 100.79994 186 ASN B CA 1
ATOM 2768 C C . ASN B 1 128 ? 8.88400 -50.40100 23.55000 1.000 103.07330 186 ASN B C 1
ATOM 2769 O O . ASN B 1 128 ? 9.21800 -50.21100 22.36700 1.000 112.53588 186 ASN B O 1
ATOM 2774 N N . VAL B 1 129 ? 7.90200 -49.74500 24.16600 1.000 104.03812 187 VAL B N 1
ATOM 2775 C CA . VAL B 1 129 ? 7.07600 -48.78100 23.38600 1.000 104.04904 187 VAL B CA 1
ATOM 2776 C C . VAL B 1 129 ? 8.02600 -47.70900 22.84800 1.000 104.89951 187 VAL B C 1
ATOM 2777 O O . VAL B 1 129 ? 8.86800 -47.21900 23.62400 1.000 109.35771 187 VAL B O 1
ATOM 2781 N N . PRO B 1 130 ? 7.92900 -47.32600 21.55800 1.000 101.70184 188 PRO B N 1
ATOM 2782 C CA . PRO B 1 130 ? 8.77700 -46.27200 21.01200 1.000 99.09152 188 PRO B CA 1
ATOM 2783 C C . PRO B 1 130 ? 8.47100 -44.95400 21.73400 1.000 91.03189 188 PRO B C 1
ATOM 2784 O O . PRO B 1 130 ? 7.31400 -44.68600 21.99400 1.000 87.95897 188 PRO B O 1
ATOM 2788 N N . PRO B 1 131 ? 9.48600 -44.13200 22.07400 1.000 84.77207 189 PRO B N 1
ATOM 2789 C CA . PRO B 1 131 ? 9.25500 -42.90200 22.83000 1.000 83.60653 189 PRO B CA 1
ATOM 2790 C C . PRO B 1 131 ? 8.23500 -42.00300 22.12600 1.000 76.42780 189 PRO B C 1
ATOM 2791 O O . PRO B 1 131 ? 7.58000 -41.24500 22.80800 1.000 72.83221 189 PRO B O 1
ATOM 2795 N N . GLN B 1 132 ? 8.09900 -42.14000 20.80600 1.000 76.87435 190 GLN B N 1
ATOM 2796 C CA . GLN B 1 132 ? 7.21500 -41.26500 20.04000 1.000 79.00512 190 GLN B CA 1
ATOM 2797 C C . GLN B 1 132 ? 5.75300 -41.38500 20.44300 1.000 65.67654 190 GLN B C 1
ATOM 2798 O O . GLN B 1 132 ? 4.97600 -40.47100 20.15500 1.000 63.58059 190 GLN B O 1
ATOM 2804 N N . ILE B 1 133 ? 5.36500 -42.45800 21.13500 1.000 70.56813 191 ILE B N 1
ATOM 2805 C CA . ILE B 1 133 ? 3.98400 -42.59900 21.58900 1.000 69.47144 191 ILE B CA 1
ATOM 2806 C C . ILE B 1 133 ? 3.59100 -41.53800 22.61900 1.000 61.73881 191 ILE B C 1
ATOM 2807 O O . ILE B 1 133 ? 2.39800 -41.31700 22.85200 1.000 54.99680 191 ILE B O 1
ATOM 2812 N N . ALA B 1 134 ? 4.56900 -40.87800 23.24900 1.000 61.01151 192 ALA B N 1
ATOM 2813 C CA . ALA B 1 134 ? 4.25900 -39.91400 24.30400 1.000 58.13014 192 ALA B CA 1
ATOM 2814 C C . ALA B 1 134 ? 3.43800 -38.74900 23.76900 1.000 58.95768 192 ALA B C 1
ATOM 2815 O O . ALA B 1 134 ? 2.58500 -38.20400 24.48100 1.000 62.04846 192 ALA B O 1
ATOM 2817 N N . LEU B 1 135 ? 3.69100 -38.33400 22.52700 1.000 60.04775 193 LEU B N 1
ATOM 2818 C CA . LEU B 1 135 ? 2.95400 -37.19500 21.98300 1.000 64.74707 193 LEU B CA 1
ATOM 2819 C C . LEU B 1 135 ? 1.45700 -37.46200 21.85900 1.000 59.58996 193 LEU B C 1
ATOM 2820 O O . LEU B 1 135 ? 0.67100 -36.65000 22.37600 1.000 61.29278 193 LEU B O 1
ATOM 2825 N N . PRO B 1 136 ? 0.98600 -38.53700 21.20800 1.000 64.20040 194 PRO B N 1
ATOM 2826 C CA . PRO B 1 136 ? -0.46400 -38.80700 21.25000 1.000 66.89261 194 PRO B CA 1
ATOM 2827 C C . PRO B 1 136 ? -0.96300 -39.03900 22.65800 1.000 63.44296 194 PRO B C 1
ATOM 2828 O O . PRO B 1 136 ? -2.04900 -38.58400 23.03700 1.000 59.28123 194 PRO B O 1
ATOM 2832 N N . MET B 1 137 ? -0.15200 -39.71000 23.46600 1.000 61.80695 195 MET B N 1
ATOM 2833 C CA . MET B 1 137 ? -0.54100 -39.98100 24.83800 1.000 65.35845 195 MET B CA 1
ATOM 2834 C C . MET B 1 137 ? -0.76400 -38.68200 25.59700 1.000 59.40009 195 MET B C 1
ATOM 2835 O O . MET B 1 137 ? -1.80800 -38.48800 26.22900 1.000 54.80947 195 MET B O 1
ATOM 2840 N N . TYR B 1 138 ? 0.18100 -37.74900 25.49200 1.000 60.41138 196 TYR B N 1
ATOM 2841 C CA . TYR B 1 138 ? 0.02500 -36.47100 26.17400 1.000 52.69688 196 TYR B CA 1
ATOM 2842 C C . TYR B 1 138 ? -1.03200 -35.60200 25.49600 1.000 59.03244 196 TYR B C 1
ATOM 2843 O O . TYR B 1 138 ? -1.76900 -34.87300 26.17500 1.000 60.39625 196 TYR B O 1
ATOM 2852 N N . GLN B 1 139 ? -1.15600 -35.68100 24.17100 1.000 58.65208 197 GLN B N 1
ATOM 2853 C CA . GLN B 1 139 ? -2.22400 -34.93400 23.51700 1.000 64.59373 197 GLN B CA 1
ATOM 2854 C C . GLN B 1 139 ? -3.58500 -35.37000 24.04600 1.000 59.96089 197 GLN B C 1
ATOM 2855 O O . GLN B 1 139 ? -4.43200 -34.52800 24.36500 1.000 64.33002 197 GLN B O 1
ATOM 2861 N N . GLN B 1 140 ? -3.79300 -36.68200 24.19200 1.000 62.92743 198 GLN B N 1
ATOM 2862 C CA . GLN B 1 140 ? -5.05700 -37.18400 24.72200 1.000 66.44822 198 GLN B CA 1
ATOM 2863 C C . GLN B 1 140 ? -5.30200 -36.68100 26.14200 1.000 61.93737 198 GLN B C 1
ATOM 2864 O O . GLN B 1 140 ? -6.41100 -36.24100 26.47200 1.000 58.77815 198 GLN B O 1
ATOM 2870 N N . LEU B 1 141 ? -4.27400 -36.72100 26.99500 1.000 58.59625 199 LEU B N 1
ATOM 2871 C CA . LEU B 1 141 ? -4.43300 -36.21700 28.35800 1.000 56.38084 199 LEU B CA 1
ATOM 2872 C C . LEU B 1 141 ? -4.72600 -34.72300 28.36100 1.000 51.35035 199 LEU B C 1
ATOM 2873 O O . LEU B 1 141 ? -5.49900 -34.23800 29.19000 1.000 54.78334 199 LEU B O 1
ATOM 2878 N N . GLN B 1 142 ? -4.10400 -33.97100 27.45300 1.000 55.63107 200 GLN B N 1
ATOM 2879 C CA . GLN B 1 142 ? -4.38100 -32.53800 27.38200 1.000 62.35408 200 GLN B CA 1
ATOM 2880 C C . GLN B 1 142 ? -5.84400 -32.26300 27.04700 1.000 62.50872 200 GLN B C 1
ATOM 2881 O O . GLN B 1 142 ? -6.46700 -31.36700 27.63100 1.000 64.33886 200 GLN B O 1
ATOM 2887 N N . LYS B 1 143 ? -6.40800 -33.01500 26.10000 1.000 64.73940 201 LYS B N 1
ATOM 2888 C CA . LYS B 1 143 ? -7.82100 -32.83900 25.78900 1.000 64.56654 201 LYS B CA 1
ATOM 2889 C C . LYS B 1 143 ? -8.68400 -33.16200 26.99800 1.000 64.78108 201 LYS B C 1
ATOM 2890 O O . LYS B 1 143 ? -9.61100 -32.41500 27.33000 1.000 65.70722 201 LYS B O 1
ATOM 2896 N N . GLU B 1 144 ? -8.36900 -34.25800 27.68700 1.000 64.81081 202 GLU B N 1
ATOM 2897 C CA . GLU B 1 144 ? -9.15200 -34.65500 28.85200 1.000 66.51945 202 GLU B CA 1
ATOM 2898 C C . GLU B 1 144 ? -9.05300 -33.61900 29.96500 1.000 63.39538 202 GLU B C 1
ATOM 2899 O O . GLU B 1 144 ? -10.04400 -33.33400 30.64400 1.000 69.46216 202 GLU B O 1
ATOM 2905 N N . LEU B 1 145 ? -7.86500 -33.05300 30.17900 1.000 61.01279 203 LEU B N 1
ATOM 2906 C CA . LEU B 1 145 ? -7.72100 -32.01500 31.19700 1.000 67.79024 203 LEU B CA 1
ATOM 2907 C C . LEU B 1 145 ? -8.44600 -30.73200 30.79800 1.000 65.75520 203 LEU B C 1
ATOM 2908 O O . LEU B 1 145 ? -9.05800 -30.06900 31.64200 1.000 68.58837 203 LEU B O 1
ATOM 2913 N N . ALA B 1 146 ? -8.39000 -30.36400 29.51800 1.000 66.11640 204 ALA B N 1
ATOM 2914 C CA . ALA B 1 146 ? -9.12900 -29.18900 29.06700 1.000 66.84874 204 ALA B CA 1
ATOM 2915 C C . ALA B 1 146 ? -10.62500 -29.38000 29.28300 1.000 73.21004 204 ALA B C 1
ATOM 2916 O O . ALA B 1 146 ? -11.32600 -28.44900 29.69400 1.000 76.49503 204 ALA B O 1
ATOM 2918 N N . GLY B 1 147 ? -11.12700 -30.58700 29.01400 1.000 70.97911 205 GLY B N 1
ATOM 2919 C CA . GLY B 1 147 ? -12.51900 -30.88500 29.30600 1.000 76.95695 205 GLY B CA 1
ATOM 2920 C C . GLY B 1 147 ? -12.86800 -30.78200 30.77800 1.000 85.37279 205 GLY B C 1
ATOM 2921 O O . GLY B 1 147 ? -13.91200 -30.22600 31.13800 1.000 84.61176 205 GLY B O 1
ATOM 2922 N N . ALA B 1 148 ? -11.99700 -31.30700 31.65200 1.000 79.07461 206 ALA B N 1
ATOM 2923 C CA . ALA B 1 148 ? -12.23500 -31.18000 33.08600 1.000 83.53554 206 ALA B CA 1
ATOM 2924 C C . ALA B 1 148 ? -12.28300 -29.71300 33.48800 1.000 81.61230 206 ALA B C 1
ATOM 2925 O O . ALA B 1 148 ? -13.09800 -29.32100 34.33100 1.000 82.87000 206 ALA B O 1
ATOM 2927 N N . HIS B 1 149 ? -11.40200 -28.88800 32.91100 1.000 77.84068 207 HIS B N 1
ATOM 2928 C CA . HIS B 1 149 ? -11.43500 -27.45400 33.19500 1.000 79.40609 207 HIS B CA 1
ATOM 2929 C C . HIS B 1 149 ? -12.67000 -26.76900 32.59200 1.000 90.43850 207 HIS B C 1
ATOM 2930 O O . HIS B 1 149 ? -13.28500 -25.94300 33.27800 1.000 89.75182 207 HIS B O 1
ATOM 2937 N N . ARG B 1 150 ? -13.11100 -27.14500 31.35700 1.000 96.30377 208 ARG B N 1
ATOM 2938 C CA . ARG B 1 150 ? -14.41000 -26.62100 30.89800 1.000 103.64579 208 ARG B CA 1
ATOM 2939 C C . ARG B 1 150 ? -15.51500 -26.99300 31.85700 1.000 104.60094 208 ARG B C 1
ATOM 2940 O O . ARG B 1 150 ? -16.37000 -26.16600 32.18900 1.000 101.80243 208 ARG B O 1
ATOM 2948 N N . THR B 1 151 ? -15.51600 -28.23500 32.32100 1.000 99.46195 209 THR B N 1
ATOM 2949 C CA . THR B 1 151 ? -16.64300 -28.74200 33.08300 1.000 105.87885 209 THR B CA 1
ATOM 2950 C C . THR B 1 151 ? -16.41500 -28.63700 34.56700 1.000 109.08758 209 THR B C 1
ATOM 2951 O O . THR B 1 151 ? -17.16400 -29.24100 35.32500 1.000 106.38646 209 THR B O 1
ATOM 2955 N N . ASN B 1 152 ? -15.37900 -27.91200 34.98900 1.000 121.99297 210 ASN B N 1
ATOM 2956 C CA . ASN B 1 152 ? -15.28900 -27.47600 36.38100 1.000 119.02881 210 ASN B CA 1
ATOM 2957 C C . ASN B 1 152 ? -15.12700 -28.61800 37.38500 1.000 118.87002 210 ASN B C 1
ATOM 2958 O O . ASN B 1 152 ? -15.62900 -28.56800 38.52300 1.000 123.43243 210 ASN B O 1
ATOM 2963 N N . LYS B 1 153 ? -14.29900 -29.67900 36.95000 1.000 91.71933 211 LYS B N 1
ATOM 2964 C CA . LYS B 1 153 ? -13.78700 -30.92700 37.51600 1.000 83.23925 211 LYS B CA 1
ATOM 2965 C C . LYS B 1 153 ? -12.43600 -30.70800 38.21700 1.000 87.42588 211 LYS B C 1
ATOM 2966 O O . LYS B 1 153 ? -11.65100 -29.85700 37.80600 1.000 83.56296 211 LYS B O 1
ATOM 2972 N N . PRO B 1 154 ? -12.12800 -31.43800 39.29900 1.000 84.90698 212 PRO B N 1
ATOM 2973 C CA . PRO B 1 154 ? -10.88600 -31.14800 40.04500 1.000 75.51229 212 PRO B CA 1
ATOM 2974 C C . PRO B 1 154 ? -9.61500 -31.36800 39.24300 1.000 70.44593 212 PRO B C 1
ATOM 2975 O O . PRO B 1 154 ? -8.62200 -30.65900 39.46000 1.000 67.29101 212 PRO B O 1
ATOM 2979 N N . CYS B 1 155 ? -9.61600 -32.33600 38.33000 1.000 69.74031 213 CYS B N 1
ATOM 2980 C CA . CYS B 1 155 ? -8.42500 -32.63200 37.55000 1.000 68.64109 213 CYS B CA 1
ATOM 2981 C C . CYS B 1 155 ? -8.02800 -31.49200 36.61800 1.000 68.65648 213 CYS B C 1
ATOM 2982 O O . CYS B 1 155 ? -6.87200 -31.42700 36.19200 1.000 71.53589 213 CYS B O 1
ATOM 2985 N N . GLY B 1 156 ? -8.96700 -30.63600 36.23500 1.000 68.68233 214 GLY B N 1
ATOM 2986 C CA . GLY B 1 156 ? -8.71200 -29.44900 35.44800 1.000 70.80891 214 GLY B CA 1
ATOM 2987 C C . GLY B 1 156 ? -8.36600 -28.20400 36.23400 1.000 71.99082 214 GLY B C 1
ATOM 2988 O O . GLY B 1 156 ? -8.22300 -27.13600 35.63300 1.000 78.72303 214 GLY B O 1
ATOM 2989 N N . LYS B 1 157 ? -8.22400 -28.31600 37.55700 1.000 66.63047 215 LYS B N 1
ATOM 2990 C CA . LYS B 1 157 ? -8.02200 -27.22200 38.50700 1.000 74.03421 215 LYS B CA 1
ATOM 2991 C C . LYS B 1 157 ? -6.55400 -26.98600 38.87000 1.000 62.84954 215 LYS B C 1
ATOM 2992 O O . LYS B 1 157 ? -6.27600 -26.14300 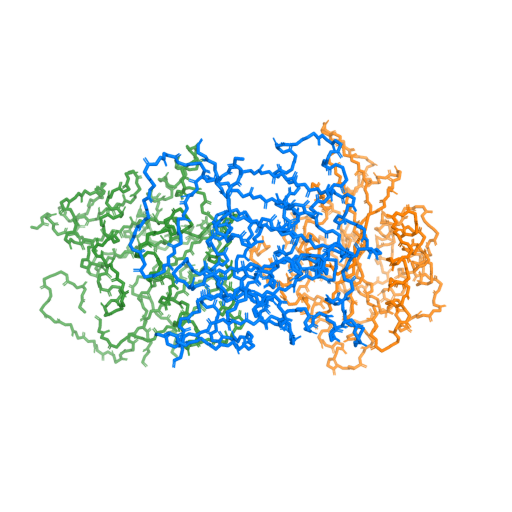39.72800 1.000 63.87907 215 LYS B O 1
ATOM 2998 N N . CYS B 1 158 ? -5.61000 -27.69000 38.25600 1.000 57.47342 216 CYS B N 1
ATOM 2999 C CA . CYS B 1 158 ? -4.23400 -27.68100 38.75700 1.000 56.98804 216 CYS B CA 1
ATOM 3000 C C . CYS B 1 158 ? -3.44300 -26.46900 38.28600 1.000 60.12386 216 CYS B C 1
ATOM 3001 O O . CYS B 1 158 ? -3.46100 -26.13000 37.09900 1.000 64.43605 216 CYS B O 1
ATOM 3004 N N . TYR B 1 159 ? -2.75100 -25.81800 39.22300 1.000 56.01679 217 TYR B N 1
ATOM 3005 C CA . TYR B 1 159 ? -1.80100 -24.76400 38.87900 1.000 50.76858 217 TYR B CA 1
ATOM 3006 C C . TYR B 1 159 ? -0.40000 -25.30200 38.64900 1.000 52.86947 217 TYR B C 1
ATOM 3007 O O . TYR B 1 159 ? 0.39000 -24.67000 37.93700 1.000 55.12576 217 TYR B O 1
ATOM 3016 N N . PHE B 1 160 ? -0.05100 -26.41700 39.28800 1.000 46.60112 218 PHE B N 1
ATOM 3017 C CA . PHE B 1 160 ? 1.27100 -27.01200 39.17700 1.000 50.26034 218 PHE B CA 1
ATOM 3018 C C . PHE B 1 160 ? 1.11700 -28.49500 38.90000 1.000 44.69809 218 PHE B C 1
ATOM 3019 O O . PHE B 1 160 ? 0.11300 -29.09900 39.27500 1.000 46.38766 218 PHE B O 1
ATOM 3027 N N . TYR B 1 161 ? 2.12000 -29.08400 38.25600 1.000 42.85376 219 TYR B N 1
ATOM 3028 C CA . TYR B 1 161 ? 2.13100 -30.51900 38.00500 1.000 42.94291 219 TYR B CA 1
ATOM 3029 C C . TYR B 1 161 ? 3.37000 -31.12400 38.64300 1.000 48.10909 219 TYR B C 1
ATOM 3030 O O . TYR B 1 161 ? 4.48400 -30.62400 38.44700 1.000 43.80778 219 TYR B O 1
ATOM 3039 N N . LEU B 1 162 ? 3.16800 -32.17700 39.42800 1.000 47.38589 220 LEU B N 1
ATOM 3040 C CA . LEU B 1 162 ? 4.25400 -32.87900 40.09400 1.000 44.07941 220 LEU B CA 1
ATOM 3041 C C . LEU B 1 162 ? 4.50200 -34.18200 39.35500 1.000 46.60434 220 LEU B C 1
ATOM 3042 O O . LEU B 1 162 ? 3.57000 -34.95100 39.09700 1.000 46.00672 220 LEU B O 1
ATOM 3047 N N . LEU B 1 163 ? 5.74600 -34.40200 38.98000 1.000 33.59147 221 LEU B N 1
ATOM 3048 C CA . LEU B 1 163 ? 6.14400 -35.58500 38.24700 1.000 43.45182 221 LEU B CA 1
ATOM 3049 C C . LEU B 1 163 ? 7.26300 -36.25000 39.02500 1.000 45.33985 221 LEU B C 1
ATOM 3050 O O . LEU B 1 163 ? 8.18000 -35.56900 39.49100 1.000 45.69295 221 LEU B O 1
ATOM 3055 N N . ILE B 1 164 ? 7.15700 -37.55600 39.22100 1.000 43.75559 222 ILE B N 1
ATOM 3056 C CA . ILE B 1 164 ? 8.24900 -38.36500 39.74000 1.000 47.04911 222 ILE B CA 1
ATOM 3057 C C . ILE B 1 164 ? 8.70600 -39.28300 38.62000 1.000 45.91056 222 ILE B C 1
ATOM 3058 O O . ILE B 1 164 ? 7.96500 -40.18400 38.21800 1.000 53.36778 222 ILE B O 1
ATOM 3063 N N . SER B 1 165 ? 9.94300 -39.11500 38.16800 1.000 48.92145 223 SER B N 1
ATOM 3064 C CA . SER B 1 165 ? 10.44300 -39.79000 36.97600 1.000 50.66551 223 SER B CA 1
ATOM 3065 C C . SER B 1 165 ? 11.54000 -40.77500 37.33600 1.000 50.58494 223 SER B C 1
ATOM 3066 O O . SER B 1 165 ? 12.31200 -40.54700 38.26700 1.000 47.78101 223 SER B O 1
ATOM 3069 N N . LYS B 1 166 ? 11.59400 -41.87700 36.58800 1.000 47.38455 224 LYS B N 1
ATOM 3070 C CA . LYS B 1 166 ? 12.73500 -42.77800 36.65000 1.000 53.50736 224 LYS B CA 1
ATOM 3071 C C . LYS B 1 166 ? 13.87000 -42.18300 35.83200 1.000 53.27818 224 LYS B C 1
ATOM 3072 O O . LYS B 1 166 ? 13.70900 -41.90800 34.63800 1.000 55.82369 224 LYS B O 1
ATOM 3078 N N . THR B 1 167 ? 15.01500 -41.99300 36.47300 1.000 48.34337 225 THR B N 1
ATOM 3079 C CA . THR B 1 167 ? 16.15000 -41.33200 35.86100 1.000 48.34839 225 THR B CA 1
ATOM 3080 C C . THR B 1 167 ? 17.39600 -42.12400 36.21100 1.000 52.05062 225 THR B C 1
ATOM 3081 O O . THR B 1 167 ? 17.35200 -43.05700 37.01700 1.000 55.62022 225 THR B O 1
ATOM 3085 N N . PHE B 1 168 ? 18.49200 -41.80400 35.52600 1.000 54.03457 226 PHE B N 1
ATOM 3086 C CA . PHE B 1 168 ? 19.77700 -42.45300 35.74900 1.000 57.89985 226 PHE B CA 1
ATOM 3087 C C . PHE B 1 168 ? 20.87000 -41.54700 35.20300 1.000 61.46343 226 PHE B C 1
ATOM 3088 O O . PHE B 1 168 ? 20.61000 -40.64400 34.40600 1.000 61.29740 226 PHE B O 1
ATOM 3096 N N . VAL B 1 169 ? 22.09500 -41.77900 35.66600 1.000 63.05803 227 VAL B N 1
ATOM 3097 C CA . VAL B 1 169 ? 23.26800 -41.10000 35.12700 1.000 70.33989 227 VAL B CA 1
ATOM 3098 C C . VAL B 1 169 ? 24.34400 -42.14200 34.87300 1.000 74.03351 227 VAL B C 1
ATOM 3099 O O . VAL B 1 169 ? 24.36700 -43.19700 35.51500 1.000 77.45658 227 VAL B O 1
ATOM 3103 N N . GLU B 1 170 ? 25.21800 -41.84400 33.91000 1.000 76.81704 228 GLU B N 1
ATOM 3104 C CA . GLU B 1 170 ? 26.46500 -42.58400 33.67900 1.000 88.45649 228 GLU B CA 1
ATOM 3105 C C . GLU B 1 170 ? 27.11200 -43.08400 34.97000 1.000 89.98181 228 GLU B C 1
ATOM 3106 O O . GLU B 1 170 ? 27.61100 -42.29200 35.77600 1.000 87.45456 228 GLU B O 1
ATOM 3112 N N . ALA B 1 187 ? 24.12700 -34.24300 32.74500 1.000 79.05973 245 ALA B N 1
ATOM 3113 C CA . ALA B 1 187 ? 24.26000 -35.63900 32.34600 1.000 71.84081 245 ALA B CA 1
ATOM 3114 C C . ALA B 1 187 ? 23.05800 -36.47600 32.81000 1.000 69.26142 245 ALA B C 1
ATOM 3115 O O . ALA B 1 187 ? 23.09000 -37.70500 32.75900 1.000 75.76107 245 ALA B O 1
ATOM 3117 N N . LEU B 1 188 ? 22.00400 -35.80400 33.26300 1.000 63.60257 246 LEU B N 1
ATOM 3118 C CA . LEU B 1 188 ? 20.80300 -36.49700 33.71900 1.000 61.52374 246 LEU B CA 1
ATOM 3119 C C . LEU B 1 188 ? 20.05100 -37.14100 32.55500 1.000 62.50413 246 LEU B C 1
ATOM 3120 O O . LEU B 1 188 ? 19.83300 -36.52200 31.51200 1.000 67.05722 246 LEU B O 1
ATOM 3125 N N . MET B 1 189 ? 19.63000 -38.38500 32.76200 1.000 60.18610 247 MET B N 1
ATOM 3126 C CA . MET B 1 189 ? 19.02700 -39.25000 31.75400 1.000 56.52204 247 MET B CA 1
ATOM 3127 C C . MET B 1 189 ? 17.65300 -39.69700 32.20700 1.000 58.80950 247 MET B C 1
ATOM 3128 O O . MET B 1 189 ? 17.45500 -40.02400 33.37900 1.000 60.15297 247 MET B O 1
ATOM 3133 N N . PHE B 1 190 ? 16.70600 -39.71200 31.27900 1.000 55.31093 248 PHE B N 1
ATOM 3134 C CA . PHE B 1 190 ? 15.32200 -40.01400 31.60000 1.000 57.19510 248 PHE B CA 1
ATOM 3135 C C . PHE B 1 190 ? 14.91200 -41.32700 30.95400 1.000 55.51733 248 PHE B C 1
ATOM 3136 O O . PHE B 1 190 ? 15.12200 -41.52700 29.75400 1.000 63.82180 248 PHE B O 1
ATOM 3144 N N . ALA B 1 191 ? 14.31000 -42.21000 31.75200 1.000 54.40422 249 ALA B N 1
ATOM 3145 C CA . ALA B 1 191 ? 13.75800 -43.44100 31.20400 1.000 56.22385 249 ALA B CA 1
ATOM 3146 C C . ALA B 1 191 ? 12.70100 -43.13300 30.15700 1.000 55.15982 249 ALA B C 1
ATOM 3147 O O . ALA B 1 191 ? 12.73400 -43.68300 29.05400 1.000 57.17783 249 ALA B O 1
ATOM 3149 N N . ASN B 1 192 ? 11.77300 -42.22600 30.47400 1.000 52.56135 250 ASN B N 1
ATOM 3150 C CA . ASN B 1 192 ? 10.82900 -41.67600 29.49800 1.000 52.56665 250 ASN B CA 1
ATOM 3151 C C . ASN B 1 192 ? 11.46100 -40.40700 28.94500 1.000 53.88623 250 ASN B C 1
ATOM 3152 O O . ASN B 1 192 ? 11.43800 -39.36000 29.59800 1.000 54.35851 250 ASN B O 1
ATOM 3157 N N . ALA B 1 193 ? 11.98000 -40.48100 27.71300 1.000 51.33626 251 ALA B N 1
ATOM 3158 C CA . ALA B 1 193 ? 12.85500 -39.41500 27.21900 1.000 51.82699 251 ALA B CA 1
ATOM 3159 C C . ALA B 1 193 ? 12.14800 -38.06900 27.15400 1.000 52.74688 251 ALA B C 1
ATOM 3160 O O . ALA B 1 193 ? 12.79200 -37.02500 27.31100 1.000 53.63007 251 ALA B O 1
ATOM 3162 N N . GLU B 1 194 ? 10.83600 -38.07000 26.91000 1.000 50.37945 252 GLU B N 1
ATOM 3163 C CA . GLU B 1 194 ? 10.08800 -36.82000 26.84700 1.000 54.31561 252 GLU B CA 1
ATOM 3164 C C . GLU B 1 194 ? 10.11800 -36.03500 28.15800 1.000 48.60673 252 GLU B C 1
ATOM 3165 O O . GLU B 1 194 ? 9.94100 -34.81200 28.13400 1.000 49.43525 252 GLU B O 1
ATOM 3171 N N . GLU B 1 195 ? 10.32500 -36.69800 29.30000 1.000 49.59145 253 GLU B N 1
ATOM 3172 C CA . GLU B 1 195 ? 10.22300 -35.98600 30.57200 1.000 43.78129 253 GLU B CA 1
ATOM 3173 C C . GLU B 1 195 ? 11.33800 -34.96600 30.73500 1.000 48.38949 253 GLU B C 1
ATOM 3174 O O . GLU B 1 195 ? 11.23100 -34.02800 31.53600 1.000 48.87045 253 GLU B O 1
ATOM 3180 N N . GLU B 1 196 ? 12.38400 -35.11000 29.94200 1.000 45.52445 254 GLU B N 1
ATOM 3181 C CA . GLU B 1 196 ? 13.38700 -34.06300 29.80000 1.000 50.32528 254 GLU B CA 1
ATOM 3182 C C . GLU B 1 196 ? 12.77700 -32.71000 29.46000 1.000 53.87017 254 GLU B C 1
ATOM 3183 O O . GLU B 1 196 ? 13.21500 -31.68000 29.98900 1.000 51.10153 254 GLU B O 1
ATOM 3185 N N . PHE B 1 197 ? 11.79100 -32.68100 28.56300 1.000 51.06141 255 PHE B N 1
ATOM 3186 C CA . PHE B 1 197 ? 11.15000 -31.41600 28.25500 1.000 46.86279 255 PHE B CA 1
ATOM 3187 C C . PHE B 1 197 ? 10.39600 -30.87500 29.46500 1.000 46.55217 255 PHE B C 1
ATOM 3188 O O . PHE B 1 197 ? 10.30500 -29.65400 29.63600 1.000 46.13549 255 PHE B O 1
ATOM 3196 N N . PHE B 1 198 ? 9.82300 -31.75000 30.29500 1.000 50.96839 256 PHE B N 1
ATOM 3197 C CA . PHE B 1 198 ? 9.24000 -31.31200 31.56500 1.000 48.95092 256 PHE B CA 1
ATOM 3198 C C . PHE B 1 198 ? 10.31000 -30.82300 32.52800 1.000 48.49694 256 PHE B C 1
ATOM 3199 O O . PHE B 1 198 ? 10.14000 -29.79700 33.19400 1.000 49.60494 256 PHE B O 1
ATOM 3207 N N . TYR B 1 199 ? 11.42700 -31.54500 32.60600 1.000 50.82867 257 TYR B N 1
ATOM 3208 C CA . TYR B 1 199 ? 12.49500 -31.18100 33.53200 1.000 45.23804 257 TYR B CA 1
ATOM 3209 C C . TYR B 1 199 ? 13.01400 -29.77100 33.27200 1.000 50.88868 257 TYR B C 1
ATOM 3210 O O . TYR B 1 199 ? 13.30400 -29.02400 34.21100 1.000 49.82970 257 TYR B O 1
ATOM 3219 N N . GLU B 1 200 ? 13.13000 -29.38300 32.00600 1.000 50.26613 258 GLU B N 1
ATOM 3220 C CA . GLU B 1 200 ? 13.64000 -28.05400 31.69000 1.000 51.45598 258 GLU B CA 1
ATOM 3221 C C . GLU B 1 200 ? 12.74100 -26.94900 32.22500 1.000 52.69494 258 GLU B C 1
ATOM 3222 O O . GLU B 1 200 ? 13.22800 -25.85000 32.51200 1.000 51.05690 258 GLU B O 1
ATOM 3228 N N . LYS B 1 201 ? 11.43100 -27.19000 32.31800 1.000 51.47248 259 LYS B N 1
ATOM 3229 C CA . LYS B 1 201 ? 10.49700 -26.16300 32.76200 1.000 54.65988 259 LYS B CA 1
ATOM 3230 C C . LYS B 1 201 ? 10.16900 -26.25500 34.24800 1.000 49.80573 259 LYS B C 1
ATOM 3231 O O . LYS B 1 201 ? 9.34400 -25.47400 34.74400 1.000 49.30948 259 LYS B O 1
ATOM 3237 N N . ALA B 1 202 ? 10.81600 -27.15700 34.97800 1.000 49.42531 260 ALA B N 1
ATOM 3238 C CA . ALA B 1 202 ? 10.46600 -27.37100 36.37200 1.000 45.91770 260 ALA B CA 1
ATOM 3239 C C . ALA B 1 202 ? 11.03600 -26.23600 37.20700 1.000 48.38833 260 ALA B C 1
ATOM 3240 O O . ALA B 1 202 ? 12.22800 -25.93200 37.12400 1.000 51.43209 260 ALA B O 1
ATOM 3242 N N . ILE B 1 203 ? 10.17300 -25.58400 37.98600 1.000 51.21996 261 ILE B N 1
ATOM 3243 C CA . ILE B 1 203 ? 10.63300 -24.51200 38.86000 1.000 49.81290 261 ILE B CA 1
ATOM 3244 C C . ILE B 1 203 ? 11.27700 -25.06500 40.11900 1.000 46.35850 261 ILE B C 1
ATOM 3245 O O . ILE B 1 203 ? 12.01100 -24.35100 40.80700 1.000 50.21557 261 ILE B O 1
ATOM 3250 N N . LEU B 1 204 ? 10.93600 -26.28700 40.50100 1.000 48.86320 262 LEU B N 1
ATOM 3251 C CA . LEU B 1 204 ? 11.52500 -26.95200 41.65800 1.000 42.94555 262 LEU B CA 1
ATOM 3252 C C . LEU B 1 204 ? 11.84100 -28.38200 41.25400 1.000 46.04198 262 LEU B C 1
ATOM 3253 O O . LEU B 1 204 ? 10.97800 -29.07200 40.70100 1.000 47.32654 262 LEU B O 1
ATOM 3258 N N . LYS B 1 205 ? 13.07400 -28.82100 41.48400 1.000 49.73418 263 LYS B N 1
ATOM 3259 C CA . LYS B 1 205 ? 13.46700 -30.14200 41.01800 1.000 49.37093 263 LYS B CA 1
ATOM 3260 C C . LYS B 1 205 ? 14.59500 -30.68500 41.88000 1.000 45.82781 263 LYS B C 1
ATOM 3261 O O . LYS B 1 205 ? 15.45500 -29.93700 42.34800 1.000 41.38006 263 LYS B O 1
ATOM 3267 N N . PHE B 1 206 ? 14.59600 -31.99900 42.07100 1.000 40.63133 264 PHE B N 1
ATOM 3268 C CA . PHE B 1 206 ? 15.69900 -32.64600 42.76300 1.000 46.14470 264 PHE B CA 1
ATOM 3269 C C . PHE B 1 206 ? 15.66700 -34.13100 42.44400 1.000 46.35007 264 PHE B C 1
ATOM 3270 O O . PHE B 1 206 ? 14.66400 -34.66400 41.96100 1.000 42.28468 264 PHE B O 1
ATOM 3278 N N . ASN B 1 207 ? 16.77600 -34.79400 42.75200 1.000 43.51333 265 ASN B N 1
ATOM 3279 C CA . ASN B 1 207 ? 16.95400 -36.21800 42.52900 1.000 48.34903 265 ASN B CA 1
ATOM 3280 C C . ASN B 1 207 ? 17.16600 -36.92800 43.84900 1.000 49.20102 265 ASN B C 1
ATOM 3281 O O . ASN B 1 207 ? 17.69900 -36.35500 44.80400 1.000 44.03220 265 ASN B O 1
ATOM 3286 N N . TYR B 1 208 ? 16.74700 -38.18600 43.89500 1.000 45.71460 266 TYR B N 1
ATOM 3287 C CA . TYR B 1 208 ? 17.10600 -39.03200 45.01700 1.000 51.35271 266 TYR B CA 1
ATOM 3288 C C . TYR B 1 208 ? 17.51400 -40.39300 44.48600 1.000 55.41731 266 TYR B C 1
ATOM 3289 O O . TYR B 1 208 ? 17.06500 -40.83400 43.42000 1.000 43.32284 266 TYR B O 1
ATOM 3298 N N . SER B 1 209 ? 18.27800 -41.09200 45.33300 1.000 52.10854 267 SER B N 1
ATOM 3299 C CA . SER B 1 209 ? 18.85900 -42.40800 44.97500 1.000 57.52545 267 SER B CA 1
ATOM 3300 C C . SER B 1 209 ? 17.89200 -43.57000 45.20200 1.000 55.36588 267 SER B C 1
ATOM 3301 O O . SER B 1 209 ? 17.15600 -43.53200 46.20300 1.000 60.38714 267 SER B O 1
ATOM 3304 N N . VAL B 1 210 ? 17.91400 -44.56800 44.31100 1.000 88.81160 268 VAL B N 1
ATOM 3305 C CA . VAL B 1 210 ? 17.08100 -45.79200 44.51200 1.000 91.89919 268 VAL B CA 1
ATOM 3306 C C . VAL B 1 210 ? 17.97400 -47.03300 44.38400 1.000 100.00305 268 VAL B C 1
ATOM 3307 O O . VAL B 1 210 ? 18.65300 -47.16500 43.35200 1.000 101.63021 268 VAL B O 1
ATOM 3311 N N . GLN B 1 211 ? 18.00700 -47.88300 45.41300 1.000 91.47710 269 GLN B N 1
ATOM 3312 C CA . GLN B 1 211 ? 18.82400 -49.12800 45.39000 1.000 92.42862 269 GLN B CA 1
ATOM 3313 C C . GLN B 1 211 ? 18.27800 -50.20300 44.44100 1.000 104.18110 269 GLN B C 1
ATOM 3314 O O . GLN B 1 211 ? 19.10500 -50.83500 43.75600 1.000 107.49689 269 GLN B O 1
ATOM 3316 N N . GLU B 1 212 ? 16.95600 -50.40600 44.38200 1.000 110.26523 270 GLU B N 1
ATOM 3317 C CA . GLU B 1 212 ? 16.38600 -51.56100 43.62000 1.000 109.12362 270 GLU B CA 1
ATOM 3318 C C . GLU B 1 212 ? 16.67200 -51.54000 42.11200 1.000 114.13633 270 GLU B C 1
ATOM 3319 O O . GLU B 1 212 ? 17.03000 -52.61400 41.58900 1.000 124.87567 270 GLU B O 1
ATOM 3321 N N . GLU B 1 213 ? 16.51400 -50.39500 41.44200 1.000 112.42300 271 GLU B N 1
ATOM 3322 C CA . GLU B 1 213 ? 16.79900 -50.29100 39.98200 1.000 115.16786 271 GLU B CA 1
ATOM 3323 C C . GLU B 1 213 ? 16.03900 -51.37600 39.20700 1.000 119.66330 271 GLU B C 1
ATOM 3324 O O . GLU B 1 213 ? 16.68100 -52.04400 38.37300 1.000 121.41232 271 GLU B O 1
ATOM 3326 N N . SER B 1 214 ? 14.73600 -51.54700 39.45900 1.000 124.03716 272 SER B N 1
ATOM 3327 C CA . SER B 1 214 ? 13.96000 -52.64200 38.81200 1.000 129.07250 272 SER B CA 1
ATOM 3328 C C . SER B 1 214 ? 13.96000 -52.49700 37.28400 1.000 130.58401 272 SER B C 1
ATOM 3329 O O . SER B 1 214 ? 13.76400 -51.36500 36.79800 1.000 125.57927 272 SER B O 1
ATOM 3331 N N . ASP B 1 215 ? 14.13800 -53.61600 36.56200 1.000 131.64772 273 ASP B N 1
ATOM 3332 C CA . ASP B 1 215 ? 14.16700 -53.61200 35.07000 1.000 117.31591 273 ASP B CA 1
ATOM 3333 C C . ASP B 1 215 ? 12.79800 -53.19800 34.52800 1.000 116.57582 273 ASP B C 1
ATOM 3334 O O . ASP B 1 215 ? 11.80200 -53.78500 34.97600 1.000 117.02659 273 ASP B O 1
ATOM 3336 N N . THR B 1 216 ? 12.76100 -52.28400 33.55400 1.000 99.80205 274 THR B N 1
ATOM 3337 C CA . THR B 1 216 ? 11.46400 -51.74000 33.06300 1.000 102.83811 274 THR B CA 1
ATOM 3338 C C . THR B 1 216 ? 11.03100 -52.38800 31.73600 1.000 98.70844 274 THR B C 1
ATOM 3339 O O . THR B 1 216 ? 10.09300 -51.86500 31.12100 1.000 91.09397 274 THR B O 1
ATOM 3343 N N . CYS B 1 217 ? 11.68800 -53.46100 31.28900 1.000 98.87838 275 CYS B N 1
ATOM 3344 C CA . CYS B 1 217 ? 11.22200 -54.15600 30.05400 1.000 94.10854 275 CYS B CA 1
ATOM 3345 C C . CYS B 1 217 ? 10.01000 -55.04300 30.38000 1.000 92.61586 275 CYS B C 1
ATOM 3346 O O . CYS B 1 217 ? 9.94300 -55.53900 31.52300 1.000 93.80006 275 CYS B O 1
ATOM 3349 N N . LEU B 1 218 ? 9.09300 -55.24200 29.42000 1.000 91.06855 276 LEU B N 1
ATOM 3350 C CA . LEU B 1 218 ? 7.94800 -56.15900 29.66300 1.000 91.30570 276 LEU B CA 1
ATOM 3351 C C . LEU B 1 218 ? 8.47400 -57.59400 29.73000 1.000 90.60234 276 LEU B C 1
ATOM 3352 O O . LEU B 1 218 ? 9.25300 -57.97900 28.83900 1.000 92.83458 276 LEU B O 1
ATOM 3357 N N . GLY B 1 219 ? 8.05300 -58.35200 30.74500 1.000 94.15782 277 GLY B N 1
ATOM 3358 C CA . GLY B 1 219 ? 8.53700 -59.73400 30.92100 1.000 88.45981 277 GLY B CA 1
ATOM 3359 C C . GLY B 1 219 ? 10.03900 -59.78100 31.13800 1.000 87.24924 277 GLY B C 1
ATOM 3360 O O . GLY B 1 219 ? 10.64800 -60.80100 30.77800 1.000 86.57126 277 GLY B O 1
ATOM 3361 N N . GLY B 1 220 ? 10.62000 -58.72400 31.71100 1.000 76.76784 278 GLY B N 1
ATOM 3362 C CA . GLY B 1 220 ? 12.08300 -58.68000 31.88400 1.000 76.75910 278 GLY B CA 1
ATOM 3363 C C . GLY B 1 220 ? 12.47900 -58.82400 33.34000 1.000 76.77370 278 GLY B C 1
ATOM 3364 O O . GLY B 1 220 ? 12.12500 -57.93600 34.13600 1.000 80.86423 278 GLY B O 1
ATOM 3365 N N . LYS B 1 221 ? 13.17700 -59.91100 33.67700 1.000 68.05732 279 LYS B N 1
ATOM 3366 C CA . LYS B 1 221 ? 13.65500 -60.11900 35.06900 1.000 67.81896 279 LYS B CA 1
ATOM 3367 C C . LYS B 1 221 ? 14.71200 -59.07000 35.42000 1.000 66.74223 279 LYS B C 1
ATOM 3368 O O . LYS B 1 221 ? 14.62900 -58.49900 36.52200 1.000 69.79871 279 LYS B O 1
ATOM 3374 N N . TRP B 1 222 ? 15.65300 -58.81900 34.50600 1.000 69.82346 280 TRP B N 1
ATOM 3375 C CA . TRP B 1 222 ? 16.75000 -57.85000 34.77100 1.000 69.79721 280 TRP B CA 1
ATOM 3376 C C . TRP B 1 222 ? 17.31600 -57.31400 33.45300 1.000 68.50244 280 TRP B C 1
ATOM 3377 O O . TRP B 1 222 ? 17.10900 -57.96700 32.41400 1.000 68.86209 280 TRP B O 1
ATOM 3388 N N A SER B 1 223 ? 18.00300 -56.17000 33.50400 0.500 71.27319 281 SER B N 1
ATOM 3389 N N B SER B 1 223 ? 18.10300 -56.17000 33.50400 0.500 71.22264 281 SER B N 1
ATOM 3390 C CA A SER B 1 223 ? 18.60000 -55.56000 32.28800 0.500 71.68310 281 SER B CA 1
ATOM 3391 C CA B SER B 1 223 ? 18.70000 -55.56000 32.28800 0.500 71.51604 281 SER B CA 1
ATOM 3392 C C A SER B 1 223 ? 20.08200 -55.28700 32.55200 0.500 72.01207 281 SER B C 1
ATOM 3393 C C B SER B 1 223 ? 20.18200 -55.28700 32.55200 0.500 71.87733 281 SER B C 1
ATOM 3394 O O A SER B 1 223 ? 20.43100 -55.05000 33.72300 0.500 73.58547 281 SER B O 1
ATOM 3395 O O B SER B 1 223 ? 20.53100 -55.05000 33.72300 0.500 72.43853 281 SER B O 1
ATOM 3400 N N . PHE B 1 224 ? 20.92000 -55.32000 31.51100 1.000 70.65776 282 PHE B N 1
ATOM 3401 C CA . PHE B 1 224 ? 22.35000 -55.13900 31.72500 1.000 73.11695 282 PHE B CA 1
ATOM 3402 C C . PHE B 1 224 ? 22.92400 -54.15800 30.70900 1.000 74.87114 282 PHE B C 1
ATOM 3403 O O . PHE B 1 224 ? 22.62500 -54.23100 29.50900 1.000 73.72069 282 PHE B O 1
ATOM 3411 N N . ASP B 1 225 ? 23.76300 -53.23600 31.18700 1.000 79.77841 283 ASP B N 1
ATOM 3412 C CA . ASP B 1 225 ? 24.42500 -52.26400 30.27700 1.000 81.04797 283 ASP B CA 1
ATOM 3413 C C . ASP B 1 225 ? 25.93600 -52.32500 30.51700 1.000 85.60949 283 ASP B C 1
ATOM 3414 O O . ASP B 1 225 ? 26.34500 -52.35100 31.68900 1.000 82.69538 283 ASP B O 1
ATOM 3419 N N . ASP B 1 226 ? 26.72600 -52.34700 29.44200 1.000 88.06994 284 ASP B N 1
ATOM 3420 C CA . ASP B 1 226 ? 28.20600 -52.37400 29.58200 1.000 92.19733 284 ASP B CA 1
ATOM 3421 C C . ASP B 1 226 ? 28.64800 -51.09000 30.28700 1.000 96.63558 284 ASP B C 1
ATOM 3422 O O . ASP B 1 226 ? 29.52700 -51.17300 31.16300 1.000 96.44761 284 ASP B O 1
ATOM 3424 N N . VAL B 1 227 ? 28.04800 -49.95300 29.92300 1.000 97.74627 285 VAL B N 1
ATOM 3425 C CA . VAL B 1 227 ? 28.36400 -48.66000 30.59700 1.000 95.85167 285 VAL B CA 1
ATOM 3426 C C . VAL B 1 227 ? 27.64100 -48.66100 31.95200 1.000 94.94463 285 VAL B C 1
ATOM 3427 O O . VAL B 1 227 ? 26.44800 -49.02000 31.95200 1.000 97.03814 285 VAL B O 1
ATOM 3431 N N . PRO B 1 228 ? 28.25200 -48.30300 33.11500 1.000 95.94076 286 PRO B N 1
ATOM 3432 C CA . PRO B 1 228 ? 27.49000 -48.37400 34.35500 1.000 100.32404 286 PRO B CA 1
ATOM 3433 C C . PRO B 1 228 ? 26.54300 -47.19600 34.48500 1.000 100.98627 286 PRO B C 1
ATOM 3434 O O . PRO B 1 228 ? 26.87400 -46.06500 34.12100 1.000 94.79793 286 PRO B O 1
ATOM 3438 N N . MET B 1 229 ? 25.34500 -47.48300 34.99500 1.000 112.08623 287 MET B N 1
ATOM 3439 C CA . MET B 1 229 ? 24.31500 -46.48500 35.25400 1.000 111.02715 287 MET B CA 1
ATOM 3440 C C . MET B 1 229 ? 24.01500 -46.42200 36.74600 1.000 108.11993 287 MET B C 1
ATOM 3441 O O . MET B 1 229 ? 23.97600 -47.45500 37.42100 1.000 107.86330 287 MET B O 1
ATOM 3446 N N . THR B 1 230 ? 23.80200 -45.20400 37.26000 1.000 79.24606 288 THR B N 1
ATOM 3447 C CA . THR B 1 230 ? 23.28800 -45.02300 38.61300 1.000 75.62074 288 THR B CA 1
ATOM 3448 C C . THR B 1 230 ? 21.79500 -44.72700 38.54700 1.000 72.23142 288 THR B C 1
ATOM 3449 O O . THR B 1 230 ? 21.41400 -43.65600 38.05200 1.000 67.39663 288 THR B O 1
ATOM 3453 N N . PRO B 1 231 ? 20.92400 -45.60200 39.06000 1.000 71.25377 289 PRO B N 1
ATOM 3454 C CA . PRO B 1 231 ? 19.48500 -45.31900 39.02300 1.000 61.57303 289 PRO B CA 1
ATOM 3455 C C . PRO B 1 231 ? 19.11500 -44.20300 39.98600 1.000 64.57576 289 PRO B C 1
ATOM 3456 O O . PRO B 1 231 ? 19.71900 -44.03800 41.05000 1.000 65.88486 289 PRO B O 1
ATOM 3460 N N . LEU B 1 232 ? 18.13400 -43.40800 39.58100 1.000 59.15667 290 LEU B N 1
ATOM 3461 C CA . LEU B 1 232 ? 17.70700 -42.26900 40.37000 1.000 53.52012 290 LEU B CA 1
ATOM 3462 C C . LEU B 1 232 ? 16.21400 -42.08200 40.17200 1.000 50.36835 290 LEU B C 1
ATOM 3463 O O . LEU B 1 232 ? 15.61300 -42.64900 39.25900 1.000 44.19718 290 LEU B O 1
ATOM 3468 N N . ARG B 1 233 ? 15.61600 -41.31900 41.07500 1.000 51.53026 291 ARG B N 1
ATOM 3469 C CA . ARG B 1 233 ? 14.27400 -40.79200 40.91000 1.000 48.59778 291 ARG B CA 1
ATOM 3470 C C . ARG B 1 233 ? 14.41400 -39.28500 40.89800 1.000 47.96112 291 ARG B C 1
ATOM 3471 O O . ARG B 1 233 ? 15.17100 -38.72900 41.69800 1.000 50.53563 291 ARG B O 1
ATOM 3479 N N . THR B 1 234 ? 13.74400 -38.62900 39.96600 1.000 48.29666 292 THR B N 1
ATOM 3480 C CA . THR B 1 234 ? 13.77200 -37.18100 39.87700 1.000 44.45937 292 THR B CA 1
ATOM 3481 C C . THR B 1 234 ? 12.36800 -36.68100 40.16000 1.000 48.01594 292 THR B C 1
ATOM 3482 O O . THR B 1 234 ? 11.40400 -37.14100 39.54200 1.000 54.24523 292 THR B O 1
ATOM 3486 N N . VAL B 1 235 ? 12.24700 -35.79200 41.13000 1.000 44.16239 293 VAL B N 1
ATOM 3487 C CA . VAL B 1 235 ? 10.97900 -35.19200 41.49000 1.000 43.76650 293 VAL B CA 1
ATOM 3488 C C . VAL B 1 235 ? 10.98000 -33.79800 40.89800 1.000 44.68839 293 VAL B C 1
ATOM 3489 O O . VAL B 1 235 ? 11.98300 -33.08100 41.00200 1.000 42.34498 293 VAL B O 1
ATOM 3493 N N . MET B 1 236 ? 9.90800 -33.42400 40.20800 1.000 46.01155 294 MET B N 1
ATOM 3494 C CA . MET B 1 236 ? 9.96800 -32.11400 39.59100 1.000 45.77182 294 MET B CA 1
ATOM 3495 C C . MET B 1 236 ? 8.59000 -31.45700 39.63800 1.000 48.16469 294 MET B C 1
ATOM 3496 O O . MET B 1 236 ? 7.56000 -32.14100 39.60500 1.000 47.72482 294 MET B O 1
ATOM 3501 N N . LEU B 1 237 ? 8.56500 -30.14100 39.83600 1.000 43.58979 295 LEU B N 1
ATOM 3502 C CA . LEU B 1 237 ? 7.32500 -29.38200 39.91600 1.000 41.12085 295 LEU B CA 1
ATOM 3503 C C . LEU B 1 237 ? 7.27400 -28.36100 38.78600 1.000 50.30146 295 LEU B C 1
ATOM 3504 O O . LEU B 1 237 ? 8.15600 -27.50200 38.68500 1.000 48.56104 295 LEU B O 1
ATOM 3509 N N . ILE B 1 238 ? 6.23200 -28.43000 37.96500 1.000 48.11685 296 ILE B N 1
ATOM 3510 C CA . ILE B 1 238 ? 6.14200 -27.66800 36.72100 1.000 49.99626 296 ILE B CA 1
ATOM 3511 C C . ILE B 1 238 ? 4.90300 -26.78000 36.76500 1.000 48.39268 296 ILE B C 1
ATOM 3512 O O . ILE B 1 238 ? 3.81000 -27.27300 37.04900 1.000 46.56732 296 ILE B O 1
ATOM 3517 N N . PRO B 1 239 ? 5.01100 -25.47900 36.48600 1.000 49.62225 297 PRO B N 1
ATOM 3518 C CA . PRO B 1 239 ? 3.80900 -24.63300 36.46400 1.000 52.91175 297 PRO B CA 1
ATOM 3519 C C . PRO B 1 239 ? 2.90400 -24.98800 35.28500 1.000 57.89068 297 PRO B C 1
ATOM 3520 O O . PRO B 1 239 ? 3.37600 -25.26900 34.17700 1.000 53.92273 297 PRO B O 1
ATOM 3524 N N . GLY B 1 240 ? 1.59000 -24.87900 35.51000 1.000 55.90935 298 GLY B N 1
ATOM 3525 C CA . GLY B 1 240 ? 0.63300 -25.29800 34.49400 1.000 54.35339 298 GLY B CA 1
ATOM 3526 C C . GLY B 1 240 ? 0.72600 -24.50400 33.20300 1.000 61.93920 298 GLY B C 1
ATOM 3527 O O . GLY B 1 240 ? 0.51400 -25.04500 32.11400 1.000 65.82573 298 GLY B O 1
ATOM 3528 N N . ASP B 1 241 ? 1.02200 -23.20600 33.30700 1.000 61.57146 299 ASP B N 1
ATOM 3529 C CA . ASP B 1 241 ? 1.10700 -22.34300 32.13400 1.000 62.58636 299 ASP B CA 1
ATOM 3530 C C . ASP B 1 241 ? 2.26200 -22.69800 31.19000 1.000 63.07457 299 ASP B C 1
ATOM 3531 O O . ASP B 1 241 ? 2.24000 -22.27500 30.03000 1.000 69.93280 299 ASP B O 1
ATOM 3536 N N . LYS B 1 242 ? 3.29300 -23.39500 31.66100 1.000 61.96456 300 LYS B N 1
ATOM 3537 C CA . LYS B 1 242 ? 4.35800 -23.86400 30.78300 1.000 63.57304 300 LYS B CA 1
ATOM 3538 C C . LYS B 1 242 ? 3.99200 -25.11600 29.99600 1.000 60.00157 300 LYS B C 1
ATOM 3539 O O . LYS B 1 242 ? 4.79400 -25.54800 29.16500 1.000 63.00187 300 LYS B O 1
ATOM 3545 N N . MET B 1 243 ? 2.84100 -25.74000 30.26900 1.000 61.07017 301 MET B N 1
ATOM 3546 C CA . MET B 1 243 ? 2.52400 -27.02800 29.64800 1.000 64.28221 301 MET B CA 1
ATOM 3547 C C . MET B 1 243 ? 2.41500 -26.91800 28.12700 1.000 69.21666 301 MET B C 1
ATOM 3548 O O . MET B 1 243 ? 2.81600 -27.84000 27.40400 1.000 61.42175 301 MET B O 1
ATOM 3553 N N . ASN B 1 244 ? 1.84400 -25.81800 27.62000 1.000 65.25470 302 ASN B N 1
ATOM 3554 C CA . ASN B 1 244 ? 1.71800 -25.65900 26.17100 1.000 68.24709 302 ASN B CA 1
ATOM 3555 C C . ASN B 1 244 ? 3.08100 -25.60100 25.49200 1.000 69.18989 302 ASN B C 1
ATOM 3556 O O . ASN B 1 244 ? 3.25900 -26.15500 24.39800 1.000 69.26763 302 ASN B O 1
ATOM 3561 N N . GLU B 1 245 ? 4.05000 -24.91200 26.10700 1.000 71.87530 303 GLU B N 1
ATOM 3562 C CA . GLU B 1 245 ? 5.40100 -24.89000 25.55000 1.000 69.33015 303 GLU B CA 1
ATOM 3563 C C . GLU B 1 245 ? 5.98800 -26.28900 25.50800 1.000 66.28252 303 GLU B C 1
ATOM 3564 O O . GLU B 1 245 ? 6.67300 -26.65400 24.54900 1.000 70.90758 303 GLU B O 1
ATOM 3570 N N . ILE B 1 246 ? 5.74700 -27.08200 26.55000 1.000 62.92683 304 ILE B N 1
ATOM 3571 C CA . ILE B 1 246 ? 6.20300 -28.46600 26.53400 1.000 63.99795 304 ILE B CA 1
ATOM 3572 C C . ILE B 1 246 ? 5.47000 -29.25900 25.45700 1.000 59.59592 304 ILE B C 1
ATOM 3573 O O . ILE B 1 246 ? 6.06500 -30.10200 24.77800 1.000 61.64939 304 ILE B O 1
ATOM 3578 N N . MET B 1 247 ? 4.16000 -29.04000 25.31700 1.000 60.99434 305 MET B N 1
ATOM 3579 C CA . MET B 1 247 ? 3.41000 -29.73100 24.27400 1.000 64.74605 305 MET B CA 1
ATOM 3580 C C . MET B 1 247 ? 3.94700 -29.38400 22.89400 1.000 63.01431 305 MET B C 1
ATOM 3581 O O . MET B 1 247 ? 4.13000 -30.26500 22.04800 1.000 64.73913 305 MET B O 1
ATOM 3586 N N . ASP B 1 248 ? 4.25500 -28.10900 22.66800 1.000 63.96018 306 ASP B N 1
ATOM 3587 C CA . ASP B 1 248 ? 4.82400 -27.72100 21.38600 1.000 73.17260 306 ASP B CA 1
ATOM 3588 C C . ASP B 1 248 ? 6.19000 -28.36400 21.18800 1.000 72.34867 306 ASP B C 1
ATOM 3589 O O . ASP B 1 248 ? 6.49100 -28.87100 20.10200 1.000 68.82734 306 ASP B O 1
ATOM 3594 N N . LYS B 1 249 ? 7.02100 -28.37900 22.23300 1.000 71.18168 307 LYS B N 1
ATOM 3595 C CA . LYS B 1 249 ? 8.29500 -29.07200 22.11100 1.000 69.29519 307 LYS B CA 1
ATOM 3596 C C . LYS B 1 249 ? 8.03800 -30.54900 21.81000 1.000 64.55609 307 LYS B C 1
ATOM 3597 O O . LYS B 1 249 ? 8.83100 -31.20000 21.12200 1.000 64.09010 307 LYS B O 1
ATOM 3603 N N . LEU B 1 250 ? 6.95500 -31.10400 22.34700 1.000 61.52340 308 LEU B N 1
ATOM 3604 C CA . LEU B 1 250 ? 6.72200 -32.55100 22.12500 1.000 62.16377 308 LEU B CA 1
ATOM 3605 C C . LEU B 1 250 ? 6.54400 -32.77200 20.62000 1.000 73.14261 308 LEU B C 1
ATOM 3606 O O . LEU B 1 250 ? 7.19100 -33.66500 20.08900 1.000 76.27438 308 LEU B O 1
ATOM 3611 N N . LYS B 1 251 ? 5.77000 -31.92200 19.94500 1.000 69.40871 309 LYS B N 1
ATOM 3612 C CA . LYS B 1 251 ? 5.47700 -32.14600 18.50300 1.000 74.58428 309 LYS B CA 1
ATOM 3613 C C . LYS B 1 251 ? 6.75400 -32.10500 17.65300 1.000 82.22485 309 LYS B C 1
ATOM 3614 O O . LYS B 1 251 ? 6.88500 -32.96600 16.76900 1.000 86.88484 309 LYS B O 1
ATOM 3616 N N . GLU B 1 252 ? 7.66900 -31.16800 17.91100 1.000 89.21063 310 GLU B N 1
ATOM 3617 C CA . GLU B 1 252 ? 8.87400 -31.01400 17.04800 1.000 92.86815 310 GLU B CA 1
ATOM 3618 C C . GLU B 1 252 ? 9.75200 -32.26600 17.10700 1.000 93.76262 310 GLU B C 1
ATOM 3619 O O . GLU B 1 252 ? 10.16300 -32.73700 16.03000 1.000 94.73792 310 GLU B O 1
ATOM 3625 N N . TYR B 1 253 ? 10.03000 -32.77800 18.30500 1.000 75.62074 311 TYR B N 1
ATOM 3626 C CA . TYR B 1 253 ? 10.89400 -33.91500 18.50600 1.000 74.21824 311 TYR B CA 1
ATOM 3627 C C . TYR B 1 253 ? 10.15600 -35.25400 18.42700 1.000 72.77630 311 TYR B C 1
ATOM 3628 O O . TYR B 1 253 ? 10.79700 -36.26700 18.13600 1.000 76.46154 311 TYR B O 1
ATOM 3637 N N . LEU B 1 254 ? 8.83700 -35.30800 18.71000 1.000 75.00847 312 LEU B N 1
ATOM 3638 C CA . LEU B 1 254 ? 8.12300 -36.58100 18.86200 1.000 79.30340 312 LEU B CA 1
ATOM 3639 C C . LEU B 1 254 ? 7.15600 -36.97600 17.74200 1.000 82.25848 312 LEU B C 1
ATOM 3640 O O . LEU B 1 254 ? 6.68800 -38.12100 17.75300 1.000 88.95257 312 LEU B O 1
ATOM 3645 N N . SER B 1 255 ? 6.83800 -36.10800 16.78000 1.000 90.45510 313 SER B N 1
ATOM 3646 C CA . SER B 1 255 ? 5.82200 -36.48100 15.79200 1.000 97.67640 313 SER B CA 1
ATOM 3647 C C . SER B 1 255 ? 6.30500 -37.57700 14.84800 1.000 104.39340 313 SER B C 1
ATOM 3648 O O . SER B 1 255 ? 7.45400 -37.57800 14.39200 1.000 98.68836 313 SER B O 1
ATOM 3651 N N . VAL B 1 256 ? 5.40300 -38.50800 14.56200 1.000 113.23387 314 VAL B N 1
ATOM 3652 C CA . VAL B 1 256 ? 5.60300 -39.60200 13.63000 1.000 117.07038 314 VAL B CA 1
ATOM 3653 C C . VAL B 1 256 ? 4.56900 -39.42600 12.52900 1.000 131.67476 314 VAL B C 1
ATOM 3654 O O . VAL B 1 256 ? 3.47300 -38.92600 12.79700 1.000 136.89228 314 VAL B O 1
ATOM 3658 N N . HIS C 1 1 ? 13.21600 -30.87200 -23.02300 1.000 108.70818 59 HIS C N 1
ATOM 3659 C CA . HIS C 1 1 ? 14.50700 -30.21000 -22.86600 1.000 109.91941 59 HIS C CA 1
ATOM 3660 C C . HIS C 1 1 ? 15.42600 -31.00100 -21.93000 1.000 106.05279 59 HIS C C 1
ATOM 3661 O O . HIS C 1 1 ? 14.96000 -31.68900 -21.02300 1.000 104.68634 59 HIS C O 1
ATOM 3663 N N . HIS C 1 2 ? 16.73400 -30.90300 -22.16100 1.000 98.48931 60 HIS C N 1
ATOM 3664 C CA . HIS C 1 2 ? 17.73500 -31.58500 -21.35200 1.000 97.81947 60 HIS C CA 1
ATOM 3665 C C . HIS C 1 2 ? 18.45200 -30.58200 -20.45900 1.000 93.27892 60 HIS C C 1
ATOM 3666 O O . HIS C 1 2 ? 18.79900 -29.48000 -20.89600 1.000 88.58083 60 HIS C O 1
ATOM 3673 N N . PHE C 1 3 ? 18.68600 -30.97700 -19.21300 1.000 90.69040 61 PHE C N 1
ATOM 3674 C CA . PHE C 1 3 ? 19.29300 -30.10800 -18.22100 1.000 89.23445 61 PHE C CA 1
ATOM 3675 C C . PHE C 1 3 ? 20.50500 -30.79100 -17.60700 1.000 92.01154 61 PHE C C 1
ATOM 3676 O O . PHE C 1 3 ? 20.59900 -32.02100 -17.58400 1.000 97.09406 61 PHE C O 1
ATOM 3684 N N . GLU C 1 4 ? 21.45500 -29.97900 -17.14900 1.000 85.35766 62 GLU C N 1
ATOM 3685 C CA . GLU C 1 4 ? 22.64400 -30.46800 -16.46400 1.000 86.32367 62 GLU C CA 1
ATOM 3686 C C . GLU C 1 4 ? 22.84800 -29.68900 -15.16900 1.000 88.41642 62 GLU C C 1
ATOM 3687 O O . GLU C 1 4 ? 22.50900 -28.50400 -15.07400 1.000 83.29769 62 GLU C O 1
ATOM 3693 N N . ALA C 1 5 ? 23.36300 -30.37600 -14.15300 1.000 93.90599 63 ALA C N 1
ATOM 3694 C CA . ALA C 1 5 ? 23.67400 -29.76300 -12.87000 1.000 88.60019 63 ALA C CA 1
ATOM 3695 C C . ALA C 1 5 ? 25.18400 -29.65200 -12.72000 1.000 88.53617 63 ALA C C 1
ATOM 3696 O O . ALA C 1 5 ? 25.90200 -30.64500 -12.87300 1.000 93.95477 63 ALA C O 1
ATOM 3698 N N . TYR C 1 6 ? 25.65500 -28.45500 -12.39700 1.000 83.36483 64 TYR C N 1
ATOM 3699 C CA . TYR C 1 6 ? 27.07000 -28.17700 -12.22500 1.000 90.33435 64 TYR C CA 1
ATOM 3700 C C . TYR C 1 6 ? 27.28900 -27.58300 -10.84400 1.000 93.66638 64 TYR C C 1
ATOM 3701 O O . TYR C 1 6 ? 26.36300 -27.05900 -10.21800 1.000 93.39142 64 TYR C O 1
ATOM 3710 N N . SER C 1 7 ? 28.52300 -27.67200 -10.36600 1.000 100.69870 65 SER C N 1
ATOM 3711 C CA . SER C 1 7 ? 28.87100 -26.96600 -9.14500 1.000 96.52782 65 SER C CA 1
ATOM 3712 C C . SER C 1 7 ? 28.76700 -25.46200 -9.37700 1.000 94.62621 65 SER C C 1
ATOM 3713 O O . SER C 1 7 ? 28.85800 -24.97700 -10.50800 1.000 96.56918 65 SER C O 1
ATOM 3716 N N . LEU C 1 8 ? 28.51800 -24.72700 -8.29800 1.000 94.50510 66 LEU C N 1
ATOM 3717 C CA . LEU C 1 8 ? 28.42600 -23.27700 -8.39200 1.000 95.00183 66 LEU C CA 1
ATOM 3718 C C . LEU C 1 8 ? 29.78000 -22.67000 -8.74100 1.000 99.61668 66 LEU C C 1
ATOM 3719 O O . LEU C 1 8 ? 30.81600 -23.08200 -8.21200 1.000 100.50701 66 LEU C O 1
ATOM 3724 N N . SER C 1 9 ? 29.76900 -21.69200 -9.64600 1.000 102.62314 67 SER C N 1
ATOM 3725 C CA . SER C 1 9 ? 30.99000 -21.02600 -10.07500 1.000 101.21841 67 SER C CA 1
ATOM 3726 C C . SER C 1 9 ? 30.74100 -19.52500 -10.12300 1.000 101.76954 67 SER C C 1
ATOM 3727 O O . SER C 1 9 ? 29.60000 -19.06800 -10.24700 1.000 97.00688 67 SER C O 1
ATOM 3730 N N . ASP C 1 10 ? 31.83800 -18.76200 -10.05200 1.000 107.64437 68 ASP C N 1
ATOM 3731 C CA . ASP C 1 10 ? 31.74400 -17.30600 -10.11100 1.000 106.54060 68 ASP C CA 1
ATOM 3732 C C . ASP C 1 10 ? 31.07600 -16.84300 -11.39500 1.000 105.56178 68 ASP C C 1
ATOM 3733 O O . ASP C 1 10 ? 30.49000 -15.75500 -11.44000 1.000 106.15451 68 ASP C O 1
ATOM 3738 N N . ASN C 1 11 ? 31.18100 -17.63200 -12.45800 1.000 101.90913 69 ASN C N 1
ATOM 3739 C CA . ASN C 1 11 ? 30.58600 -17.20500 -13.70700 1.000 105.37495 69 ASN C CA 1
ATOM 3740 C C . ASN C 1 11 ? 29.05300 -17.21100 -13.61400 1.000 99.83812 69 ASN C C 1
ATOM 3741 O O . ASN C 1 11 ? 28.39500 -16.48300 -14.36300 1.000 106.54705 69 ASN C O 1
ATOM 3746 N N . ASP C 1 12 ? 28.47400 -17.99800 -12.69100 1.000 102.69889 70 ASP C N 1
ATOM 3747 C CA . ASP C 1 12 ? 27.02500 -18.12900 -12.51700 1.000 99.19566 70 ASP C CA 1
ATOM 3748 C C . ASP C 1 12 ? 26.44800 -17.06000 -11.60000 1.000 90.01580 70 ASP C C 1
ATOM 3749 O O . ASP C 1 12 ? 25.26100 -17.11800 -11.26400 1.000 86.49191 70 ASP C O 1
ATOM 3754 N N . TYR C 1 13 ? 27.26500 -16.07900 -11.21400 1.000 95.16588 71 TYR C N 1
ATOM 3755 C CA . TYR C 1 13 ? 26.84900 -15.04900 -10.26900 1.000 96.54617 71 TYR C CA 1
ATOM 3756 C C . TYR C 1 13 ? 25.61300 -14.31100 -10.76000 1.000 91.82686 71 TYR C C 1
ATOM 3757 O O . TYR C 1 13 ? 24.69200 -14.03800 -9.98100 1.000 95.80878 71 TYR C O 1
ATOM 3766 N N . ASP C 1 14 ? 25.58900 -13.95500 -12.04400 1.000 96.56440 72 ASP C N 1
ATOM 3767 C CA . ASP C 1 14 ? 24.48800 -13.16300 -12.57600 1.000 92.56071 72 ASP C CA 1
ATOM 3768 C C . ASP C 1 14 ? 23.17000 -13.91700 -12.48100 1.000 87.55751 72 ASP C C 1
ATOM 3769 O O . ASP C 1 14 ? 22.14800 -13.35700 -12.07100 1.000 85.54516 72 ASP C O 1
ATOM 3774 N N . GLY C 1 15 ? 23.17300 -15.19300 -12.86100 1.000 90.28934 73 GLY C N 1
ATOM 3775 C CA . GLY C 1 15 ? 21.93800 -15.95300 -12.84500 1.000 87.25242 73 GLY C CA 1
ATOM 3776 C C . GLY C 1 15 ? 21.40800 -16.17900 -11.44500 1.000 84.23343 73 GLY C C 1
ATOM 3777 O O . GLY C 1 15 ? 20.21400 -16.00700 -11.19200 1.000 89.54247 73 GLY C O 1
ATOM 3778 N N . ILE C 1 16 ? 22.29000 -16.54200 -10.51100 1.000 83.42101 74 ILE C N 1
ATOM 3779 C CA . ILE C 1 16 ? 21.85300 -16.79700 -9.14000 1.000 82.31263 74 ILE C CA 1
ATOM 3780 C C . ILE C 1 16 ? 21.30000 -15.53100 -8.49100 1.000 84.55204 74 ILE C C 1
ATOM 3781 O O . ILE C 1 16 ? 20.22800 -15.56300 -7.87400 1.000 82.98547 74 ILE C O 1
ATOM 3786 N N . LYS C 1 17 ? 21.98500 -14.38900 -8.65100 1.000 86.60954 75 LYS C N 1
ATOM 3787 C CA . LYS C 1 17 ? 21.49200 -13.15400 -8.03300 1.000 85.68809 75 LYS C CA 1
ATOM 3788 C C . LYS C 1 17 ? 20.11300 -12.77000 -8.56600 1.000 85.30853 75 LYS C C 1
ATOM 3789 O O . LYS C 1 17 ? 19.24000 -12.36000 -7.79200 1.000 87.79003 75 LYS C O 1
ATOM 3795 N N . LYS C 1 18 ? 19.89300 -12.88100 -9.88000 1.000 85.60526 76 LYS C N 1
ATOM 3796 C CA . LYS C 1 18 ? 18.57200 -12.55400 -10.41000 1.000 89.69497 76 LYS C CA 1
ATOM 3797 C C . LYS C 1 18 ? 17.50800 -13.43600 -9.77500 1.000 87.33886 76 LYS C C 1
ATOM 3798 O O . LYS C 1 18 ? 16.45600 -12.94700 -9.34400 1.000 86.00109 76 LYS C O 1
ATOM 3804 N N . LEU C 1 19 ? 17.77400 -14.74200 -9.69200 1.000 83.20008 77 LEU C N 1
ATOM 3805 C CA . LEU C 1 19 ? 16.84000 -15.63800 -9.02500 1.000 82.35570 77 LEU C CA 1
ATOM 3806 C C . LEU C 1 19 ? 16.61600 -15.20900 -7.59300 1.000 80.40433 77 LEU C C 1
ATOM 3807 O O . LEU C 1 19 ? 15.49800 -15.29800 -7.07300 1.000 82.28576 77 LEU C O 1
ATOM 3812 N N . LEU C 1 20 ? 17.66700 -14.72700 -6.94600 1.000 79.91953 78 LEU C N 1
ATOM 3813 C CA . LEU C 1 20 ? 17.55300 -14.28700 -5.56600 1.000 80.29868 78 LEU C CA 1
ATOM 3814 C C . LEU C 1 20 ? 16.73500 -13.00400 -5.46000 1.000 87.72339 78 LEU C C 1
ATOM 3815 O O . LEU C 1 20 ? 15.82600 -12.90600 -4.64100 1.000 81.15203 78 LEU C O 1
ATOM 3820 N N . GLN C 1 21 ? 17.05800 -12.02500 -6.29600 1.000 91.83116 79 GLN C N 1
ATOM 3821 C CA . GLN C 1 21 ? 16.33500 -10.76100 -6.29900 1.000 95.87582 79 GLN C CA 1
ATOM 3822 C C . GLN C 1 21 ? 14.85600 -10.99300 -6.56600 1.000 94.09229 79 GLN C C 1
ATOM 3823 O O . GLN C 1 21 ? 14.01400 -10.18300 -6.19300 1.000 97.67980 79 GLN C O 1
ATOM 3829 N N . GLN C 1 22 ? 14.54500 -12.10600 -7.21700 1.000 86.44385 80 GLN C N 1
ATOM 3830 C CA . GLN C 1 22 ? 13.16300 -12.43600 -7.52200 1.000 85.37826 80 GLN C CA 1
ATOM 3831 C C . GLN C 1 22 ? 12.45500 -12.93800 -6.27700 1.000 87.80683 80 GLN C C 1
ATOM 3832 O O . GLN C 1 22 ? 11.23400 -12.89500 -6.18700 1.000 91.28895 80 GLN C O 1
ATOM 3838 N N . LEU C 1 23 ? 13.23100 -13.41900 -5.31700 1.000 87.15448 81 LEU C N 1
ATOM 3839 C CA . LEU C 1 23 ? 12.67300 -13.96500 -4.09300 1.000 80.65204 81 LEU C CA 1
ATOM 3840 C C . LEU C 1 23 ? 12.38700 -12.86500 -3.08900 1.000 78.42626 81 LEU C C 1
ATOM 3841 O O . LEU C 1 23 ? 11.31000 -12.81200 -2.50500 1.000 77.33050 81 LEU C O 1
ATOM 3846 N N . PHE C 1 24 ? 13.36400 -11.99000 -2.89200 1.000 77.76707 82 PHE C N 1
ATOM 3847 C CA . PHE C 1 24 ? 13.25500 -10.93300 -1.89900 1.000 81.59303 82 PHE C CA 1
ATOM 3848 C C . PHE C 1 24 ? 12.70800 -9.64000 -2.48900 1.000 85.36194 82 PHE C C 1
ATOM 3849 O O . PHE C 1 24 ? 12.32000 -8.73000 -1.76100 1.000 86.88377 82 PHE C O 1
ATOM 3857 N N . LEU C 1 25 ? 12.67600 -9.57000 -3.81300 1.000 88.39693 83 LEU C N 1
ATOM 3858 C CA . LEU C 1 25 ? 12.13700 -8.40900 -4.50700 1.000 91.99219 83 LEU C CA 1
ATOM 3859 C C . LEU C 1 25 ? 12.76500 -7.09500 -4.03500 1.000 91.13720 83 LEU C C 1
ATOM 3860 O O . LEU C 1 25 ? 13.92800 -6.82400 -4.31900 1.000 89.15249 83 LEU C O 1
ATOM 3865 N N . LYS C 1 26 ? 11.99700 -6.28000 -3.31900 1.000 93.64535 84 LYS C N 1
ATOM 3866 C CA . LYS C 1 26 ? 12.47500 -4.97000 -2.89300 1.000 96.31250 84 LYS C CA 1
ATOM 3867 C C . LYS C 1 26 ? 13.00500 -4.96900 -1.46600 1.000 92.43176 84 LYS C C 1
ATOM 3868 O O . LYS C 1 26 ? 13.44400 -3.93800 -0.96400 1.000 94.43306 84 LYS C O 1
ATOM 3870 N N . ALA C 1 27 ? 12.96300 -6.12400 -0.81500 1.000 91.49131 85 ALA C N 1
ATOM 3871 C CA . ALA C 1 27 ? 13.40700 -6.23200 0.56700 1.000 89.95515 85 ALA C CA 1
ATOM 3872 C C . ALA C 1 27 ? 14.81500 -5.67600 0.76600 1.000 88.30382 85 ALA C C 1
ATOM 3873 O O . ALA C 1 27 ? 15.64300 -5.72800 -0.14600 1.000 86.34273 85 ALA C O 1
ATOM 3875 N N . PRO C 1 28 ? 15.07100 -5.12000 2.03200 1.000 92.46348 86 PRO C N 1
ATOM 3876 C CA . PRO C 1 28 ? 16.45600 -4.64200 2.18500 1.000 89.66286 86 PRO C CA 1
ATOM 3877 C C . PRO C 1 28 ? 17.40700 -5.79300 2.48600 1.000 85.89738 86 PRO C C 1
ATOM 3878 O O . PRO C 1 28 ? 18.00300 -5.86000 3.55500 1.000 78.88310 86 PRO C O 1
ATOM 3882 N N . VAL C 1 29 ? 17.53100 -6.69200 1.52100 1.000 82.64873 87 VAL C N 1
ATOM 3883 C CA . VAL C 1 29 ? 18.39500 -7.86100 1.60900 1.000 80.55481 87 VAL C CA 1
ATOM 3884 C C . VAL C 1 29 ? 19.48200 -7.73000 0.55800 1.000 85.93655 87 VAL C C 1
ATOM 3885 O O . VAL C 1 29 ? 19.19300 -7.44800 -0.61200 1.000 90.37515 87 VAL C O 1
ATOM 3889 N N . ASN C 1 30 ? 20.72900 -7.91100 0.97800 1.000 85.55236 88 ASN C N 1
ATOM 3890 C CA . ASN C 1 30 ? 21.85800 -7.80200 0.06100 1.000 89.14591 88 ASN C CA 1
ATOM 3891 C C . ASN C 1 30 ? 21.96100 -9.08700 -0.75000 1.000 89.70564 88 ASN C C 1
ATOM 3892 O O . ASN C 1 30 ? 22.64200 -10.03900 -0.36400 1.000 93.65962 88 ASN C O 1
ATOM 3897 N N . THR C 1 31 ? 21.26800 -9.12200 -1.89300 1.000 87.52190 89 THR C N 1
ATOM 3898 C CA . THR C 1 31 ? 21.35800 -10.29500 -2.75900 1.000 89.62552 89 THR C CA 1
ATOM 3899 C C . THR C 1 31 ? 22.75600 -10.45700 -3.35000 1.000 88.64347 89 THR C C 1
ATOM 3900 O O . THR C 1 31 ? 23.18300 -11.58600 -3.62200 1.000 85.41718 89 THR C O 1
ATOM 3904 N N . ALA C 1 32 ? 23.49100 -9.35700 -3.53600 1.000 92.16301 90 ALA C N 1
ATOM 3905 C CA . ALA C 1 32 ? 24.84600 -9.45400 -4.07400 1.000 93.01725 90 ALA C CA 1
ATOM 3906 C C . ALA C 1 32 ? 25.78300 -10.19500 -3.12200 1.000 91.50380 90 ALA C C 1
ATOM 3907 O O . ALA C 1 32 ? 26.48800 -11.12700 -3.52800 1.000 89.52573 90 ALA C O 1
ATOM 3909 N N . GLU C 1 33 ? 25.80300 -9.80100 -1.84600 1.000 99.40318 91 GLU C N 1
ATOM 3910 C CA . GLU C 1 33 ? 26.67000 -10.48400 -0.88800 1.000 99.47473 91 GLU C CA 1
ATOM 3911 C C . GLU C 1 33 ? 26.26400 -11.94300 -0.73100 1.000 97.23736 91 GLU C C 1
ATOM 3912 O O . GLU C 1 33 ? 27.12100 -12.82400 -0.64200 1.000 92.81682 91 GLU C O 1
ATOM 3918 N N . LEU C 1 34 ? 24.95800 -12.21300 -0.72400 1.000 94.85506 92 LEU C N 1
ATOM 3919 C CA . LEU C 1 34 ? 24.46400 -13.58000 -0.58800 1.000 86.10606 92 LEU C CA 1
ATOM 3920 C C . LEU C 1 34 ? 24.92600 -14.47700 -1.74000 1.000 82.31126 92 LEU C C 1
ATOM 3921 O O . LEU C 1 34 ? 25.35200 -15.61500 -1.51100 1.000 80.65881 92 LEU C O 1
ATOM 3926 N N . THR C 1 35 ? 24.85500 -13.98200 -2.98200 1.000 83.23264 93 THR C N 1
ATOM 3927 C CA . THR C 1 35 ? 25.26800 -14.77900 -4.13900 1.000 83.55957 93 THR C CA 1
ATOM 3928 C C . THR C 1 35 ? 26.74100 -15.16200 -4.09000 1.000 85.94234 93 THR C C 1
ATOM 3929 O O . THR C 1 35 ? 27.08600 -16.34000 -4.25900 1.000 84.58099 93 THR C O 1
ATOM 3933 N N . ASP C 1 36 ? 27.58600 -14.18300 -3.76600 1.000 85.02544 94 ASP C N 1
ATOM 3934 C CA . ASP C 1 36 ? 29.03300 -14.47700 -3.61300 1.000 89.53583 94 ASP C CA 1
ATOM 3935 C C . ASP C 1 36 ? 29.20200 -15.50400 -2.49200 1.000 85.25076 94 ASP C C 1
ATOM 3936 O O . ASP C 1 36 ? 29.99200 -16.43300 -2.67600 1.000 86.12883 94 ASP C O 1
ATOM 3941 N N . LEU C 1 37 ? 28.46000 -15.35500 -1.39200 1.000 87.41072 95 LEU C N 1
ATOM 3942 C CA . LEU C 1 37 ? 28.61700 -16.27200 -0.23000 1.000 89.46542 95 LEU C CA 1
ATOM 3943 C C . LEU C 1 37 ? 28.25200 -17.70500 -0.63600 1.000 92.37353 95 LEU C C 1
ATOM 3944 O O . LEU C 1 37 ? 28.98500 -18.62700 -0.23700 1.000 94.93124 95 LEU C O 1
ATOM 3949 N N . LEU C 1 38 ? 27.17400 -17.87800 -1.40600 1.000 88.79819 96 LEU C N 1
ATOM 3950 C CA . LEU C 1 38 ? 26.76200 -19.22800 -1.87600 1.000 84.32151 96 LEU C CA 1
ATOM 3951 C C . LEU C 1 38 ? 27.82100 -19.75000 -2.84800 1.000 84.61238 96 LEU C C 1
ATOM 3952 O O . LEU C 1 38 ? 28.16500 -20.94100 -2.76100 1.000 84.06925 96 LEU C O 1
ATOM 3957 N N . ILE C 1 39 ? 28.29700 -18.88900 -3.74900 1.000 85.17935 97 ILE C N 1
ATOM 3958 C CA . ILE C 1 39 ? 29.32000 -19.27700 -4.71400 1.000 90.59472 97 ILE C CA 1
ATOM 3959 C C . ILE C 1 39 ? 30.60800 -19.64800 -3.99500 1.000 92.19862 97 ILE C C 1
ATOM 3960 O O . ILE C 1 39 ? 31.22900 -20.67100 -4.30200 1.000 93.98600 97 ILE C O 1
ATOM 3965 N N . GLN C 1 40 ? 31.02600 -18.83900 -3.01400 1.000 92.54408 98 GLN C N 1
ATOM 3966 C CA . GLN C 1 40 ? 32.26100 -19.15600 -2.30400 1.000 93.16353 98 GLN C CA 1
ATOM 3967 C C . GLN C 1 40 ? 32.15000 -20.44200 -1.48900 1.000 91.63547 98 GLN C C 1
ATOM 3968 O O . GLN C 1 40 ? 33.18100 -21.00500 -1.10500 1.000 93.94897 98 GLN C O 1
ATOM 3974 N N . GLN C 1 41 ? 30.93900 -20.92400 -1.22000 1.000 87.27372 99 GLN C N 1
ATOM 3975 C CA . GLN C 1 41 ? 30.79400 -22.24200 -0.61800 1.000 92.67239 99 GLN C CA 1
ATOM 3976 C C . GLN C 1 41 ? 31.09100 -23.31100 -1.65700 1.000 96.77574 99 GLN C C 1
ATOM 3977 O O . GLN C 1 41 ? 30.44600 -23.37000 -2.71000 1.000 98.35031 99 GLN C O 1
ATOM 3983 N N . ASN C 1 42 ? 32.03600 -24.18700 -1.33800 1.000 97.19143 100 ASN C N 1
ATOM 3984 C CA . ASN C 1 42 ? 32.52400 -25.19000 -2.26800 1.000 99.23816 100 ASN C CA 1
ATOM 3985 C C . ASN C 1 42 ? 31.94500 -26.54000 -1.88600 1.000 99.44544 100 ASN C C 1
ATOM 3986 O O . ASN C 1 42 ? 31.82000 -26.85700 -0.69700 1.000 103.49714 100 ASN C O 1
ATOM 3991 N N . HIS C 1 43 ? 31.55200 -27.30900 -2.90000 1.000 95.16014 101 HIS C N 1
ATOM 3992 C CA . HIS C 1 43 ? 30.98600 -28.64600 -2.77800 1.000 97.02486 101 HIS C CA 1
ATOM 3993 C C . HIS C 1 43 ? 29.56100 -28.61700 -2.24600 1.000 91.04383 101 HIS C C 1
ATOM 3994 O O . HIS C 1 43 ? 28.98500 -29.68300 -2.01500 1.000 92.67471 101 HIS C O 1
ATOM 4001 N N . ILE C 1 44 ? 28.97000 -27.43800 -2.04600 1.000 87.23308 102 ILE C N 1
ATOM 4002 C CA . ILE C 1 44 ? 27.58900 -27.30300 -1.58800 1.000 86.77441 102 ILE C CA 1
ATOM 4003 C C . ILE C 1 44 ? 26.82000 -26.48700 -2.61800 1.000 80.80221 102 ILE C C 1
ATOM 4004 O O . ILE C 1 44 ? 27.19900 -25.34900 -2.92800 1.000 83.05299 102 ILE C O 1
ATOM 4009 N N . GLY C 1 45 ? 25.72800 -27.04200 -3.11200 1.000 80.91571 103 GLY C N 1
ATOM 4010 C CA . GLY C 1 45 ? 24.92700 -26.29100 -4.05400 1.000 77.66461 103 GLY C CA 1
ATOM 4011 C C . GLY C 1 45 ? 25.13200 -26.74400 -5.48900 1.000 78.07632 103 GLY C C 1
ATOM 4012 O O . GLY C 1 45 ? 26.19900 -27.23900 -5.87200 1.000 82.27114 103 GLY C O 1
ATOM 4013 N N . SER C 1 46 ? 24.09300 -26.56400 -6.30400 1.000 78.40153 104 SER C N 1
ATOM 4014 C CA . SER C 1 46 ? 24.14100 -26.91100 -7.71400 1.000 73.92159 104 SER C CA 1
ATOM 4015 C C . SER C 1 46 ? 23.34800 -25.88200 -8.50000 1.000 76.10243 104 SER C C 1
ATOM 4016 O O . SER C 1 46 ? 22.38500 -25.29700 -7.99700 1.000 69.82719 104 SER C O 1
ATOM 4019 N N . VAL C 1 47 ? 23.75600 -25.68300 -9.74900 1.000 80.51603 105 VAL C N 1
ATOM 4020 C CA . VAL C 1 47 ? 23.05900 -24.81400 -10.68500 1.000 79.62790 105 VAL C CA 1
ATOM 4021 C C . VAL C 1 47 ? 22.56800 -25.66800 -11.84200 1.000 75.65130 105 VAL C C 1
ATOM 4022 O O . VAL C 1 47 ? 23.23100 -26.63100 -12.24300 1.000 79.55454 105 VAL C O 1
ATOM 4026 N N . ILE C 1 48 ? 21.39400 -25.32900 -12.35500 1.000 76.51573 106 ILE C N 1
ATOM 4027 C CA . ILE C 1 48 ? 20.78100 -26.04200 -13.46400 1.000 77.54334 106 ILE C CA 1
ATOM 4028 C C . ILE C 1 48 ? 20.95300 -25.21100 -14.73000 1.000 75.96857 106 ILE C C 1
ATOM 4029 O O . ILE C 1 48 ? 20.61400 -24.02100 -14.75200 1.000 73.57863 106 ILE C O 1
ATOM 4034 N N . LYS C 1 49 ? 21.49400 -25.82400 -15.77900 1.000 78.83433 107 LYS C N 1
ATOM 4035 C CA . LYS C 1 49 ? 21.62500 -25.17100 -17.07100 1.000 81.69081 107 LYS C CA 1
ATOM 4036 C C . LYS C 1 49 ? 21.10000 -26.09000 -18.16000 1.000 83.21273 107 LYS C C 1
ATOM 4037 O O . LYS C 1 49 ? 21.19900 -27.31700 -18.06400 1.000 80.52224 107 LYS C O 1
ATOM 4043 N N . GLN C 1 50 ? 20.53900 -25.47600 -19.19700 1.000 82.99784 108 GLN C N 1
ATOM 4044 C CA . GLN C 1 50 ? 19.98800 -26.21800 -20.31800 1.000 90.41318 108 GLN C CA 1
ATOM 4045 C C . GLN C 1 50 ? 21.08600 -26.60700 -21.30100 1.000 93.93492 108 GLN C C 1
ATOM 4046 O O . GLN C 1 50 ? 21.93400 -25.78800 -21.66800 1.000 89.68525 108 GLN C O 1
ATOM 4052 N N . THR C 1 51 ? 21.05900 -27.86300 -21.73300 1.000 94.67752 109 THR C N 1
ATOM 4053 C CA . THR C 1 51 ? 22.02700 -28.36100 -22.70400 1.000 99.79728 109 THR C CA 1
ATOM 4054 C C . THR C 1 51 ? 21.31600 -29.02800 -23.87600 1.000 97.77887 109 THR C C 1
ATOM 4055 O O . THR C 1 51 ? 20.11100 -28.84100 -24.06700 1.000 94.90780 109 THR C O 1
ATOM 4059 N N . ASP C 1 62 ? 22.99600 -19.21100 -24.51500 1.000 142.83701 120 ASP C N 1
ATOM 4060 C CA . ASP C 1 62 ? 22.03900 -20.21100 -24.08600 1.000 135.53832 120 ASP C CA 1
ATOM 4061 C C . ASP C 1 62 ? 22.59800 -21.23300 -23.08800 1.000 136.69107 120 ASP C C 1
ATOM 4062 O O . ASP C 1 62 ? 21.81600 -21.91600 -22.40300 1.000 129.12968 120 ASP C O 1
ATOM 4064 N N . GLU C 1 63 ? 23.91400 -21.41200 -23.00900 1.000 139.02179 121 GLU C N 1
ATOM 4065 C CA . GLU C 1 63 ? 24.40200 -22.21600 -21.89400 1.000 139.51543 121 GLU C CA 1
ATOM 4066 C C . GLU C 1 63 ? 24.60000 -21.36500 -20.63400 1.000 138.44852 121 GLU C C 1
ATOM 4067 O O . GLU C 1 63 ? 24.61400 -21.90100 -19.51400 1.000 133.42654 121 GLU C O 1
ATOM 4069 N N . ASP C 1 64 ? 24.88900 -20.07600 -20.83000 1.000 144.39005 122 ASP C N 1
ATOM 4070 C CA . ASP C 1 64 ? 25.23000 -19.18900 -19.68500 1.000 140.77019 122 ASP C CA 1
ATOM 4071 C C . ASP C 1 64 ? 24.04500 -19.02800 -18.73600 1.000 124.15840 122 ASP C C 1
ATOM 4072 O O . ASP C 1 64 ? 24.28600 -18.86500 -17.52500 1.000 121.52560 122 ASP C O 1
ATOM 4077 N N . GLU C 1 65 ? 22.82200 -19.07200 -19.25900 1.000 123.95721 123 GLU C N 1
ATOM 4078 C CA . GLU C 1 65 ? 21.64600 -18.80200 -18.39600 1.000 111.83987 123 GLU C CA 1
ATOM 4079 C C . GLU C 1 65 ? 21.56700 -19.85400 -17.28900 1.000 104.14017 123 GLU C C 1
ATOM 4080 O O . GLU C 1 65 ? 21.73000 -21.04900 -17.59800 1.000 100.21769 123 GLU C O 1
ATOM 4086 N N . VAL C 1 66 ? 21.30800 -19.41900 -16.05200 1.000 99.66856 124 VAL C N 1
ATOM 4087 C CA . VAL C 1 66 ? 21.13000 -20.38200 -14.92700 1.000 86.88648 124 VAL C CA 1
ATOM 4088 C C . VAL C 1 66 ? 19.62500 -20.60000 -14.78700 1.000 79.55706 124 VAL C C 1
ATOM 4089 O O . VAL C 1 66 ? 18.93100 -19.63500 -14.43300 1.000 85.16308 124 VAL C O 1
ATOM 4093 N N . PHE C 1 67 ? 19.15100 -21.81800 -15.04600 1.000 76.37140 125 PHE C N 1
ATOM 4094 C CA . PHE C 1 67 ? 17.69100 -22.08700 -15.03500 1.000 77.81384 125 PHE C CA 1
ATOM 4095 C C . PHE C 1 67 ? 17.22200 -22.33300 -13.60100 1.000 74.11792 125 PHE C C 1
ATOM 4096 O O . PHE C 1 67 ? 16.02000 -22.17200 -13.33500 1.000 77.36126 125 PHE C O 1
ATOM 4104 N N . GLY C 1 68 ? 18.14100 -22.71800 -12.71300 1.000 76.29726 126 GLY C N 1
ATOM 4105 C CA . GLY C 1 68 ? 17.77300 -22.89600 -11.32400 1.000 70.41128 126 GLY C CA 1
ATOM 4106 C C . GLY C 1 68 ? 19.00300 -23.17800 -10.49800 1.000 72.67420 126 GLY C C 1
ATOM 4107 O O . GLY C 1 68 ? 20.06700 -23.51200 -11.02700 1.000 79.87861 126 GLY C O 1
ATOM 4108 N N . PHE C 1 69 ? 18.84700 -23.04700 -9.18600 1.000 68.50215 127 PHE C N 1
ATOM 4109 C CA . PHE C 1 69 ? 19.93300 -23.37300 -8.27900 1.000 71.63952 127 PHE C CA 1
ATOM 4110 C C . PHE C 1 69 ? 19.34200 -23.84700 -6.95900 1.000 71.31718 127 PHE C C 1
ATOM 4111 O O . PHE C 1 69 ? 18.19300 -23.54900 -6.62200 1.000 68.82475 127 PHE C O 1
ATOM 4119 N N . ILE C 1 70 ? 20.13900 -24.61700 -6.22700 1.000 68.66368 128 ILE C N 1
ATOM 4120 C CA . ILE C 1 70 ? 19.78700 -25.06300 -4.88800 1.000 68.02787 128 ILE C CA 1
ATOM 4121 C C . ILE C 1 70 ? 21.02300 -24.94300 -4.00700 1.000 70.54694 128 ILE C C 1
ATOM 4122 O O . ILE C 1 70 ? 22.13600 -25.23800 -4.45000 1.000 71.46853 128 ILE C O 1
ATOM 4127 N N . SER C 1 71 ? 20.83700 -24.47200 -2.77300 1.000 63.78926 129 SER C N 1
ATOM 4128 C CA . SER C 1 71 ? 21.95600 -24.37500 -1.84400 1.000 67.74670 129 SER C CA 1
ATOM 4129 C C . SER C 1 71 ? 21.43100 -24.28600 -0.41700 1.000 66.70018 129 SER C C 1
ATOM 4130 O O . SER C 1 71 ? 20.23200 -24.10800 -0.17600 1.000 66.17030 129 SER C O 1
ATOM 4133 N N . LEU C 1 72 ? 22.35700 -24.40500 0.52900 1.000 63.10652 130 LEU C N 1
ATOM 4134 C CA . LEU C 1 72 ? 22.06200 -24.33000 1.95000 1.000 62.88843 130 LEU C CA 1
ATOM 4135 C C . LEU C 1 72 ? 23.05400 -23.40000 2.63000 1.000 68.16195 130 LEU C C 1
ATOM 4136 O O . LEU C 1 72 ? 24.25200 -23.44400 2.33100 1.000 68.32526 130 LEU C O 1
ATOM 4141 N N . LEU C 1 73 ? 22.56200 -22.58100 3.56400 1.000 63.67712 131 LEU C N 1
ATOM 4142 C CA . LEU C 1 73 ? 23.42000 -21.76200 4.41300 1.000 65.19127 131 LEU C CA 1
ATOM 4143 C C . LEU C 1 73 ? 23.14500 -22.01300 5.88500 1.000 62.26598 131 LEU C C 1
ATOM 4144 O O . LEU C 1 73 ? 22.00000 -21.93000 6.33200 1.000 62.43209 131 LEU C O 1
ATOM 4149 N N . ASN C 1 74 ? 24.21400 -22.25800 6.63700 1.000 68.33877 132 ASN C N 1
ATOM 4150 C CA . ASN C 1 74 ? 24.13900 -22.38300 8.08700 1.000 60.63394 132 ASN C CA 1
ATOM 4151 C C . ASN C 1 74 ? 24.05500 -20.97900 8.66200 1.000 62.38196 132 ASN C C 1
ATOM 4152 O O . ASN C 1 74 ? 25.00700 -20.20100 8.56300 1.000 64.73219 132 ASN C O 1
ATOM 4157 N N . LEU C 1 75 ? 22.89300 -20.63600 9.21800 1.000 62.58291 133 LEU C N 1
ATOM 4158 C CA . LEU C 1 75 ? 22.66100 -19.27200 9.68500 1.000 65.14358 133 LEU C CA 1
ATOM 4159 C C . LEU C 1 75 ? 23.51400 -18.92600 10.91200 1.000 64.51658 133 LEU C C 1
ATOM 4160 O O . LEU C 1 75 ? 23.92100 -17.76800 11.07400 1.000 65.64248 133 LEU C O 1
ATOM 4165 N N . THR C 1 76 ? 23.75600 -19.88300 11.81700 1.000 63.61106 134 THR C N 1
ATOM 4166 C CA . THR C 1 76 ? 24.62700 -19.57100 12.95500 1.000 70.94425 134 THR C CA 1
ATOM 4167 C C . THR C 1 76 ? 26.08300 -19.42400 12.52000 1.000 69.26044 134 THR C C 1
ATOM 4168 O O . THR C 1 76 ? 26.80200 -18.56100 13.03800 1.000 69.11099 134 THR C O 1
ATOM 4172 N N . GLU C 1 77 ? 26.53700 -20.24900 11.56800 1.000 68.55371 135 GLU C N 1
ATOM 4173 C CA . GLU C 1 77 ? 27.89700 -20.10200 11.04900 1.000 73.47706 135 GLU C CA 1
ATOM 4174 C C . GLU C 1 77 ? 28.10100 -18.71800 10.44600 1.000 79.71919 135 GLU C C 1
ATOM 4175 O O . GLU C 1 77 ? 29.14200 -18.07900 10.65200 1.000 85.72744 135 GLU C O 1
ATOM 4181 N N . ARG C 1 78 ? 27.11100 -18.24400 9.68700 1.000 73.58225 136 ARG C N 1
ATOM 4182 C CA . ARG C 1 78 ? 27.18600 -17.00200 8.93300 1.000 76.46136 136 ARG C CA 1
ATOM 4183 C C . ARG C 1 78 ? 26.64200 -15.80800 9.70400 1.000 79.13558 136 ARG C C 1
ATOM 4184 O O . ARG C 1 78 ? 26.35200 -14.77800 9.08800 1.000 84.48300 136 ARG C O 1
ATOM 4192 N N . LYS C 1 79 ? 26.52600 -15.90900 11.03300 1.000 79.38751 137 LYS C N 1
ATOM 4193 C CA . LYS C 1 79 ? 25.73300 -14.94500 11.79500 1.000 83.50849 137 LYS C CA 1
ATOM 4194 C C . LYS C 1 79 ? 26.28300 -13.52300 11.67200 1.000 85.19948 137 LYS C C 1
ATOM 4195 O O . LYS C 1 79 ? 25.51500 -12.55300 11.62700 1.000 86.46810 137 LYS C O 1
ATOM 4201 N N . GLY C 1 80 ? 27.60500 -13.37500 11.61100 1.000 81.24299 138 GLY C N 1
ATOM 4202 C CA . GLY C 1 80 ? 28.19000 -12.05000 11.50400 1.000 90.26603 138 GLY C CA 1
ATOM 4203 C C . GLY C 1 80 ? 28.04500 -11.40100 10.14300 1.000 87.32577 138 GLY C C 1
ATOM 4204 O O . GLY C 1 80 ? 28.31400 -10.20100 10.01600 1.000 88.84755 138 GLY C O 1
ATOM 4205 N N A THR C 1 81 ? 27.60500 -12.15200 9.14000 0.500 86.10238 139 THR C N 1
ATOM 4206 N N B THR C 1 81 ? 27.70500 -12.15200 9.14000 0.500 85.95382 139 THR C N 1
ATOM 4207 C CA A THR C 1 81 ? 27.44900 -11.62300 7.79500 0.500 86.41612 139 THR C CA 1
ATOM 4208 C CA B THR C 1 81 ? 27.54900 -11.62300 7.79500 0.500 86.24887 139 THR C CA 1
ATOM 4209 C C A THR C 1 81 ? 26.20600 -10.75200 7.68900 0.500 85.88268 139 THR C C 1
ATOM 4210 C C B THR C 1 81 ? 26.30600 -10.75200 7.68900 0.500 85.70815 139 THR C C 1
ATOM 4211 O O A THR C 1 81 ? 25.15100 -11.07100 8.24100 0.500 84.58643 139 THR C O 1
ATOM 4212 O O B THR C 1 81 ? 25.25100 -11.07100 8.24100 0.500 84.47804 139 THR C O 1
ATOM 4219 N N . GLN C 1 82 ? 26.34700 -9.63100 6.98000 1.000 89.20786 140 GLN C N 1
ATOM 4220 C CA . GLN C 1 82 ? 25.26200 -8.66200 6.89300 1.000 83.83696 140 GLN C CA 1
ATOM 4221 C C . GLN C 1 82 ? 24.02100 -9.25700 6.23400 1.000 80.29712 140 GLN C C 1
ATOM 4222 O O . GLN C 1 82 ? 22.89500 -9.01400 6.68400 1.000 81.84062 140 GLN C O 1
ATOM 4228 N N . CYS C 1 83 ? 24.19900 -10.02800 5.15800 1.000 82.70890 141 CYS C N 1
ATOM 4229 C CA . CYS C 1 83 ? 23.03800 -10.51100 4.41400 1.000 80.26744 141 CYS C CA 1
ATOM 4230 C C . CYS C 1 83 ? 22.19100 -11.47100 5.24500 1.000 78.46383 141 CYS C C 1
ATOM 4231 O O . CYS C 1 83 ? 20.96300 -11.49000 5.10700 1.000 77.42128 141 CYS C O 1
ATOM 4234 N N . VAL C 1 84 ? 22.81700 -12.28600 6.10000 1.000 77.74501 142 VAL C N 1
ATOM 4235 C CA . VAL C 1 84 ? 22.02400 -13.16200 6.95800 1.000 76.31175 142 VAL C CA 1
ATOM 4236 C C . VAL C 1 84 ? 21.23600 -12.33500 7.96500 1.000 75.06444 142 VAL C C 1
ATOM 4237 O O . VAL C 1 84 ? 20.10100 -12.68100 8.31400 1.000 75.15261 142 VAL C O 1
ATOM 4241 N N . GLU C 1 85 ? 21.83000 -11.25100 8.47500 1.000 78.73157 143 GLU C N 1
ATOM 4242 C CA . GLU C 1 85 ? 21.09000 -10.37100 9.37200 1.000 77.62847 143 GLU C CA 1
ATOM 4243 C C . GLU C 1 85 ? 19.87400 -9.79200 8.67200 1.000 69.93788 143 GLU C C 1
ATOM 4244 O O . GLU C 1 85 ? 18.79100 -9.71200 9.26100 1.000 73.95570 143 GLU C O 1
ATOM 4250 N N . GLN C 1 86 ? 20.03600 -9.38900 7.41000 1.000 75.19020 144 GLN C N 1
ATOM 4251 C CA . GLN C 1 86 ? 18.93000 -8.79400 6.66600 1.000 74.95557 144 GLN C CA 1
ATOM 4252 C C . GLN C 1 86 ? 17.79800 -9.79000 6.45100 1.000 74.69921 144 GLN C C 1
ATOM 4253 O O . GLN C 1 86 ? 16.62100 -9.44700 6.60700 1.000 79.42010 144 GLN C O 1
ATOM 4259 N N . ILE C 1 87 ? 18.12800 -11.02600 6.07900 1.000 68.50522 145 ILE C N 1
ATOM 4260 C CA . ILE C 1 87 ? 17.08400 -12.01900 5.85800 1.000 65.31970 145 ILE C CA 1
ATOM 4261 C C . ILE C 1 87 ? 16.37500 -12.34700 7.16300 1.000 67.77391 145 ILE C C 1
ATOM 4262 O O . ILE C 1 87 ? 15.14100 -12.42000 7.21500 1.000 71.50414 145 ILE C O 1
ATOM 4267 N N . GLN C 1 88 ? 17.14100 -12.52700 8.24000 1.000 67.61311 146 GLN C N 1
ATOM 4268 C CA . GLN C 1 88 ? 16.54700 -12.87300 9.52500 1.000 64.81540 146 GLN C CA 1
ATOM 4269 C C . GLN C 1 88 ? 15.64900 -11.76000 10.04100 1.000 66.93483 146 GLN C C 1
ATOM 4270 O O . GLN C 1 88 ? 14.57000 -12.02600 10.58200 1.000 71.16932 146 GLN C O 1
ATOM 4276 N N . GLU C 1 89 ? 16.07100 -10.50700 9.89100 1.000 69.00503 147 GLU C N 1
ATOM 4277 C CA . GLU C 1 89 ? 15.19100 -9.42300 10.29900 1.000 70.02092 147 GLU C CA 1
ATOM 4278 C C . GLU C 1 89 ? 13.98500 -9.31500 9.37600 1.000 75.63958 147 GLU C C 1
ATOM 4279 O O . GLU C 1 89 ? 12.92700 -8.86500 9.81500 1.000 73.89662 147 GLU C O 1
ATOM 4285 N N . LEU C 1 90 ? 14.11200 -9.72900 8.11100 1.000 66.51789 148 LEU C N 1
ATOM 4286 C CA . LEU C 1 90 ? 12.97100 -9.66400 7.20100 1.000 72.82256 148 LEU C CA 1
ATOM 4287 C C . LEU C 1 90 ? 11.84700 -10.57900 7.66100 1.000 71.22555 148 LEU C C 1
ATOM 4288 O O . LEU C 1 90 ? 10.69800 -10.14700 7.81800 1.000 68.11048 148 LEU C O 1
ATOM 4293 N N . VAL C 1 91 ? 12.16600 -11.85400 7.88200 1.000 68.42851 149 VAL C N 1
ATOM 4294 C CA . VAL C 1 91 ? 11.13000 -12.81300 8.23300 1.000 68.72616 149 VAL C CA 1
ATOM 4295 C C . VAL C 1 91 ? 10.56500 -12.50700 9.62100 1.000 72.25108 149 VAL C C 1
ATOM 4296 O O . VAL C 1 91 ? 9.35900 -12.64700 9.85400 1.000 73.41944 149 VAL C O 1
ATOM 4300 N N . LEU C 1 92 ? 11.41200 -12.04500 10.55200 1.000 69.13476 150 LEU C N 1
ATOM 4301 C CA . LEU C 1 92 ? 10.95100 -11.76300 11.91300 1.000 71.72217 150 LEU C CA 1
ATOM 4302 C C . LEU C 1 92 ? 9.99900 -10.57900 11.93600 1.000 75.66658 150 LEU C C 1
ATOM 4303 O O . LEU C 1 92 ? 8.92500 -10.61700 12.55500 1.000 73.33953 150 LEU C O 1
ATOM 4308 N N . ARG C 1 93 ? 10.38700 -9.54100 11.22100 1.000 71.23532 151 ARG C N 1
ATOM 4309 C CA . ARG C 1 93 ? 9.63600 -8.31500 11.08100 1.000 70.84171 151 ARG C CA 1
ATOM 4310 C C . ARG C 1 93 ? 8.31800 -8.56900 10.37000 1.000 77.02503 151 ARG C C 1
ATOM 4311 O O . ARG C 1 93 ? 7.27400 -8.01000 10.73300 1.000 86.55321 151 ARG C O 1
ATOM 4313 N N . PHE C 1 94 ? 8.35600 -9.42100 9.35200 1.000 72.67668 152 PHE C N 1
ATOM 4314 C CA . PHE C 1 94 ? 7.13200 -9.84100 8.69900 1.000 73.15409 152 PHE C CA 1
ATOM 4315 C C . PHE C 1 94 ? 6.35000 -10.79700 9.58700 1.000 75.97377 152 PHE C C 1
ATOM 4316 O O . PHE C 1 94 ? 5.11900 -10.82000 9.53000 1.000 75.46098 152 PHE C O 1
ATOM 4324 N N . CYS C 1 95 ? 7.03700 -11.57800 10.42400 1.000 71.62506 153 CYS C N 1
ATOM 4325 C CA . CYS C 1 95 ? 6.32500 -12.38700 11.40900 1.000 76.97411 153 CYS C CA 1
ATOM 4326 C C . CYS C 1 95 ? 5.56800 -11.51500 12.41500 1.000 79.77151 153 CYS C C 1
ATOM 4327 O O . CYS C 1 95 ? 4.42400 -11.81300 12.76000 1.000 81.78450 153 CYS C O 1
ATOM 4330 N N . GLU C 1 96 ? 6.16600 -10.42000 12.88400 1.000 79.07278 154 GLU C N 1
ATOM 4331 C CA . GLU C 1 96 ? 5.42600 -9.53600 13.78500 1.000 82.53441 154 GLU C CA 1
ATOM 4332 C C . GLU C 1 96 ? 4.22000 -8.93000 13.08000 1.000 86.94802 154 GLU C C 1
ATOM 4333 O O . GLU C 1 96 ? 3.15700 -8.74200 13.68400 1.000 86.19500 154 GLU C O 1
ATOM 4339 N N . LYS C 1 97 ? 4.39800 -8.58800 11.80400 1.000 86.82406 155 LYS C N 1
ATOM 4340 C CA . LYS C 1 97 ? 3.35900 -7.99800 10.96600 1.000 89.38583 155 LYS C CA 1
ATOM 4341 C C . LYS C 1 97 ? 2.13200 -8.90200 10.82400 1.000 91.18797 155 LYS C C 1
ATOM 4342 O O . LYS C 1 97 ? 0.98500 -8.45300 10.96800 1.000 94.16744 155 LYS C O 1
ATOM 4348 N N . ASN C 1 98 ? 2.35300 -10.18200 10.53600 1.000 93.58484 156 ASN C N 1
ATOM 4349 C CA . ASN C 1 98 ? 1.27900 -11.08800 10.14800 1.000 97.48278 156 ASN C CA 1
ATOM 4350 C C . ASN C 1 98 ? 0.96800 -12.13600 11.20700 1.000 98.20199 156 ASN C C 1
ATOM 4351 O O . ASN C 1 98 ? 0.15700 -13.03400 10.94700 1.000 103.13017 156 ASN C O 1
ATOM 4356 N N . CYS C 1 99 ? 1.57700 -12.05100 12.39200 1.000 87.33906 157 CYS C N 1
ATOM 4357 C CA . CYS C 1 99 ? 1.49200 -13.15700 13.33400 1.000 86.64303 157 CYS C CA 1
ATOM 4358 C C . CYS C 1 99 ? 1.34900 -12.66900 14.77200 1.000 83.54002 157 CYS C C 1
ATOM 4359 O O . CYS C 1 99 ? 1.60100 -11.50400 15.09600 1.000 84.39796 157 CYS C O 1
ATOM 4362 N N . GLU C 1 100 ? 0.93200 -13.59500 15.63700 1.000 82.67579 158 GLU C N 1
ATOM 4363 C CA . GLU C 1 100 ? 0.87300 -13.35500 17.07500 1.000 88.77286 158 GLU C CA 1
ATOM 4364 C C . GLU C 1 100 ? 2.27200 -13.33400 17.67300 1.000 81.30265 158 GLU C C 1
ATOM 4365 O O . GLU C 1 100 ? 3.20000 -13.95200 17.15000 1.000 80.56111 158 GLU C O 1
ATOM 4371 N N . LYS C 1 101 ? 2.41800 -12.62500 18.79400 1.000 86.45656 159 LYS C N 1
ATOM 4372 C CA . LYS C 1 101 ? 3.74300 -12.47900 19.39200 1.000 86.90381 159 LYS C CA 1
ATOM 4373 C C . LYS C 1 101 ? 4.33800 -13.81100 19.85800 1.000 85.43307 159 LYS C C 1
ATOM 4374 O O . LYS C 1 101 ? 5.56700 -13.95600 19.88700 1.000 85.69281 159 LYS C O 1
ATOM 4380 N N . SER C 1 102 ? 3.51200 -14.79400 20.23400 1.000 79.38298 160 SER C N 1
ATOM 4381 C CA . SER C 1 102 ? 4.07800 -16.08700 20.62000 1.000 79.63912 160 SER C CA 1
ATOM 4382 C C . SER C 1 102 ? 4.86400 -16.71000 19.47700 1.000 83.00435 160 SER C C 1
ATOM 4383 O O . SER C 1 102 ? 5.94000 -17.28600 19.69200 1.000 80.52582 160 SER C O 1
ATOM 4386 N N . MET C 1 103 ? 4.34100 -16.61400 18.25300 1.000 78.69958 161 MET C N 1
ATOM 4387 C CA . MET C 1 103 ? 5.05000 -17.19900 17.12800 1.000 76.63900 161 MET C CA 1
ATOM 4388 C C . MET C 1 103 ? 6.32400 -16.43800 16.80400 1.000 69.15727 161 MET C C 1
ATOM 4389 O O . MET C 1 103 ? 7.33800 -17.05500 16.46900 1.000 70.33297 161 MET C O 1
ATOM 4394 N N . VAL C 1 104 ? 6.30500 -15.10600 16.88000 1.000 71.02124 162 VAL C N 1
ATOM 4395 C CA . VAL C 1 104 ? 7.53500 -14.38800 16.56300 1.000 75.98139 162 VAL C CA 1
ATOM 4396 C C . VAL C 1 104 ? 8.60900 -14.71800 17.58800 1.000 67.64119 162 VAL C C 1
ATOM 4397 O O . VAL C 1 104 ? 9.76000 -14.99200 17.23000 1.000 67.06122 162 VAL C O 1
ATOM 4401 N N . GLU C 1 105 ? 8.24200 -14.75200 18.87300 1.000 74.75543 163 GLU C N 1
ATOM 4402 C CA . GLU C 1 105 ? 9.23300 -15.07900 19.89300 1.000 74.47577 163 GLU C CA 1
ATOM 4403 C C . GLU C 1 105 ? 9.72300 -16.51200 19.73000 1.000 72.37881 163 GLU C C 1
ATOM 4404 O O . GLU C 1 105 ? 10.92200 -16.78400 19.87800 1.000 67.11247 163 GLU C O 1
ATOM 4410 N N . GLN C 1 106 ? 8.81800 -17.43500 19.39000 1.000 74.11175 164 GLN C N 1
ATOM 4411 C CA . GLN C 1 106 ? 9.24000 -18.80600 19.12800 1.000 70.05822 164 GLN C CA 1
ATOM 4412 C C . GLN C 1 106 ? 10.16100 -18.86000 17.92600 1.000 66.07912 164 GLN C C 1
ATOM 4413 O O . GLN C 1 106 ? 11.16600 -19.58500 17.93000 1.000 65.93814 164 GLN C O 1
ATOM 4419 N N . LEU C 1 107 ? 9.84600 -18.07900 16.89800 1.000 60.23223 165 LEU C N 1
ATOM 4420 C CA . LEU C 1 107 ? 10.68900 -18.04500 15.71300 1.000 62.88131 165 LEU C CA 1
ATOM 4421 C C . LEU C 1 107 ? 12.08200 -17.53000 16.04300 1.000 61.46304 165 LEU C C 1
ATOM 4422 O O . LEU C 1 107 ? 13.09100 -18.10800 15.62100 1.000 61.26482 165 LEU C O 1
ATOM 4427 N N . ASP C 1 108 ? 12.15700 -16.43100 16.78700 1.000 55.32544 166 ASP C N 1
ATOM 4428 C CA . ASP C 1 108 ? 13.46800 -15.87800 17.08400 1.000 62.05909 166 ASP C CA 1
ATOM 4429 C C . ASP C 1 108 ? 14.25500 -16.80800 18.01800 1.000 56.20248 166 ASP C C 1
ATOM 4430 O O . ASP C 1 108 ? 15.48900 -16.76100 18.03500 1.000 63.42235 166 ASP C O 1
ATOM 4435 N N . LYS C 1 109 ? 13.56100 -17.59000 18.85600 1.000 56.81293 167 LYS C N 1
ATOM 4436 C CA . LYS C 1 109 ? 14.23200 -18.57900 19.70200 1.000 58.44715 167 LYS C CA 1
ATOM 4437 C C . LYS C 1 109 ? 14.91800 -19.65600 18.86500 1.000 62.99711 167 LYS C C 1
ATOM 4438 O O . LYS C 1 109 ? 16.02300 -20.10400 19.20400 1.000 61.41109 167 LYS C O 1
ATOM 4444 N N . PHE C 1 110 ? 14.25100 -20.12600 17.80500 1.000 53.81918 168 PHE C N 1
ATOM 4445 C CA . PHE C 1 110 ? 14.86500 -21.09700 16.90100 1.000 54.33037 168 PHE C CA 1
ATOM 4446 C C . PHE C 1 110 ? 16.09300 -20.50600 16.22600 1.000 56.31767 168 PHE C C 1
ATOM 4447 O O . PHE C 1 110 ? 17.11200 -21.18800 16.04800 1.000 54.95557 168 PHE C O 1
ATOM 4455 N N . LEU C 1 111 ? 15.99500 -19.24100 15.80800 1.000 55.29081 169 LEU C N 1
ATOM 4456 C CA . LEU C 1 111 ? 17.06200 -18.59100 15.05600 1.000 54.13263 169 LEU C CA 1
ATOM 4457 C C . LEU C 1 111 ? 18.27300 -18.24000 15.91200 1.000 58.92269 169 LEU C C 1
ATOM 4458 O O . LEU C 1 111 ? 19.35100 -18.00700 15.36300 1.000 60.84167 169 LEU C O 1
ATOM 4463 N N . ASN C 1 112 ? 18.11500 -18.12000 17.22600 1.000 58.46704 170 ASN C N 1
ATOM 4464 C CA . ASN C 1 112 ? 19.23600 -17.79100 18.09700 1.000 58.53515 170 ASN C CA 1
ATOM 4465 C C . ASN C 1 112 ? 19.69000 -18.97800 18.93400 1.000 57.48404 170 ASN C C 1
ATOM 4466 O O . ASN C 1 112 ? 20.40700 -18.79400 19.91800 1.000 60.10349 170 ASN C O 1
ATOM 4471 N N . ASP C 1 113 ? 19.25800 -20.19300 18.58900 1.000 62.20783 171 ASP C N 1
ATOM 4472 C CA . ASP C 1 113 ? 19.73100 -21.39700 19.27700 1.000 65.16425 171 ASP C CA 1
ATOM 4473 C C . ASP C 1 113 ? 20.97600 -21.89900 18.55500 1.000 65.48163 171 ASP C C 1
ATOM 4474 O O . ASP C 1 113 ? 20.89900 -22.69900 17.61700 1.000 65.55195 171 ASP C O 1
ATOM 4479 N N . THR C 1 114 ? 22.14600 -21.46200 19.02600 1.000 61.23597 172 THR C N 1
ATOM 4480 C CA . THR C 1 114 ? 23.40000 -21.86000 18.38800 1.000 65.87511 172 THR C CA 1
ATOM 4481 C C . THR C 1 114 ? 23.64200 -23.36300 18.51100 1.000 64.14397 172 THR C C 1
ATOM 4482 O O . THR C 1 114 ? 24.43700 -23.92700 17.75100 1.000 64.94594 172 THR C O 1
ATOM 4486 N N . THR C 1 115 ? 23.05400 -24.00300 19.52300 1.000 65.01409 173 THR C N 1
ATOM 4487 C CA . THR C 1 115 ? 23.19600 -25.44900 19.68200 1.000 66.72913 173 THR C CA 1
ATOM 4488 C C . THR C 1 115 ? 22.47900 -26.21700 18.56900 1.000 64.93933 173 THR C C 1
ATOM 4489 O O . THR C 1 115 ? 22.94000 -27.28500 18.14600 1.000 73.55320 173 THR C O 1
ATOM 4493 N N . LYS C 1 116 ? 21.33700 -25.71100 18.09700 1.000 62.52026 174 LYS C N 1
ATOM 4494 C CA . LYS C 1 116 ? 20.56600 -26.36500 17.03600 1.000 68.27079 174 LYS C CA 1
ATOM 4495 C C . LYS C 1 116 ? 20.47700 -25.41500 15.85000 1.000 63.15661 174 LYS C C 1
ATOM 4496 O O . LYS C 1 116 ? 19.45300 -24.74100 15.64900 1.000 58.01734 174 LYS C O 1
ATOM 4502 N N . PRO C 1 117 ? 21.52200 -25.36600 15.02600 1.000 63.40949 175 PRO C N 1
ATOM 4503 C CA . PRO C 1 117 ? 21.58000 -24.37800 13.94600 1.000 64.82022 175 PRO C CA 1
ATOM 4504 C C . PRO C 1 117 ? 20.47000 -24.55000 12.92300 1.000 59.88920 175 PRO C C 1
ATOM 4505 O O . PRO C 1 117 ? 19.99700 -25.65900 12.65500 1.000 60.35990 175 PRO C O 1
ATOM 4509 N N . VAL C 1 118 ? 20.08100 -23.42800 12.32600 1.000 59.55282 176 VAL C N 1
ATOM 4510 C CA . VAL C 1 118 ? 19.07200 -23.40400 11.27400 1.000 57.84850 176 VAL C CA 1
ATOM 4511 C C . VAL C 1 118 ? 19.76900 -23.20000 9.93700 1.000 56.66677 176 VAL C C 1
ATOM 4512 O O . VAL C 1 118 ? 20.59300 -22.28600 9.78200 1.000 52.11370 176 VAL C O 1
ATOM 4516 N N . GLY C 1 119 ? 19.44100 -24.05200 8.97400 1.000 55.94645 177 GLY C N 1
ATOM 4517 C CA . GLY C 1 119 ? 20.00100 -23.93200 7.64700 1.000 58.77700 177 GLY C CA 1
ATOM 4518 C C . GLY C 1 119 ? 18.98500 -23.34900 6.69900 1.000 57.04161 177 GLY C C 1
ATOM 4519 O O . GLY C 1 119 ? 17.88000 -23.87500 6.55800 1.000 57.86859 177 GLY C O 1
ATOM 4520 N N . LEU C 1 120 ? 19.34100 -22.24600 6.06300 1.000 59.13921 178 LEU C N 1
ATOM 4521 C CA . LEU C 1 120 ? 18.47100 -21.64100 5.07200 1.000 59.83556 178 LEU C CA 1
ATOM 4522 C C . LEU C 1 120 ? 18.58400 -22.42900 3.77400 1.000 59.90091 178 LEU C C 1
ATOM 4523 O O . LEU C 1 120 ? 19.67100 -22.54700 3.20400 1.000 60.67608 178 LEU C O 1
ATOM 4528 N N . LEU C 1 121 ? 17.46600 -22.97100 3.31200 1.000 58.97998 179 LEU C N 1
ATOM 4529 C CA . LEU C 1 121 ? 17.42300 -23.73600 2.07500 1.000 65.17008 179 LEU C CA 1
ATOM 4530 C C . LEU C 1 121 ? 16.93500 -22.82300 0.95700 1.000 62.25452 179 LEU C C 1
ATOM 4531 O O . LEU C 1 121 ? 15.81000 -22.32300 1.00700 1.000 59.36011 179 LEU C O 1
ATOM 4536 N N . LEU C 1 122 ? 17.77700 -22.59400 -0.03700 1.000 65.35895 180 LEU C N 1
ATOM 4537 C CA . LEU C 1 122 ? 17.42400 -21.74300 -1.16700 1.000 69.12989 180 LEU C CA 1
ATOM 4538 C C . LEU C 1 122 ? 17.33900 -22.63100 -2.39900 1.000 69.23022 180 LEU C C 1
ATOM 4539 O O . LEU C 1 122 ? 18.35200 -23.15400 -2.86900 1.000 70.07109 180 LEU C O 1
ATOM 4544 N N . SER C 1 123 ? 16.13100 -22.79100 -2.92300 1.000 70.68457 181 SER C N 1
ATOM 4545 C CA . SER C 1 123 ? 15.87600 -23.65600 -4.06900 1.000 69.55494 181 SER C CA 1
ATOM 4546 C C . SER C 1 123 ? 15.00200 -22.84700 -5.01500 1.000 73.22380 181 SER C C 1
ATOM 4547 O O . SER C 1 123 ? 13.79200 -22.73400 -4.80000 1.000 73.86635 181 SER C O 1
ATOM 4550 N N . GLU C 1 124 ? 15.61700 -22.26100 -6.04300 1.000 69.72661 182 GLU C N 1
ATOM 4551 C CA . GLU C 1 124 ? 14.90000 -21.37200 -6.94600 1.000 67.73618 182 GLU C CA 1
ATOM 4552 C C . GLU C 1 124 ? 15.08200 -21.82400 -8.38400 1.000 66.94158 182 GLU C C 1
ATOM 4553 O O . GLU C 1 124 ? 16.18300 -22.20600 -8.78900 1.000 58.30832 182 GLU C O 1
ATOM 4559 N N . ARG C 1 125 ? 13.99200 -21.76400 -9.14900 1.000 74.96465 183 ARG C N 1
ATOM 4560 C CA . ARG C 1 125 ? 14.01000 -22.15400 -10.55200 1.000 68.79923 183 ARG C CA 1
ATOM 4561 C C . ARG C 1 125 ? 12.89700 -21.42600 -11.29600 1.000 70.52212 183 ARG C C 1
ATOM 4562 O O . ARG C 1 125 ? 11.90400 -20.99100 -10.70900 1.000 69.01546 183 ARG C O 1
ATOM 4570 N N . PHE C 1 126 ? 13.06400 -21.32300 -12.60800 1.000 79.72194 184 PHE C N 1
ATOM 4571 C CA . PHE C 1 126 ? 12.06000 -20.70800 -13.46000 1.000 79.76259 184 PHE C CA 1
ATOM 4572 C C . PHE C 1 126 ? 10.88400 -21.65200 -13.68700 1.000 82.90261 184 PHE C C 1
ATOM 4573 O O . PHE C 1 126 ? 10.99800 -22.87400 -13.55500 1.000 78.30421 184 PHE C O 1
ATOM 4581 N N . ILE C 1 127 ? 9.73400 -21.05800 -14.02500 1.000 92.71978 185 ILE C N 1
ATOM 4582 C CA . ILE C 1 127 ? 8.50000 -21.83300 -14.12300 1.000 96.06244 185 ILE C CA 1
ATOM 4583 C C . ILE C 1 127 ? 8.56700 -22.77200 -15.32600 1.000 101.68039 185 ILE C C 1
ATOM 4584 O O . ILE C 1 127 ? 7.97100 -23.85800 -15.31900 1.000 104.55942 185 ILE C O 1
ATOM 4589 N N . ASN C 1 128 ? 9.24700 -22.34800 -16.39500 1.000 98.25824 186 ASN C N 1
ATOM 4590 C CA . ASN C 1 128 ? 9.35100 -23.15400 -17.60500 1.000 97.43625 186 ASN C CA 1
ATOM 4591 C C . ASN C 1 128 ? 10.16000 -24.42600 -17.38100 1.000 96.00248 186 ASN C C 1
ATOM 4592 O O . ASN C 1 128 ? 10.03700 -25.37200 -18.16600 1.000 100.73321 186 ASN C O 1
ATOM 4597 N N . VAL C 1 129 ? 11.00600 -24.45300 -16.35700 1.000 96.95826 187 VAL C N 1
ATOM 4598 C CA . VAL C 1 129 ? 11.71500 -25.68600 -15.98400 1.000 94.94115 187 VAL C CA 1
ATOM 4599 C C . VAL C 1 129 ? 10.71100 -26.72200 -15.48600 1.000 87.68034 187 VAL C C 1
ATOM 4600 O O . VAL C 1 129 ? 9.83600 -26.38800 -14.66700 1.000 81.76972 187 VAL C O 1
ATOM 4604 N N . PRO C 1 130 ? 10.80200 -27.97500 -15.92600 1.000 83.56892 188 PRO C N 1
ATOM 4605 C CA . PRO C 1 130 ? 9.87800 -29.01900 -15.44500 1.000 85.05041 188 PRO C CA 1
ATOM 4606 C C . PRO C 1 130 ? 10.00500 -29.23800 -13.94700 1.000 83.43771 188 PRO C C 1
ATOM 4607 O O . PRO C 1 130 ? 11.12000 -29.30600 -13.41300 1.000 79.78658 188 PRO C O 1
ATOM 4611 N N . PRO C 1 131 ? 8.88500 -29.38600 -13.23500 1.000 80.60421 189 PRO C N 1
ATOM 4612 C CA . PRO C 1 131 ? 8.96100 -29.57000 -11.77500 1.000 78.77469 189 PRO C CA 1
ATOM 4613 C C . PRO C 1 131 ? 9.60200 -30.87900 -11.32500 1.000 81.14931 189 PRO C C 1
ATOM 4614 O O . PRO C 1 131 ? 9.99300 -30.97300 -10.15500 1.000 73.74385 189 PRO C O 1
ATOM 4618 N N . GLN C 1 132 ? 9.68800 -31.90000 -12.18200 1.000 79.33894 190 GLN C N 1
ATOM 4619 C CA . GLN C 1 132 ? 10.25600 -33.17800 -11.75600 1.000 78.27421 190 GLN C CA 1
ATOM 4620 C C . GLN C 1 132 ? 11.75100 -33.09100 -11.46300 1.000 75.70663 190 GLN C C 1
ATOM 4621 O O . GLN C 1 132 ? 12.30400 -33.99600 -10.82900 1.000 74.43585 190 GLN C O 1
ATOM 4627 N N . ILE C 1 133 ? 12.41800 -32.03300 -11.92400 1.000 71.87645 191 ILE C N 1
ATOM 4628 C CA . ILE C 1 133 ? 13.84200 -31.87000 -11.68100 1.000 75.41437 191 ILE C CA 1
ATOM 4629 C C . ILE C 1 133 ? 14.13400 -31.67000 -10.20300 1.000 76.76608 191 ILE C C 1
ATOM 4630 O O . ILE C 1 133 ? 15.28400 -31.82900 -9.76900 1.000 75.31996 191 ILE C O 1
ATOM 4635 N N . ALA C 1 134 ? 13.11700 -31.32600 -9.41300 1.000 72.10908 192 ALA C N 1
ATOM 4636 C CA . ALA C 1 134 ? 13.34100 -31.05500 -7.99900 1.000 72.90283 192 ALA C CA 1
ATOM 4637 C C . ALA C 1 134 ? 13.88700 -32.28100 -7.28400 1.000 71.61932 192 ALA C C 1
ATOM 4638 O O . ALA C 1 134 ? 14.75000 -32.16200 -6.40600 1.000 73.80771 192 ALA C O 1
ATOM 4640 N N . LEU C 1 135 ? 13.43400 -33.47100 -7.68000 1.000 69.05639 193 LEU C N 1
ATOM 4641 C CA . LEU C 1 135 ? 13.85500 -34.68000 -6.97900 1.000 71.55203 193 LEU C CA 1
ATOM 4642 C C . LEU C 1 135 ? 15.36100 -34.90600 -7.06900 1.000 71.15475 193 LEU C C 1
ATOM 4643 O O . LEU C 1 135 ? 16.01000 -35.00800 -6.01600 1.000 74.39879 193 LEU C O 1
ATOM 4648 N N . PRO C 1 136 ? 15.98800 -34.94300 -8.24600 1.000 73.51402 194 PRO C N 1
ATOM 4649 C CA . PRO C 1 136 ? 17.46300 -34.99200 -8.26700 1.000 72.36744 194 PRO C CA 1
ATOM 4650 C C . PRO C 1 136 ? 18.13600 -33.78400 -7.62700 1.000 71.32102 194 PRO C C 1
ATOM 4651 O O . PRO C 1 136 ? 19.25300 -33.92300 -7.11700 1.000 71.99279 194 PRO C O 1
ATOM 4655 N N . MET C 1 137 ? 17.54400 -32.58600 -7.69400 1.000 67.59674 195 MET C N 1
ATOM 4656 C CA . MET C 1 137 ? 18.15800 -31.44500 -7.01300 1.000 71.50189 195 MET C CA 1
ATOM 4657 C C . MET C 1 137 ? 18.24600 -31.68300 -5.51200 1.000 73.86900 195 MET C C 1
ATOM 4658 O O . MET C 1 137 ? 19.30100 -31.48200 -4.90100 1.000 70.65393 195 MET C O 1
ATOM 4663 N N . TYR C 1 138 ? 17.14600 -32.12700 -4.90300 1.000 72.48734 196 TYR C N 1
ATOM 4664 C CA . TYR C 1 138 ? 17.15000 -32.39800 -3.46900 1.000 70.97213 196 TYR C CA 1
ATOM 4665 C C . TYR C 1 138 ? 17.97400 -33.63900 -3.14100 1.000 75.69280 196 TYR C C 1
ATOM 4666 O O . TYR C 1 138 ? 18.63300 -33.68600 -2.09300 1.000 76.48182 196 TYR C O 1
ATOM 4675 N N . GLN C 1 139 ? 17.95700 -34.64300 -4.02200 1.000 73.73740 197 GLN C N 1
ATOM 4676 C CA . GLN C 1 139 ? 18.80300 -35.81500 -3.82900 1.000 74.79851 197 GLN C CA 1
ATOM 4677 C C . GLN C 1 139 ? 20.27600 -35.42800 -3.81700 1.000 77.24109 197 GLN C C 1
ATOM 4678 O O . GLN C 1 139 ? 21.04900 -35.90700 -2.97600 1.000 78.06371 197 GLN C O 1
ATOM 4684 N N . GLN C 1 140 ? 20.68400 -34.56400 -4.75300 1.000 73.65765 198 GLN C N 1
ATOM 4685 C CA . GLN C 1 140 ? 22.07000 -34.11500 -4.79100 1.000 76.81951 198 GLN C CA 1
ATOM 4686 C C . GLN C 1 140 ? 22.44000 -33.34900 -3.52900 1.000 76.46402 198 GLN C C 1
ATOM 4687 O O . GLN C 1 140 ? 23.51100 -33.56800 -2.95500 1.000 79.00453 198 GLN C O 1
ATOM 4693 N N . LEU C 1 141 ? 21.55900 -32.45400 -3.07900 1.000 76.31858 199 LEU C N 1
ATOM 4694 C CA . LEU C 1 141 ? 21.83000 -31.67600 -1.87300 1.000 77.38290 199 LEU C CA 1
ATOM 4695 C C . LEU C 1 141 ? 21.92600 -32.56800 -0.64400 1.000 78.83209 199 LEU C C 1
ATOM 4696 O O . LEU C 1 141 ? 22.76200 -32.33600 0.23700 1.000 78.68127 199 LEU C O 1
ATOM 4701 N N . GLN C 1 142 ? 21.07400 -33.59200 -0.56500 1.000 78.25549 200 GLN C N 1
ATOM 4702 C CA . GLN C 1 142 ? 21.14800 -34.53300 0.54700 1.000 77.6643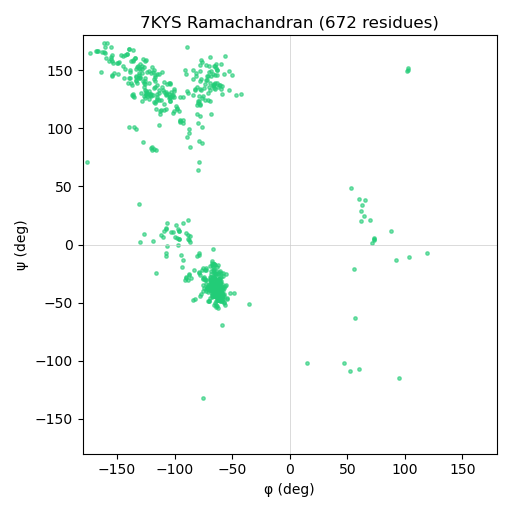4 200 GLN C CA 1
ATOM 4703 C C . GLN C 1 142 ? 22.49300 -35.25100 0.56200 1.000 80.30662 200 GLN C C 1
ATOM 4704 O O . GLN C 1 142 ? 23.06900 -35.48200 1.63000 1.000 78.33975 200 GLN C O 1
ATOM 4710 N N . LYS C 1 143 ? 22.99800 -35.63400 -0.61700 1.000 81.74284 201 LYS C N 1
ATOM 4711 C CA . LYS C 1 143 ? 24.32300 -36.24500 -0.69700 1.000 81.62512 201 LYS C CA 1
ATOM 4712 C C . LYS C 1 143 ? 25.40800 -35.28400 -0.21900 1.000 75.75450 201 LYS C C 1
ATOM 4713 O O . LYS C 1 143 ? 26.31700 -35.67900 0.52000 1.000 79.38789 201 LYS C O 1
ATOM 4719 N N . GLU C 1 144 ? 25.34000 -34.02200 -0.64900 1.000 77.74891 202 GLU C N 1
ATOM 4720 C CA . GLU C 1 144 ? 26.35000 -33.03600 -0.26600 1.000 77.59959 202 GLU C CA 1
ATOM 4721 C C . GLU C 1 144 ? 26.30600 -32.72800 1.23100 1.000 81.63925 202 GLU C C 1
ATOM 4722 O O . GLU C 1 144 ? 27.35600 -32.53600 1.85800 1.000 87.46089 202 GLU C O 1
ATOM 4728 N N . LEU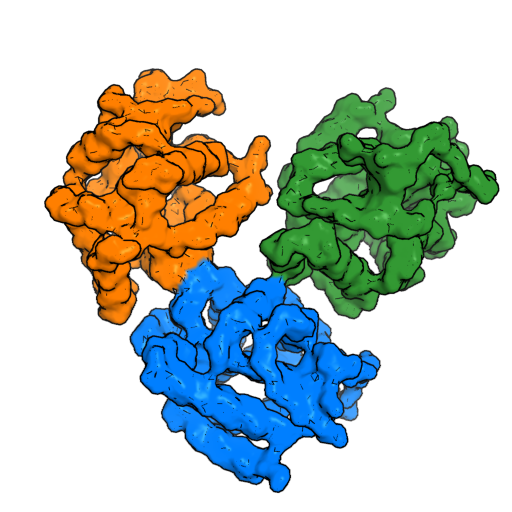 C 1 145 ? 25.10500 -32.65300 1.81900 1.000 76.66758 203 LEU C N 1
ATOM 4729 C CA . LEU C 1 145 ? 24.99100 -32.35500 3.24700 1.000 85.16868 203 LEU C CA 1
ATOM 4730 C C . LEU C 1 145 ? 25.52600 -33.49100 4.11700 1.000 85.63049 203 LEU C C 1
ATOM 4731 O O . LEU C 1 145 ? 26.15300 -33.23900 5.15400 1.000 85.69804 203 LEU C O 1
ATOM 4736 N N . ALA C 1 146 ? 25.27700 -34.74400 3.72100 1.000 82.75163 204 ALA C N 1
ATOM 4737 C CA . ALA C 1 146 ? 25.80000 -35.88400 4.47100 1.000 85.16191 204 ALA C CA 1
ATOM 4738 C C . ALA C 1 146 ? 27.32400 -35.89800 4.47000 1.000 90.94027 204 ALA C C 1
ATOM 4739 O O . ALA C 1 146 ? 27.95100 -36.22700 5.48500 1.000 96.75363 204 ALA C O 1
ATOM 4741 N N . GLY C 1 147 ? 27.93600 -35.56800 3.33000 1.000 85.80421 205 GLY C N 1
ATOM 4742 C CA . GLY C 1 147 ? 29.38300 -35.43500 3.29200 1.000 93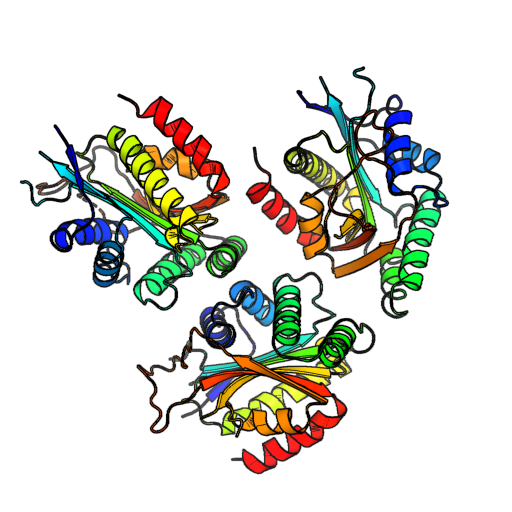.82137 205 GLY C CA 1
ATOM 4743 C C . GLY C 1 147 ? 29.87900 -34.37800 4.25900 1.000 97.12808 205 GLY C C 1
ATOM 4744 O O . GLY C 1 147 ? 30.89900 -34.56300 4.92900 1.000 101.99477 205 GLY C O 1
ATOM 4745 N N . ALA C 1 148 ? 29.16100 -33.25300 4.34200 1.000 94.92072 206 ALA C N 1
ATOM 4746 C CA . ALA C 1 148 ? 29.49100 -32.22100 5.31900 1.000 94.70885 206 ALA C CA 1
ATOM 4747 C C . ALA C 1 148 ? 29.38000 -32.76500 6.73900 1.000 97.08906 206 ALA C C 1
ATOM 4748 O O . ALA C 1 148 ? 30.18800 -32.42300 7.61000 1.000 97.67793 206 ALA C O 1
ATOM 4750 N N . HIS C 1 149 ? 28.38400 -33.62000 6.98600 1.000 95.36870 207 HIS C N 1
ATOM 4751 C CA . HIS C 1 149 ? 28.22000 -34.22900 8.30100 1.000 99.39984 207 HIS C CA 1
ATOM 4752 C C . HIS C 1 149 ? 29.40900 -35.11400 8.65200 1.000 104.13581 207 HIS C C 1
ATOM 4753 O O . HIS C 1 149 ? 29.81700 -35.18900 9.81600 1.000 111.32099 207 HIS C O 1
ATOM 4760 N N . ARG C 1 150 ? 29.94700 -35.82800 7.66400 1.000 101.49880 208 ARG C N 1
ATOM 4761 C CA . ARG C 1 150 ? 31.12600 -36.65800 7.88900 1.000 108.34007 208 ARG C CA 1
ATOM 4762 C C . ARG C 1 150 ? 32.34400 -35.82400 8.28300 1.000 115.59037 208 ARG C C 1
ATOM 4763 O O . ARG C 1 150 ? 33.10000 -36.20600 9.18400 1.000 118.52953 208 ARG C O 1
ATOM 4771 N N . THR C 1 151 ? 32.54400 -34.67800 7.63500 1.000 110.82158 209 THR C N 1
ATOM 4772 C CA . THR C 1 151 ? 33.72300 -33.84700 7.85000 1.000 110.79767 209 THR C CA 1
ATOM 4773 C C . THR C 1 151 ? 33.49600 -32.71600 8.85100 1.000 107.48293 209 THR C C 1
ATOM 4774 O O . THR C 1 151 ? 34.35200 -31.83000 8.96700 1.000 106.78859 209 THR C O 1
ATOM 4778 N N . ASN C 1 152 ? 32.38400 -32.73800 9.58800 1.000 106.18173 210 ASN C N 1
ATOM 4779 C CA . ASN C 1 152 ? 32.12100 -31.74300 10.62800 1.000 103.90488 210 ASN C CA 1
ATOM 4780 C C . ASN C 1 152 ? 32.08400 -30.34800 10.01500 1.000 100.06404 210 ASN C C 1
ATOM 4781 O O . ASN C 1 152 ? 32.60700 -29.38400 10.57800 1.000 97.54031 210 ASN C O 1
ATOM 4786 N N . LYS C 1 153 ? 31.49200 -30.25100 8.80900 1.000 100.76868 211 LYS C N 1
ATOM 4787 C CA . LYS C 1 153 ? 31.29200 -28.95400 8.19300 1.000 96.21439 211 LYS C CA 1
ATOM 4788 C C . LYS C 1 153 ? 30.01300 -28.33500 8.73100 1.000 91.98777 211 LYS C C 1
ATOM 4789 O O . LYS C 1 153 ? 29.06700 -29.05000 9.08100 1.000 96.00761 211 LYS C O 1
ATOM 4795 N N . PRO C 1 154 ? 29.95500 -27.00800 8.79200 1.000 94.43151 212 PRO C N 1
ATOM 4796 C CA . PRO C 1 154 ? 28.76100 -26.36900 9.36200 1.000 89.24980 212 PRO C CA 1
ATOM 4797 C C . PRO C 1 154 ? 27.49300 -26.66700 8.57600 1.000 85.45650 212 PRO C C 1
ATOM 4798 O O . PRO C 1 154 ? 26.41600 -26.78600 9.17400 1.000 78.89519 212 PRO C O 1
ATOM 4802 N N . CYS C 1 155 ? 27.58700 -26.82000 7.25000 1.000 87.52268 213 CYS C N 1
ATOM 4803 C CA . CYS C 1 155 ? 26.38400 -27.08700 6.46400 1.000 88.54048 213 CYS C CA 1
ATOM 4804 C C . CYS C 1 155 ? 25.76300 -28.44000 6.79700 1.000 85.59543 213 CYS C C 1
ATOM 4805 O O . CYS C 1 155 ? 24.54300 -28.60300 6.66500 1.000 80.19369 213 CYS C O 1
ATOM 4808 N N . GLY C 1 156 ? 26.56100 -29.40600 7.24600 1.000 88.16630 214 GLY C N 1
ATOM 4809 C CA . GLY C 1 156 ? 25.99700 -30.67200 7.65700 1.000 84.63733 214 GLY C CA 1
ATOM 4810 C C . GLY C 1 156 ? 25.52900 -30.74300 9.09000 1.000 84.17992 214 GLY C C 1
ATOM 4811 O O . GLY C 1 156 ? 25.06200 -31.80000 9.52300 1.000 89.71332 214 GLY C O 1
ATOM 4812 N N . LYS C 1 157 ? 25.63000 -29.64900 9.84500 1.000 76.83074 215 LYS C N 1
ATOM 4813 C CA . LYS C 1 157 ? 25.30500 -29.63500 11.26800 1.000 84.11230 215 LYS C CA 1
ATOM 4814 C C . LYS C 1 157 ? 23.95400 -28.99000 11.57900 1.000 76.61721 215 LYS C C 1
ATOM 4815 O O . LYS C 1 157 ? 23.65800 -28.73600 12.75100 1.000 75.40908 215 LYS C O 1
ATOM 4821 N N . CYS C 1 158 ? 23.12700 -28.72200 10.57300 1.000 76.35572 216 CYS C N 1
ATOM 4822 C CA . CYS C 1 158 ? 21.88600 -27.98900 10.79300 1.000 66.79622 216 CYS C CA 1
ATOM 4823 C C . CYS C 1 158 ? 20.83900 -28.91700 11.38700 1.000 64.08802 216 CYS C C 1
ATOM 4824 O O . CYS C 1 158 ? 20.69500 -30.05900 10.94900 1.000 69.74597 216 CYS C O 1
ATOM 4827 N N . TYR C 1 159 ? 20.14700 -28.44400 12.42100 1.000 65.72038 217 TYR C N 1
ATOM 4828 C CA . TYR C 1 159 ? 19.04800 -29.20200 13.00400 1.000 62.52807 217 TYR C CA 1
ATOM 4829 C C . TYR C 1 159 ? 17.70400 -28.88200 12.37300 1.000 65.39366 217 TYR C C 1
ATOM 4830 O O . TYR C 1 159 ? 16.83100 -29.75500 12.31600 1.000 69.66683 217 TYR C O 1
ATOM 4839 N N . PHE C 1 160 ? 17.51700 -27.65500 11.89900 1.000 62.80466 218 PHE C N 1
ATOM 4840 C CA . PHE C 1 160 ? 16.26500 -27.21300 11.30000 1.000 60.00463 218 PHE C CA 1
ATOM 4841 C C . PHE C 1 160 ? 16.59100 -26.55600 9.97000 1.000 62.94277 218 PHE C C 1
ATOM 4842 O O . PHE C 1 160 ? 17.70900 -26.07600 9.74900 1.000 64.11241 218 PHE C O 1
ATOM 4850 N N . TYR C 1 161 ? 15.61100 -26.56000 9.06900 1.000 61.88775 219 TYR C N 1
ATOM 4851 C CA . TYR C 1 161 ? 15.76200 -25.95700 7.75500 1.000 57.86364 219 TYR C CA 1
ATOM 4852 C C . TYR C 1 161 ? 14.70700 -24.88300 7.54600 1.000 57.56358 219 TYR C C 1
ATOM 4853 O O . TYR C 1 161 ? 13.51300 -25.11400 7.77400 1.000 56.17746 219 TYR C O 1
ATOM 4862 N N . LEU C 1 162 ? 15.16000 -23.70500 7.14200 1.000 57.53463 220 LEU C N 1
ATOM 4863 C CA . LEU C 1 162 ? 14.28400 -22.57900 6.88300 1.000 55.18032 220 LEU C CA 1
ATOM 4864 C C . LEU C 1 162 ? 14.15500 -22.39400 5.38200 1.000 59.92585 220 LEU C C 1
ATOM 4865 O O . LEU C 1 162 ? 15.16100 -22.28300 4.66900 1.000 61.64777 220 LEU C O 1
ATOM 4870 N N A LEU C 1 163 ? 12.92000 -22.37300 4.90500 0.500 62.63572 221 LEU C N 1
ATOM 4871 N N B LEU C 1 163 ? 13.02000 -22.37300 4.90500 0.500 62.98832 221 LEU C N 1
ATOM 4872 C CA A LEU C 1 163 ? 12.63400 -22.21100 3.49100 0.500 62.31771 221 LEU C CA 1
ATOM 4873 C CA B LEU C 1 163 ? 12.73400 -22.21100 3.49100 0.500 63.92503 221 LEU C CA 1
ATOM 4874 C C A LEU C 1 163 ? 11.70700 -21.01700 3.33500 0.500 62.95423 221 LEU C C 1
ATOM 4875 C C B LEU C 1 163 ? 11.80700 -21.01700 3.33500 0.500 65.97101 221 LEU C C 1
ATOM 4876 O O A LEU C 1 163 ? 10.70600 -20.90700 4.05200 0.500 62.57465 221 LEU C O 1
ATOM 4877 O O B LEU C 1 163 ? 10.80600 -20.90700 4.05200 0.500 65.77774 221 LEU C O 1
ATOM 4886 N N . ILE C 1 164 ? 12.05300 -20.11100 2.42700 1.000 62.41394 222 ILE C N 1
ATOM 4887 C CA . ILE C 1 164 ? 11.16700 -19.02300 2.02500 1.000 65.59625 222 ILE C CA 1
ATOM 4888 C C . ILE C 1 164 ? 10.70300 -19.31900 0.60700 1.000 65.92653 222 ILE C C 1
ATOM 4889 O O . ILE C 1 164 ? 11.52000 -19.39100 -0.31700 1.000 69.63995 222 ILE C O 1
ATOM 4894 N N . SER C 1 165 ? 9.39400 -19.47700 0.43200 1.000 66.73470 223 SER C N 1
ATOM 4895 C CA . SER C 1 165 ? 8.81700 -19.94600 -0.81700 1.000 64.23963 223 SER C CA 1
ATOM 4896 C C . SER C 1 165 ? 7.92300 -18.88400 -1.43400 1.000 68.19254 223 SER C C 1
ATOM 4897 O O . SER C 1 165 ? 7.25300 -18.12200 -0.73000 1.000 70.91040 223 SER C O 1
ATOM 4900 N N . LYS C 1 166 ? 7.91400 -18.85500 -2.76100 1.000 70.91455 224 LYS C N 1
ATOM 4901 C CA . LYS C 1 166 ? 6.94600 -18.06600 -3.50800 1.000 68.83720 224 LYS C CA 1
ATOM 4902 C C . LYS C 1 166 ? 5.62000 -18.81900 -3.55600 1.000 70.63757 224 LYS C C 1
ATOM 4903 O O . LYS C 1 166 ? 5.58000 -19.97600 -3.99100 1.000 71.46562 224 LYS C O 1
ATOM 4909 N N . THR C 1 167 ? 4.54500 -18.17200 -3.08800 1.000 68.71655 225 THR C N 1
ATOM 4910 C CA . THR C 1 167 ? 3.22600 -18.77800 -2.94300 1.000 74.48532 225 THR C CA 1
ATOM 4911 C C . THR C 1 167 ? 2.16300 -17.77100 -3.37900 1.000 78.90695 225 THR C C 1
ATOM 4912 O O . THR C 1 167 ? 2.46800 -16.59700 -3.60800 1.000 76.22248 225 THR C O 1
ATOM 4916 N N . PHE C 1 168 ? 0.91400 -18.24100 -3.54100 1.000 83.92208 226 PHE C N 1
ATOM 4917 C CA . PHE C 1 168 ? -0.12600 -17.34600 -4.04300 1.000 89.95519 226 PHE C CA 1
ATOM 4918 C C . PHE C 1 168 ? -1.52700 -17.92200 -3.77900 1.000 93.48214 226 PHE C C 1
ATOM 4919 O O . PHE C 1 168 ? -1.70600 -19.13800 -3.71100 1.000 93.95006 226 PHE C O 1
ATOM 4927 N N . VAL C 1 169 ? -2.50800 -17.01900 -3.57100 1.000 100.52219 227 VAL C N 1
ATOM 4928 C CA . VAL C 1 169 ? -3.91300 -17.36000 -3.31000 1.000 102.63682 227 VAL C CA 1
ATOM 4929 C C . VAL C 1 169 ? -4.87200 -16.43900 -4.07600 1.000 106.08673 227 VAL C C 1
ATOM 4930 O O . VAL C 1 169 ? -4.56000 -15.28300 -4.36000 1.000 103.09566 227 VAL C O 1
ATOM 4934 N N . GLU C 1 170 ? -6.10300 -16.92400 -4.27400 1.000 114.61094 228 GLU C N 1
ATOM 4935 C CA . GLU C 1 170 ? -7.02800 -16.43500 -5.31100 1.000 113.09115 228 GLU C CA 1
ATOM 4936 C C . GLU C 1 170 ? -7.38900 -14.95200 -5.22600 1.000 105.83193 228 GLU C C 1
ATOM 4937 O O . GLU C 1 170 ? -8.03200 -14.50200 -4.27100 1.000 109.28739 228 GLU C O 1
ATOM 4943 N N . ALA C 1 186 ? -9.54000 -20.26900 -0.28300 1.000 124.41882 244 ALA C N 1
ATOM 4944 C CA . ALA C 1 186 ? -8.24300 -19.85000 -0.79800 1.000 109.53316 244 ALA C CA 1
ATOM 4945 C C . ALA C 1 186 ? -7.13000 -20.74500 -0.26100 1.000 105.06410 244 ALA C C 1
ATOM 4946 O O . ALA C 1 186 ? -6.33800 -20.32100 0.58300 1.000 110.67253 244 ALA C O 1
ATOM 4948 N N . ALA C 1 187 ? -7.08400 -21.98500 -0.74100 1.000 98.58145 245 ALA C N 1
ATOM 4949 C CA . ALA C 1 187 ? -6.03000 -22.90300 -0.33900 1.000 93.74012 245 ALA C CA 1
ATOM 4950 C C . ALA C 1 187 ? -4.68000 -22.39800 -0.82900 1.000 92.20739 245 ALA C C 1
ATOM 4951 O O . ALA C 1 187 ? -4.56900 -21.78800 -1.89500 1.000 98.61529 245 ALA C O 1
ATOM 4953 N N . LEU C 1 188 ? -3.64700 -22.65400 -0.03600 1.000 90.89777 246 LEU C N 1
ATOM 4954 C CA . LEU C 1 188 ? -2.32200 -22.14500 -0.35800 1.000 86.58994 246 LEU C CA 1
ATOM 4955 C C . LEU C 1 188 ? -1.69700 -22.92800 -1.50600 1.000 89.06524 246 LEU C C 1
ATOM 4956 O O . LEU C 1 188 ? -1.75400 -24.16000 -1.54500 1.000 90.74592 246 LEU C O 1
ATOM 4961 N N . MET C 1 189 ? -1.10600 -22.19900 -2.45600 1.000 87.90038 247 MET C N 1
ATOM 4962 C CA . MET C 1 189 ? -0.53500 -22.78000 -3.66100 1.000 83.92594 247 MET C CA 1
ATOM 4963 C C . MET C 1 189 ? 0.91900 -22.34500 -3.79100 1.000 81.34508 247 MET C C 1
ATOM 4964 O O . MET C 1 189 ? 1.25500 -21.18600 -3.53500 1.000 77.51511 247 MET C O 1
ATOM 4969 N N . PHE C 1 190 ? 1.76800 -23.27000 -4.22500 1.000 77.00163 248 PHE C N 1
ATOM 4970 C CA . PHE C 1 190 ? 3.21300 -23.07900 -4.26400 1.000 77.37276 248 PHE C CA 1
ATOM 4971 C C . PHE C 1 190 ? 3.69500 -22.97700 -5.70500 1.000 74.56557 248 PHE C C 1
ATOM 4972 O O . PHE C 1 190 ? 3.34500 -23.82000 -6.53400 1.000 76.42626 248 PHE C O 1
ATOM 4980 N N . ALA C 1 191 ? 4.53500 -21.97400 -5.98500 1.000 69.63580 249 ALA C N 1
ATOM 4981 C CA . ALA C 1 191 ? 5.15000 -21.85700 -7.30700 1.000 72.75559 249 ALA C CA 1
ATOM 4982 C C . ALA C 1 191 ? 5.95000 -23.10800 -7.65200 1.000 75.19849 249 ALA C C 1
ATOM 4983 O O . ALA C 1 191 ? 5.84800 -23.64000 -8.76300 1.000 71.79759 249 ALA C O 1
ATOM 4985 N N . ASN C 1 192 ? 6.77000 -23.57900 -6.71500 1.000 70.64511 250 ASN C N 1
ATOM 4986 C CA . ASN C 1 192 ? 7.40300 -24.88800 -6.80600 1.000 66.28788 250 ASN C CA 1
ATOM 4987 C C . ASN C 1 192 ? 6.53900 -25.88000 -6.03300 1.000 71.12181 250 ASN C C 1
ATOM 4988 O O . ASN C 1 192 ? 6.51500 -25.86000 -4.79500 1.000 68.17816 250 ASN C O 1
ATOM 4993 N N . ALA C 1 193 ? 5.82700 -26.73900 -6.77000 1.000 66.89388 251 ALA C N 1
ATOM 4994 C CA . ALA C 1 193 ? 4.81400 -27.59300 -6.15800 1.000 71.29060 251 ALA C CA 1
ATOM 4995 C C . ALA C 1 193 ? 5.41400 -28.55600 -5.14400 1.000 69.56952 251 ALA C C 1
ATOM 4996 O O . ALA C 1 193 ? 4.73800 -28.92700 -4.17800 1.000 70.04388 251 ALA C O 1
ATOM 4998 N N . GLU C 1 194 ? 6.66300 -28.98800 -5.34900 1.000 66.53593 252 GLU C N 1
ATOM 4999 C CA . GLU C 1 194 ? 7.27000 -29.91200 -4.39600 1.000 65.15525 252 GLU C CA 1
ATOM 5000 C C . GLU C 1 194 ? 7.33400 -29.30200 -3.00300 1.000 68.26941 252 GLU C C 1
ATOM 5001 O O . GLU C 1 194 ? 7.23200 -30.02300 -2.00300 1.000 64.25300 252 GLU C O 1
ATOM 5007 N N . GLU C 1 195 ? 7.41600 -27.97500 -2.91500 1.000 67.78963 253 GLU C N 1
ATOM 5008 C CA . GLU C 1 195 ? 7.54900 -27.32400 -1.62200 1.000 66.92607 253 GLU C CA 1
ATOM 5009 C C . GLU C 1 195 ? 6.31200 -27.46400 -0.75600 1.000 72.85891 253 GLU C C 1
ATOM 5010 O O . GLU C 1 195 ? 6.38600 -27.17300 0.44500 1.000 66.72844 253 GLU C O 1
ATOM 5016 N N . GLU C 1 196 ? 5.17400 -27.87000 -1.32500 1.000 72.17618 254 GLU C N 1
ATOM 5017 C CA . GLU C 1 196 ? 4.05300 -28.24600 -0.47300 1.000 68.99671 254 GLU C CA 1
ATOM 5018 C C . GLU C 1 196 ? 4.43200 -29.34800 0.50500 1.000 66.64115 254 GLU C C 1
ATOM 5019 O O . GLU C 1 196 ? 3.88200 -29.40300 1.61000 1.000 70.00998 254 GLU C O 1
ATOM 5025 N N . PHE C 1 197 ? 5.26300 -30.30100 0.07800 1.000 70.05788 255 PHE C N 1
ATOM 5026 C CA . PHE C 1 197 ? 5.58500 -31.42000 0.95400 1.000 67.86240 255 PHE C CA 1
ATOM 5027 C C . PHE C 1 197 ? 6.36200 -30.94100 2.17600 1.000 71.52536 255 PHE C C 1
ATOM 5028 O O . PHE C 1 197 ? 6.20100 -31.50300 3.26200 1.000 73.00746 255 PHE C O 1
ATOM 5036 N N . PHE C 1 198 ? 7.18500 -29.89800 2.02500 1.000 66.96076 256 PHE C N 1
ATOM 5037 C CA . PHE C 1 198 ? 7.81200 -29.26100 3.18300 1.000 67.48097 256 PHE C CA 1
ATOM 5038 C C . PHE C 1 198 ? 6.77900 -28.58500 4.08100 1.000 70.64314 256 PHE C C 1
ATOM 5039 O O . PHE C 1 198 ? 6.85400 -28.68700 5.31600 1.000 71.44504 256 PHE C O 1
ATOM 5047 N N . TYR C 1 199 ? 5.81100 -27.88400 3.47700 1.000 70.27153 257 TYR C N 1
ATOM 5048 C CA . TYR C 1 199 ? 4.80600 -27.15500 4.25200 1.000 73.63872 257 TYR C CA 1
ATOM 5049 C C . TYR C 1 199 ? 4.03100 -28.09800 5.15700 1.000 75.45935 257 TYR C C 1
ATOM 5050 O O . TYR C 1 199 ? 3.73400 -27.76300 6.30900 1.000 70.37641 257 TYR C O 1
ATOM 5059 N N . GLU C 1 200 ? 3.73000 -29.30100 4.66200 1.000 73.34596 258 GLU C N 1
ATOM 5060 C CA . GLU C 1 200 ? 3.00200 -30.27000 5.46600 1.000 74.17500 258 GLU C CA 1
ATOM 5061 C C . GLU C 1 200 ? 3.77300 -30.61300 6.72800 1.000 73.75458 258 GLU C C 1
ATOM 5062 O O . GLU C 1 200 ? 3.17200 -30.88400 7.77200 1.000 81.92357 258 GLU C O 1
ATOM 5064 N N . LYS C 1 201 ? 5.10100 -30.61600 6.64600 1.000 76.22566 259 LYS C N 1
ATOM 5065 C CA . LYS C 1 201 ? 5.95500 -31.02600 7.74900 1.000 73.44275 259 LYS C CA 1
ATOM 5066 C C . LYS C 1 201 ? 6.54100 -29.85900 8.53800 1.000 72.38519 259 LYS C C 1
ATOM 5067 O O . LYS C 1 201 ? 7.39900 -30.07700 9.39800 1.000 74.08959 259 LYS C O 1
ATOM 5073 N N . ALA C 1 202 ? 6.13100 -28.62800 8.24300 1.000 71.44978 260 ALA C N 1
ATOM 5074 C CA . ALA C 1 202 ? 6.70900 -27.46100 8.88900 1.000 66.05240 260 ALA C CA 1
ATOM 5075 C C . ALA C 1 202 ? 6.12400 -27.28900 10.27800 1.000 73.59745 260 ALA C C 1
ATOM 5076 O O . ALA C 1 202 ? 4.90200 -27.28400 10.45500 1.000 73.41541 260 ALA C O 1
ATOM 5078 N N . ILE C 1 203 ? 7.00900 -27.17000 11.26400 1.000 69.14783 261 ILE C N 1
ATOM 5079 C CA . ILE C 1 203 ? 6.58200 -26.89900 12.62700 1.000 61.82731 261 ILE C CA 1
ATOM 5080 C C . ILE C 1 203 ? 6.22900 -25.43300 12.82700 1.000 63.60569 261 ILE C C 1
ATOM 5081 O O . ILE C 1 203 ? 5.45700 -25.09600 13.73000 1.000 72.89969 261 ILE C O 1
ATOM 5086 N N . LEU C 1 204 ? 6.80500 -24.53300 12.04200 1.000 62.74836 262 LEU C N 1
ATOM 5087 C CA . LEU C 1 204 ? 6.48800 -23.12600 12.18800 1.000 61.29379 262 LEU C CA 1
ATOM 5088 C C . LEU C 1 204 ? 6.31400 -22.60900 10.76300 1.000 63.58235 262 LEU C C 1
ATOM 5089 O O . LEU C 1 204 ? 7.13300 -22.91800 9.89100 1.000 61.74776 262 LEU C O 1
ATOM 5094 N N . LYS C 1 205 ? 5.21100 -21.92000 10.48600 1.000 61.02400 263 LYS C N 1
ATOM 5095 C CA . LYS C 1 205 ? 4.97400 -21.48200 9.11700 1.000 68.46399 263 LYS C CA 1
ATOM 5096 C C . LYS C 1 205 ? 4.08600 -20.24600 9.11200 1.000 67.24358 263 LYS C C 1
ATOM 5097 O O . LYS C 1 205 ? 3.18500 -20.12300 9.94200 1.000 65.22315 263 LYS C O 1
ATOM 5103 N N . PHE C 1 206 ? 4.32700 -19.34500 8.16300 1.000 69.57702 264 PHE C N 1
ATOM 5104 C CA . PHE C 1 206 ? 3.46800 -18.17900 8.01500 1.000 68.38954 264 PHE C CA 1
ATOM 5105 C C . PHE C 1 206 ? 3.65900 -17.60300 6.62100 1.000 62.46000 264 PHE C C 1
ATOM 5106 O O . PHE C 1 206 ? 4.61000 -17.94300 5.92000 1.000 62.86765 264 PHE C O 1
ATOM 5114 N N . ASN C 1 207 ? 2.72700 -16.73200 6.23300 1.000 63.85277 265 ASN C N 1
ATOM 5115 C CA . ASN C 1 207 ? 2.72300 -16.07800 4.93200 1.000 71.42027 265 ASN C CA 1
ATOM 5116 C C . ASN C 1 207 ? 2.79000 -14.56400 5.09800 1.000 68.96923 265 ASN C C 1
ATOM 5117 O O . ASN C 1 207 ? 2.24800 -14.00900 6.05600 1.000 64.98300 265 ASN C O 1
ATOM 5122 N N . TYR C 1 208 ? 3.43600 -13.88800 4.14500 1.000 72.06711 266 TYR C N 1
ATOM 5123 C CA . TYR C 1 208 ? 3.39200 -12.43200 4.09300 1.000 72.71956 266 TYR C CA 1
ATOM 5124 C C . TYR C 1 208 ? 3.23000 -11.97400 2.65200 1.000 77.49121 266 TYR C C 1
ATOM 5125 O O . TYR C 1 208 ? 3.70400 -12.63000 1.72300 1.000 75.61890 266 TYR C O 1
ATOM 5134 N N . SER C 1 209 ? 2.54600 -10.84300 2.47400 1.000 77.05244 267 SER C N 1
ATOM 5135 C CA . SER C 1 209 ? 2.26900 -10.33200 1.13800 1.000 77.85969 267 SER C CA 1
ATOM 5136 C C . SER C 1 209 ? 3.48100 -9.57900 0.59500 1.000 86.81782 267 SER C C 1
ATOM 5137 O O . SER C 1 209 ? 4.21700 -8.93100 1.34700 1.000 88.58226 267 SER C O 1
ATOM 5140 N N . VAL C 1 210 ? 3.68900 -9.68700 -0.71900 1.000 86.08122 268 VAL C N 1
ATOM 5141 C CA . VAL C 1 210 ? 4.75900 -9.00600 -1.44300 1.000 103.11336 268 VAL C CA 1
ATOM 5142 C C . VAL C 1 210 ? 4.13100 -8.20700 -2.58500 1.000 112.25756 268 VAL C C 1
ATOM 5143 O O . VAL C 1 210 ? 3.33100 -8.74600 -3.35900 1.000 108.97935 268 VAL C O 1
ATOM 5147 N N . GLN C 1 211 ? 4.47600 -6.92000 -2.68500 1.000 124.54298 269 GLN C N 1
ATOM 5148 C CA . GLN C 1 211 ? 3.68400 -6.03500 -3.53900 1.000 126.34413 269 GLN C CA 1
ATOM 5149 C C . GLN C 1 211 ? 3.88900 -6.32800 -5.02100 1.000 130.04087 269 GLN C C 1
ATOM 5150 O O . GLN C 1 211 ? 2.91800 -6.41500 -5.78400 1.000 131.41967 269 GLN C O 1
ATOM 5156 N N . GLU C 1 212 ? 5.13500 -6.44800 -5.45800 1.000 128.69075 270 GLU C N 1
ATOM 5157 C CA . GLU C 1 212 ? 5.38600 -6.66900 -6.87300 1.000 121.01292 270 GLU C CA 1
ATOM 5158 C C . GLU C 1 212 ? 5.39200 -8.16300 -7.17400 1.000 117.54368 270 GLU C C 1
ATOM 5159 O O . GLU C 1 212 ? 5.38200 -9.00500 -6.27500 1.000 122.26815 270 GLU C O 1
ATOM 5161 N N . GLU C 1 213 ? 5.39700 -8.48700 -8.46100 1.000 106.46304 271 GLU C N 1
ATOM 5162 C CA . GLU C 1 213 ? 5.38600 -9.87900 -8.88700 1.000 101.56563 271 GLU C CA 1
ATOM 5163 C C . GLU C 1 213 ? 6.74800 -10.51700 -8.68700 1.000 103.71634 271 GLU C C 1
ATOM 5164 O O . GLU C 1 213 ? 7.57300 -10.54100 -9.60200 1.000 105.68492 271 GLU C O 1
ATOM 5166 N N . ASP C 1 215 ? 6.88100 -12.62300 -13.49300 1.000 142.10205 273 ASP C N 1
ATOM 5167 C CA . ASP C 1 215 ? 7.87800 -12.85700 -14.53400 1.000 140.24101 273 ASP C CA 1
ATOM 5168 C C . ASP C 1 215 ? 8.45500 -14.26700 -14.43100 1.000 134.44066 273 ASP C C 1
ATOM 5169 O O . ASP C 1 215 ? 7.75700 -15.26000 -14.65000 1.000 139.24495 273 ASP C O 1
ATOM 5171 N N . THR C 1 216 ? 9.74800 -14.33400 -14.12200 1.000 106.20219 274 THR C N 1
ATOM 5172 C CA . THR C 1 216 ? 10.44700 -15.57100 -13.78300 1.000 102.98231 274 THR C CA 1
ATOM 5173 C C . THR C 1 216 ? 10.46200 -16.59800 -14.91400 1.000 95.54014 274 THR C C 1
ATOM 5174 O O . THR C 1 216 ? 10.69100 -17.78700 -14.66200 1.000 93.95077 274 THR C O 1
ATOM 5176 N N . CYS C 1 217 ? 10.24100 -16.18500 -16.16100 1.000 97.90518 275 CYS C N 1
ATOM 5177 C CA . CYS C 1 217 ? 10.48000 -17.04300 -17.31300 1.000 86.95033 275 CYS C CA 1
ATOM 5178 C C . CYS C 1 217 ? 11.60200 -16.43600 -18.13800 1.000 89.24130 275 CYS C C 1
ATOM 5179 O O . CYS C 1 217 ? 11.53900 -15.25700 -18.50000 1.000 91.84300 275 CYS C O 1
ATOM 5181 N N . LEU C 1 218 ? 12.63100 -17.23500 -18.41800 1.000 86.22907 276 LEU C N 1
ATOM 5182 C CA . LEU C 1 218 ? 13.77800 -16.73900 -19.16700 1.000 87.84922 276 LEU C CA 1
ATOM 5183 C C . LEU C 1 218 ? 13.34600 -16.23000 -20.53300 1.000 86.50174 276 LEU C C 1
ATOM 5184 O O . LEU C 1 218 ? 12.65600 -16.92900 -21.27900 1.000 91.12754 276 LEU C O 1
ATOM 5189 N N . GLY C 1 219 ? 13.76500 -15.01100 -20.86300 1.000 86.20815 277 GLY C N 1
ATOM 5190 C CA . GLY C 1 219 ? 13.39000 -14.42700 -22.13500 1.000 86.61007 277 GLY C CA 1
ATOM 5191 C C . GLY C 1 219 ? 11.93000 -14.06500 -22.25700 1.000 79.78914 277 GLY C C 1
ATOM 5192 O O . GLY C 1 219 ? 11.42500 -13.94700 -23.37200 1.000 93.20324 277 GLY C O 1
ATOM 5193 N N . GLY C 1 220 ? 11.23100 -13.89100 -21.13900 1.000 87.60473 278 GLY C N 1
ATOM 5194 C CA . GLY C 1 220 ? 9.83800 -13.48900 -21.15500 1.000 85.14828 278 GLY C CA 1
ATOM 5195 C C . GLY C 1 220 ? 9.71700 -11.99300 -21.00600 1.000 85.59162 278 GLY C C 1
ATOM 5196 O O . GLY C 1 220 ? 10.26100 -11.39600 -20.07200 1.000 91.03193 278 GLY C O 1
ATOM 5197 N N . LYS C 1 221 ? 8.99700 -11.37200 -21.94200 1.000 82.11588 279 LYS C N 1
ATOM 5198 C CA . LYS C 1 221 ? 8.87200 -9.92100 -21.94200 1.000 86.69531 279 LYS C CA 1
ATOM 5199 C C . LYS C 1 221 ? 7.93500 -9.44400 -20.83700 1.000 90.33698 279 LYS C C 1
ATOM 5200 O O . LYS C 1 221 ? 8.17200 -8.39700 -20.22300 1.000 97.70693 279 LYS C O 1
ATOM 5206 N N . TRP C 1 222 ? 6.86500 -10.19100 -20.58300 1.000 88.08829 280 TRP C N 1
ATOM 5207 C CA . TRP C 1 222 ? 5.92700 -9.90500 -19.50500 1.000 91.65781 280 TRP C CA 1
ATOM 5208 C C . TRP C 1 222 ? 5.06000 -11.14500 -19.33300 1.000 90.26141 280 TRP C C 1
ATOM 5209 O O . TRP C 1 222 ? 5.04600 -12.03500 -20.18900 1.000 83.63294 280 TRP C O 1
ATOM 5220 N N . SER C 1 223 ? 4.32900 -11.18800 -18.21700 1.000 85.67617 281 SER C N 1
ATOM 5221 C CA . SER C 1 223 ? 3.55400 -12.36000 -17.83300 1.000 89.43162 281 SER C CA 1
ATOM 5222 C C . SER C 1 223 ? 2.11700 -11.95400 -17.52500 1.000 87.64316 281 SER C C 1
ATOM 5223 O O . SER C 1 223 ? 1.84500 -10.80500 -17.16700 1.000 86.40377 281 SER C O 1
ATOM 5226 N N . PHE C 1 224 ? 1.19100 -12.89800 -17.69300 1.000 83.94073 282 PHE C N 1
ATOM 5227 C CA . PHE C 1 224 ? -0.21700 -12.63100 -17.43000 1.000 87.21017 282 PHE C CA 1
ATOM 5228 C C . PHE C 1 224 ? -0.88700 -13.91000 -16.96000 1.000 94.42746 282 PHE C C 1
ATOM 5229 O O . PHE C 1 224 ? -0.54200 -15.00500 -17.41300 1.000 96.84445 282 PHE C O 1
ATOM 5237 N N . ASP C 1 225 ? -1.86500 -13.75800 -16.06600 1.000 95.26008 283 ASP C N 1
ATOM 5238 C CA . ASP C 1 225 ? -2.54200 -14.87900 -15.42900 1.000 93.02033 283 ASP C CA 1
ATOM 5239 C C . ASP C 1 225 ? -4.03700 -14.81700 -15.69100 1.000 100.15802 283 ASP C C 1
ATOM 5240 O O . ASP C 1 225 ? -4.66200 -13.76800 -15.50400 1.000 98.38770 283 ASP C O 1
ATOM 5245 N N . ASP C 1 226 ? -4.60400 -15.95300 -16.10500 1.000 106.50616 284 ASP C N 1
ATOM 5246 C CA . ASP C 1 226 ? -6.03200 -16.01600 -16.39900 1.000 112.79114 284 ASP C CA 1
ATOM 5247 C C . ASP C 1 226 ? -6.87600 -15.83000 -15.14500 1.000 117.67538 284 ASP C C 1
ATOM 5248 O O . ASP C 1 226 ? -8.00200 -15.32700 -15.22800 1.000 122.09734 284 ASP C O 1
ATOM 5253 N N . VAL C 1 227 ? -6.35000 -16.21700 -13.98800 1.000 121.59553 285 VAL C N 1
ATOM 5254 C CA . VAL C 1 227 ? -7.04600 -16.08400 -12.70900 1.000 122.91073 285 VAL C CA 1
ATOM 5255 C C . VAL C 1 227 ? -6.33000 -15.01300 -11.88800 1.000 121.83650 285 VAL C C 1
ATOM 5256 O O . VAL C 1 227 ? -5.09100 -14.99200 -11.85900 1.000 123.13438 285 VAL C O 1
ATOM 5260 N N . PRO C 1 228 ? -7.04900 -14.08900 -11.24000 1.000 120.96388 286 PRO C N 1
ATOM 5261 C CA . PRO C 1 228 ? -6.37200 -13.04800 -10.44500 1.000 120.91157 286 PRO C CA 1
ATOM 5262 C C . PRO C 1 228 ? -5.76000 -13.63700 -9.18100 1.000 113.41245 286 PRO C C 1
ATOM 5263 O O . PRO C 1 228 ? -6.44200 -14.31200 -8.40900 1.000 106.79534 286 PRO C O 1
ATOM 5267 N N . MET C 1 229 ? -4.48800 -13.33700 -8.93300 1.000 111.04189 287 MET C N 1
ATOM 5268 C CA . MET C 1 229 ? -3.77600 -14.00200 -7.85200 1.000 110.70924 287 MET C CA 1
ATOM 5269 C C . MET C 1 229 ? -3.07200 -12.98300 -6.97000 1.000 95.03809 287 MET C C 1
ATOM 5270 O O . MET C 1 229 ? -2.65400 -11.92400 -7.44200 1.000 99.02441 287 MET C O 1
ATOM 5275 N N . THR C 1 230 ? -2.91600 -13.32600 -5.69100 1.000 89.42732 288 THR C N 1
ATOM 5276 C CA . THR C 1 230 ? -2.19900 -12.48800 -4.73700 1.000 95.10081 288 THR C CA 1
ATOM 5277 C C . THR C 1 230 ? -0.80800 -13.06300 -4.54500 1.000 83.95111 288 THR C C 1
ATOM 5278 O O . THR C 1 230 ? -0.68400 -14.18400 -4.03000 1.000 82.86246 288 THR C O 1
ATOM 5282 N N . PRO C 1 231 ? 0.25100 -12.37400 -4.96100 1.000 77.90597 289 PRO C N 1
ATOM 5283 C CA . PRO C 1 231 ? 1.59600 -12.90600 -4.73600 1.000 79.60737 289 PRO C CA 1
ATOM 5284 C C . PRO C 1 231 ? 1.96900 -12.76400 -3.27000 1.000 79.19290 289 PRO C C 1
ATOM 5285 O O . PRO C 1 231 ? 1.67400 -11.75200 -2.62900 1.000 77.50185 289 PRO C O 1
ATOM 5289 N N . LEU C 1 232 ? 2.58400 -13.80900 -2.73100 1.000 74.65686 290 LEU C N 1
ATOM 5290 C CA . LEU C 1 232 ? 2.98200 -13.82100 -1.33000 1.000 78.78006 290 LEU C CA 1
ATOM 5291 C C . LEU C 1 232 ? 4.16000 -14.77100 -1.12300 1.000 73.99193 290 LEU C C 1
ATOM 5292 O O . LEU C 1 232 ? 4.49600 -15.58300 -1.99100 1.000 70.02362 290 LEU C O 1
ATOM 5297 N N . ARG C 1 233 ? 4.82600 -14.60700 0.02000 1.000 73.15949 291 ARG C N 1
ATOM 5298 C CA . ARG C 1 233 ? 5.93200 -15.46100 0.43000 1.000 70.93621 291 ARG C CA 1
ATOM 5299 C C . ARG C 1 233 ? 5.56500 -16.24000 1.68400 1.000 70.32631 291 ARG C C 1
ATOM 5300 O O . ARG C 1 233 ? 4.97100 -15.69100 2.61600 1.000 70.34736 291 ARG C O 1
ATOM 5308 N N . THR C 1 234 ? 5.92000 -17.52000 1.70200 1.000 65.51063 292 THR C N 1
ATOM 5309 C CA . THR C 1 234 ? 5.67500 -18.38700 2.84600 1.000 66.35160 292 THR C CA 1
ATOM 5310 C C . THR C 1 234 ? 7.00400 -18.75200 3.49200 1.000 61.99872 292 THR C C 1
ATOM 5311 O O . THR C 1 234 ? 7.89400 -19.28800 2.82800 1.000 64.10145 292 THR C O 1
ATOM 5315 N N . VAL C 1 235 ? 7.12800 -18.46800 4.78600 1.000 69.91132 293 VAL C N 1
ATOM 5316 C CA . VAL C 1 235 ? 8.30500 -18.81300 5.57400 1.000 60.59328 293 VAL C CA 1
ATOM 5317 C C . VAL C 1 235 ? 7.97100 -20.06200 6.37000 1.000 56.32294 293 VAL C C 1
ATOM 5318 O O . VAL C 1 235 ? 6.96400 -20.09300 7.08100 1.000 59.01693 293 VAL C O 1
ATOM 5322 N N . MET C 1 236 ? 8.80800 -21.08900 6.26600 1.000 58.64403 294 MET C N 1
ATOM 5323 C CA . MET C 1 236 ? 8.53200 -22.33200 6.97100 1.000 60.78434 294 MET C CA 1
ATOM 5324 C C . MET C 1 236 ? 9.80300 -22.90800 7.57200 1.000 60.62481 294 MET C C 1
ATOM 5325 O O . MET C 1 236 ? 10.88000 -22.83400 6.97300 1.000 60.68083 294 MET C O 1
ATOM 5330 N N . LEU C 1 237 ? 9.65500 -23.49400 8.75900 1.000 60.49137 295 LEU C N 1
ATOM 5331 C CA . LEU C 1 237 ? 10.74600 -24.12500 9.49200 1.000 61.05625 295 LEU C CA 1
ATOM 5332 C C . LEU C 1 237 ? 10.45500 -25.61000 9.60800 1.000 61.30317 295 LEU C C 1
ATOM 5333 O O . LEU C 1 237 ? 9.40700 -25.99900 10.13100 1.000 64.80018 295 LEU C O 1
ATOM 5338 N N . ILE C 1 238 ? 11.37800 -26.43200 9.12700 1.000 59.71767 296 ILE C N 1
ATOM 5339 C CA . ILE C 1 238 ? 11.18100 -27.86900 8.99800 1.000 64.59773 296 ILE C CA 1
ATOM 5340 C C . ILE C 1 238 ? 12.22500 -28.56300 9.86000 1.000 64.91583 296 ILE C C 1
ATOM 5341 O O . ILE C 1 238 ? 13.40900 -28.23000 9.76600 1.000 62.75665 296 ILE C O 1
ATOM 5346 N N . PRO C 1 239 ? 11.83700 -29.48500 10.73900 1.000 73.66097 297 PRO C N 1
ATOM 5347 C CA . PRO C 1 239 ? 12.83900 -30.23800 11.49700 1.000 77.05564 297 PRO C CA 1
ATOM 5348 C C . PRO C 1 239 ? 13.58400 -31.19300 10.57900 1.000 79.52684 297 PRO C C 1
ATOM 5349 O O . PRO C 1 239 ? 13.03600 -31.70100 9.59700 1.000 75.25998 297 PRO C O 1
ATOM 5353 N N . GLY C 1 240 ? 14.85700 -31.42400 10.90600 1.000 78.06306 298 GLY C N 1
ATOM 5354 C CA . GLY C 1 240 ? 15.70200 -32.25100 10.05800 1.000 84.39800 298 GLY C CA 1
ATOM 5355 C C . GLY C 1 240 ? 15.23100 -33.68400 9.93700 1.000 86.72823 298 GLY C C 1
ATOM 5356 O O . GLY C 1 240 ? 15.39900 -34.31400 8.88900 1.000 88.82353 298 GLY C O 1
ATOM 5357 N N . ASP C 1 241 ? 14.63700 -34.21800 11.00100 1.000 87.67945 299 ASP C N 1
ATOM 5358 C CA . ASP C 1 241 ? 14.21900 -35.61100 10.99200 1.000 91.53152 299 ASP C CA 1
ATOM 5359 C C . ASP C 1 241 ? 13.16600 -35.89600 9.91600 1.000 90.88188 299 ASP C C 1
ATOM 5360 O O . ASP C 1 241 ? 13.13500 -37.02100 9.40300 1.000 99.86253 299 ASP C O 1
ATOM 5365 N N . LYS C 1 242 ? 12.29600 -34.92600 9.54000 1.000 90.34441 300 LYS C N 1
ATOM 5366 C CA . LYS C 1 242 ? 11.31800 -35.25000 8.47600 1.000 94.91853 300 LYS C CA 1
ATOM 5367 C C . LYS C 1 242 ? 11.88000 -35.21800 7.05800 1.000 86.58923 300 LYS C C 1
ATOM 5368 O O . LYS C 1 242 ? 11.15300 -35.63900 6.14400 1.000 88.38541 300 LYS C O 1
ATOM 5374 N N . MET C 1 243 ? 13.11000 -34.74600 6.84600 1.000 84.43480 301 MET C N 1
ATOM 5375 C CA . MET C 1 243 ? 13.56600 -34.60500 5.47800 1.000 88.19694 301 MET C CA 1
ATOM 5376 C C . MET C 1 243 ? 13.46400 -35.94700 4.74600 1.000 86.64724 301 MET C C 1
ATOM 5377 O O . MET C 1 243 ? 13.16300 -35.98800 3.54700 1.000 85.69433 301 MET C O 1
ATOM 5382 N N . ASN C 1 244 ? 13.72300 -37.04600 5.46700 1.000 89.45677 302 ASN C N 1
ATOM 5383 C CA . ASN C 1 244 ? 13.67900 -38.37800 4.88900 1.000 86.28357 302 ASN C CA 1
ATOM 5384 C C . ASN C 1 244 ? 12.28600 -38.73300 4.32400 1.000 89.01901 302 ASN C C 1
ATOM 5385 O O . ASN C 1 244 ? 12.21500 -39.18200 3.17300 1.000 88.56364 302 ASN C O 1
ATOM 5390 N N . GLU C 1 245 ? 11.17100 -38.51800 5.04800 1.000 103.22323 303 GLU C N 1
ATOM 5391 C CA . GLU C 1 245 ? 9.91000 -38.81200 4.38100 1.000 103.91150 303 GLU C CA 1
ATOM 5392 C C . GLU C 1 245 ? 9.60200 -37.74800 3.34600 1.000 99.62499 303 GLU C C 1
ATOM 5393 O O . GLU C 1 245 ? 8.94000 -38.04300 2.34300 1.000 102.03153 303 GLU C O 1
ATOM 5399 N N . ILE C 1 246 ? 10.05300 -36.49200 3.56800 1.000 89.46009 304 ILE C N 1
ATOM 5400 C CA . ILE C 1 246 ? 9.79600 -35.47700 2.54000 1.000 88.45333 304 ILE C CA 1
ATOM 5401 C C . ILE C 1 246 ? 10.41600 -35.92600 1.22300 1.000 87.74850 304 ILE C C 1
ATOM 5402 O O . ILE C 1 246 ? 9.79600 -35.84300 0.15000 1.000 85.87795 304 ILE C O 1
ATOM 5407 N N . MET C 1 247 ? 11.63000 -36.46400 1.29700 1.000 81.79988 305 MET C N 1
ATOM 5408 C CA . MET C 1 247 ? 12.25200 -37.04100 0.11800 1.000 85.78113 305 MET C CA 1
ATOM 5409 C C . MET C 1 247 ? 11.40700 -38.17400 -0.45500 1.000 84.00332 305 MET C C 1
ATOM 5410 O O . MET C 1 247 ? 11.33100 -38.33200 -1.67700 1.000 78.93184 305 MET C O 1
ATOM 5415 N N . ASP C 1 248 ? 10.77100 -38.97400 0.40900 1.000 83.68325 306 ASP C N 1
ATOM 5416 C CA . ASP C 1 248 ? 9.97200 -40.11000 -0.04900 1.000 90.43794 306 ASP C CA 1
ATOM 5417 C C . ASP C 1 248 ? 8.79400 -39.65200 -0.89600 1.000 86.95522 306 ASP C C 1
ATOM 5418 O O . ASP C 1 248 ? 8.48500 -40.26200 -1.93200 1.000 85.27517 306 ASP C O 1
ATOM 5423 N N . LYS C 1 249 ? 8.16100 -38.55100 -0.46600 1.000 86.27327 307 LYS C N 1
ATOM 5424 C CA . LYS C 1 249 ? 7.10200 -37.88400 -1.20900 1.000 88.07886 307 LYS C CA 1
ATOM 5425 C C . LYS C 1 249 ? 7.55200 -37.43500 -2.56300 1.000 83.27886 307 LYS C C 1
ATOM 5426 O O . LYS C 1 249 ? 6.83700 -37.63700 -3.54900 1.000 86.28248 307 LYS C O 1
ATOM 5432 N N . LEU C 1 250 ? 8.74300 -36.84000 -2.62800 1.000 78.95586 308 LEU C N 1
ATOM 5433 C CA . LEU C 1 250 ? 9.30100 -36.40000 -3.89600 1.000 78.30674 308 LEU C CA 1
ATOM 5434 C C . LEU C 1 250 ? 9.47100 -37.58000 -4.83800 1.000 84.18218 308 LEU C C 1
ATOM 5435 O O . LEU C 1 250 ? 9.07200 -37.52100 -6.00900 1.000 85.89215 308 LEU C O 1
ATOM 5440 N N . LYS C 1 251 ? 10.00300 -38.69000 -4.31900 1.000 82.57299 309 LYS C N 1
ATOM 5441 C CA . LYS C 1 251 ? 10.25000 -39.84800 -5.16500 1.000 82.99513 309 LYS C CA 1
ATOM 5442 C C . LYS C 1 251 ? 8.96500 -40.40500 -5.76800 1.000 91.82687 309 LYS C C 1
ATOM 5443 O O . LYS C 1 251 ? 8.93000 -40.72400 -6.96000 1.000 95.01093 309 LYS C O 1
ATOM 5449 N N . GLU C 1 252 ? 7.90300 -40.54900 -4.97300 1.000 93.07413 310 GLU C N 1
ATOM 5450 C CA . GLU C 1 252 ? 6.64800 -41.03200 -5.54600 1.000 97.10216 310 GLU C CA 1
ATOM 5451 C C . GLU C 1 252 ? 6.04200 -40.04600 -6.54300 1.000 95.67632 310 GLU C C 1
ATOM 5452 O O . GLU C 1 252 ? 5.60000 -40.45400 -7.62500 1.000 106.49237 310 GLU C O 1
ATOM 5458 N N . TYR C 1 253 ? 6.01500 -38.75400 -6.22700 1.000 82.67905 311 TYR C N 1
ATOM 5459 C CA . TYR C 1 253 ? 5.30700 -37.85000 -7.12700 1.000 87.89515 311 TYR C CA 1
ATOM 5460 C C . TYR C 1 253 ? 6.17000 -37.31900 -8.26900 1.000 88.19011 311 TYR C C 1
ATOM 5461 O O . TYR C 1 253 ? 5.62500 -36.96900 -9.32300 1.000 90.16471 311 TYR C O 1
ATOM 5470 N N . LEU C 1 254 ? 7.49200 -37.23200 -8.10600 1.000 85.20080 312 LEU C N 1
ATOM 5471 C CA . LEU C 1 254 ? 8.31000 -36.53600 -9.09300 1.000 81.47722 312 LEU C CA 1
ATOM 5472 C C . LEU C 1 254 ? 9.16100 -37.44300 -9.97300 1.000 84.71550 312 LEU C C 1
ATOM 5473 O O . LEU C 1 254 ? 9.77600 -36.94500 -10.92200 1.000 89.23287 312 LEU C O 1
ATOM 5478 N N . SER C 1 255 ? 9.21500 -38.74200 -9.70100 1.000 84.66531 313 SER C N 1
ATOM 5479 C CA . SER C 1 255 ? 10.03500 -39.63200 -10.50900 1.000 91.85818 313 SER C CA 1
ATOM 5480 C C . SER C 1 255 ? 9.44600 -39.69900 -11.91100 1.000 100.48459 313 SER C C 1
ATOM 5481 O O . SER C 1 255 ? 8.22600 -39.62600 -12.09200 1.000 101.31179 313 SER C O 1
ATOM 5484 N N . VAL C 1 256 ? 10.31100 -39.84300 -12.91500 1.000 102.52754 314 VAL C N 1
ATOM 5485 C CA . VAL C 1 256 ? 9.80400 -39.76300 -14.27600 1.000 102.68328 314 VAL C CA 1
ATOM 5486 C C . VAL C 1 256 ? 9.76500 -41.18000 -14.79900 1.000 107.45702 314 VAL C C 1
ATOM 5487 O O . VAL C 1 256 ? 10.69800 -41.95100 -14.56200 1.000 108.56154 314 VAL C O 1
#

Solvent-accessible surface area: 33016 Å² total; per-residue (Å²): 126,112,36,71,55,100,82,21,47,88,124,3,36,87,16,0,10,77,1,0,29,11,3,8,22,92,25,46,5,16,6,0,24,0,0,20,13,0,27,118,15,110,143,11,5,8,0,10,32,68,94,89,64,98,93,4,24,1,0,2,0,0,0,3,2,29,67,38,69,7,21,48,0,1,72,29,0,34,100,4,0,26,73,33,0,109,135,78,29,136,150,58,54,15,88,85,0,55,145,44,5,95,36,30,67,81,15,0,0,0,7,2,1,3,12,21,84,78,5,58,68,75,22,0,16,70,5,6,66,61,6,70,135,32,24,61,23,8,120,189,62,106,116,46,7,11,84,16,114,23,27,0,3,4,0,25,5,56,44,144,127,31,85,20,40,3,66,4,1,59,25,2,44,102,64,13,88,6,66,16,52,13,79,18,159,50,110,59,55,23,67,42,85,33,196,199,73,161,78,136,57,111,59,62,35,19,11,0,1,0,0,0,13,27,119,68,30,100,79,0,18,94,12,0,126,132,148,20,71,172,113,111,50,69,58,103,86,22,48,117,109,1,64,108,22,0,53,135,0,0,66,22,1,8,30,181,30,96,16,50,14,32,51,0,0,63,18,0,15,131,23,114,158,12,3,7,0,7,27,101,99,107,63,90,99,9,9,0,0,1,0,0,0,3,0,13,100,72,94,50,32,94,0,0,93,43,0,19,60,6,0,42,129,26,0,125,128,73,24,55,67,38,22,15,94,72,0,53,146,42,1,75,45,107,93,81,7,0,0,0,2,1,1,5,12,20,93,81,5,64,60,68,28,0,13,74,9,7,74,67,8,73,134,30,22,58,8,8,123,180,62,130,108,52,12,13,102,16,123,22,23,0,1,2,2,19,4,57,39,134,119,34,96,23,39,10,57,2,2,31,32,1,43,43,24,0,56,5,24,14,53,7,81,20,111,62,54,48,17,17,56,88,80,30,185,186,75,160,77,101,73,96,78,67,38,24,8,0,0,0,0,0,15,20,114,68,38,94,72,2,23,84,56,0,37,25,82,14,38,152,120,118,38,73,57,96,84,18,49,95,135,3,58,107,18,0,44,136,1,0,63,37,1,9,52,101,28,99,16,54,10,35,58,0,0,59,29,0,6,108,20,102,158,18,3,7,0,6,32,64,91,91,69,114,54,4,15,0,0,0,0,0,0,3,2,14,57,52,31,73,27,97,0,1,80,32,0,21,86,10,0,18,55,64,0,113,160,73,27,136,111,68,48,18,50,58,3,3,39,22,4,9,24,26,55,61,13,1,0,1,3,0,0,5,19,13,114,84,4,54,60,69,24,0,16,70,6,6,72,64,5,76,134,34,23,61,15,6,111,194,67,110,109,58,5,10,88,14,117,7,20,0,1,1,1,35,3,73,30,120,108,80,36,97,14,56,15,63,2,3,91,26,1,49,68,55,12,54,27,67,13,53,6,62,20,167,61,90,79,22,46,62,82,46,191,199,73,173,91,151,70,113,45,59,44,18,11,0,3,0,1,1,7,26,90,33,35,97,50,0,23,85,70,0,136,122,138,18,62,178

Secondary structure (DSSP, 8-state):
--EEEE---GGGHHHHHHHHHHHHTTSS--HHHHHHHHHHS-SS-EEEEE---S---EEEEEEETTTTTT-HHHHHHHHHHHHHHHHHS-HHHHHHHHHHHT-TTS-EEEEEEEE-TTS-GGGHHHHHHHHHHHHHHHHHTT-GGG--SEEEEEEEEEE---EESSTTHHHHHHH-SEEEEEE-SS-----SS------SS--EEEEEEEEEEGGGHHHHHHHHHHHH--/--EEEE---GGGHHHHHHHHHHHHTTSS--HHHHHHHHHH-SSS-EEEEE--TTS--EEEEEEETTTTTT-HHHHHHHHHHHHHHHHHS-HHHHHHHHHHHT-TTS-EEEEEEEE-TTS-GGGHHHHHHHHHHHHHHHHHTT-GGG--SEEEEEEEEEE---EESSTTHHHHHHT-SEEEEEE-S-----STT-S----SS--EEEEEEEEEEGGGHHHHHHHHHHHH--/--EEEE---GGGHHHHHHHHHHHHTTSS--HHHHHHHHHHS-SS-EEEEE---SS--EEEEEEETTTTTTSHHHHHHHHHHHHHHHHHS-HHHHHHHHHHHT-TTS-EEEEEEEE-TTS-GGGHHHHHHHHHHHHHHHHHTT-GGGG-SEEEEEEEEEE----EESSTTHHHHHHT-SEEEEEE-S----STT-S----SS--EEEEEEEEEEGGGHHHHHHHHHHHH--

GO terms:
  GO:0019908 nuclear cyclin-dependent protein kinase holoenzyme complex (C, IDA)
  GO:0000079 regulation of cyclin-dependent protein serine/threonine kinase activity (P, IDA)
  GO:0019207 kinase regulator activity (F, IDA)
  GO:0097431 mitotic spindle pole (C, IDA)
  GO:0005813 centrosome (C, IDA)
  GO:0005814 centriole (C, IDA)
  GO:0005634 nucleus (C, EXP)
  GO:0034453 microtubule anchoring (P, IMP)
  GO:0007052 mitotic spindle organization (P, IMP)
  GO:0090307 mitotic spindle assembly (P, IMP)
  GO:0000226 microtubule cytoskeleton organization (P, IMP)
  GO:0005515 protein binding (F, IPI)
  GO:0005634 nucleus (C, TAS)
  GO:0000079 regulation of cyclin-dependent protein serine/threonine kinase activity (P, TAS)
  GO:0003677 DNA binding (F, IDA)
  GO:0042802 identical protein binding (F, IPI)
  GO:0005654 nucleoplasm (C, IDA)
  GO:0061101 neuroendocrine cell differentiation (P, IDA)
  GO:0003723 RNA binding (F, HDA)
  GO:0015631 tubulin binding (F, IDA)

B-factor: mean 72.1, std 20.48, range [33.59, 183.19]

Radius of gyration: 28.53 Å; Cα contacts (8 Å, |Δi|>4): 1228; chains: 3; bounding box: 66×76×78 Å

Nearest PDB structures (foldseek):
  7kys-assembly3_C  TM=1.004E+00  e=2.576E-52  Homo sapiens
  7kys-assembly2_B  TM=9.891E-01  e=3.884E-48  Homo sapiens
  7kyq-assembly1_A  TM=9.274E-01  e=1.966E-43  Homo sapiens
  7c4h-assembly1_B  TM=8.454E-01  e=2.880E-14  Saccharomyces cerevisiae S288C
  4ruh-assembly1_B  TM=2.957E-01  e=9.107E+00  Homo sapiens